Protein AF-0000000075637665 (afdb_homodimer)

Solvent-accessible surface area (backbone atoms only — not comparable to full-atom values): 30824 Å² total; per-residue (Å²): 137,76,85,74,72,77,80,55,82,86,44,68,22,35,87,75,41,49,65,38,77,55,83,82,60,67,86,77,37,73,62,44,31,30,33,79,76,45,22,37,40,34,41,44,86,79,55,77,70,59,79,92,47,40,66,62,26,48,53,52,28,51,54,50,37,54,76,68,64,32,35,45,37,34,38,41,36,30,62,94,45,32,71,50,52,36,57,40,40,76,68,66,32,33,39,46,35,34,39,57,60,30,39,32,31,37,34,70,59,55,82,91,51,79,84,83,74,81,81,64,46,48,32,35,50,32,29,29,32,47,33,49,49,95,84,53,23,33,48,35,29,17,43,66,84,41,92,57,78,75,29,46,41,58,37,41,45,69,54,55,88,80,52,53,69,68,58,36,30,42,49,31,31,29,61,48,29,50,32,46,57,42,88,69,27,55,53,36,36,35,43,34,53,46,28,72,91,58,12,22,34,35,40,42,30,26,34,30,40,59,76,56,83,68,74,48,62,26,78,87,55,38,67,46,69,47,78,34,47,48,70,54,53,67,63,34,88,48,37,51,66,68,60,38,49,50,52,51,48,46,53,49,26,64,76,67,50,54,38,29,42,79,42,85,45,62,38,85,85,80,66,44,60,31,37,39,37,34,79,42,72,59,75,71,79,123,136,81,82,74,72,77,79,56,81,86,45,68,22,34,89,75,41,49,64,38,78,56,84,83,60,67,88,75,38,73,63,43,31,30,32,78,76,45,22,37,40,34,41,43,88,79,54,75,71,60,78,92,47,40,65,61,27,49,52,51,27,50,54,50,38,52,75,69,64,34,35,45,37,33,37,41,37,29,61,93,45,31,72,49,51,37,58,40,41,76,67,65,33,32,39,45,37,33,39,58,59,30,39,32,32,37,35,68,58,56,82,90,50,79,84,84,74,81,82,65,44,49,32,36,51,30,29,28,32,48,33,49,49,96,85,52,22,33,46,36,29,16,43,66,82,41,94,56,77,74,29,46,42,58,37,42,45,69,55,55,88,78,52,52,69,69,57,37,29,43,48,29,32,29,62,48,28,51,34,46,56,42,86,68,27,55,53,37,38,36,42,34,54,47,27,73,93,59,12,22,33,36,40,41,31,27,35,30,39,58,76,56,83,68,74,48,62,26,77,87,55,38,68,45,70,47,78,33,48,47,70,54,54,67,66,35,87,48,38,51,68,69,61,36,49,53,51,52,48,48,52,49,27,64,75,68,50,53,38,29,42,77,43,82,45,61,38,86,85,78,66,44,61,30,37,38,38,34,78,43,72,60,75,71,79,124

Foldseek 3Di:
DDPPVQVFPPDPCCLPFVWAFQDDDDPLAARAIATPQQEGEAECVSDPDDLVSLLVRHVVRLVVSVVVVGFKYKYWAFPVRCSVVVSCVVVVWDWQDDDDTTTMIIDTRDPVDDDDDDHDAFEWEKEFEFEAAPVQWTKWFAWPPDPDHPAIAGQMDTDDPPHDRQRRHQVSCCQFWVWGWAFFAWQDWDWAACDPPRGIYIYTYGYIYTPDDHTDGDPVITDDIDTGHLVCQLPPPRYDNVRNVSSVSVVVCVVQVKHWDWDWDADPPSRDIDIDTDIDRDPPPD/DDPPVQVFPPDPCCLPFVWAFQDDDDPLAARAIATPQQEGEAECVSDPDDLVSLLVNHVVRLVVSVVVVGFKYKYWAFPVRCSVVVSVVVVVWDWADDDDTTTMIIDTRDPVDDDDDDHDAFEWEKEFEFEAAPVQWTKWFAWPPDPDHPAIAGQMDTDDPPHDRQRRHQVSCCQFWVWGWAFFAWQDWDWAACPPPRGIYIYTYGYIYTPDDHTDGDPVITDDIDTGHLVCQLPPPRYDNVRNVSSVSVVVCVVQVKHWDWDWDADPPSRDIDIDTDIDRDPPPD

pLDDT: mean 88.25, std 14.33, range [24.16, 98.62]

Radius of gyration: 25.9 Å; Cα contacts (8 Å, |Δi|>4): 1190; chains: 2; bounding box: 59×78×67 Å

Structure (mmCIF, N/CA/C/O backbone):
data_AF-0000000075637665-model_v1
#
loop_
_entity.id
_entity.type
_entity.pdbx_description
1 polymer 'Nudix hydrolase 6'
#
loop_
_atom_site.group_PDB
_atom_site.id
_atom_site.type_symbol
_atom_site.label_atom_id
_atom_site.label_alt_id
_atom_site.label_c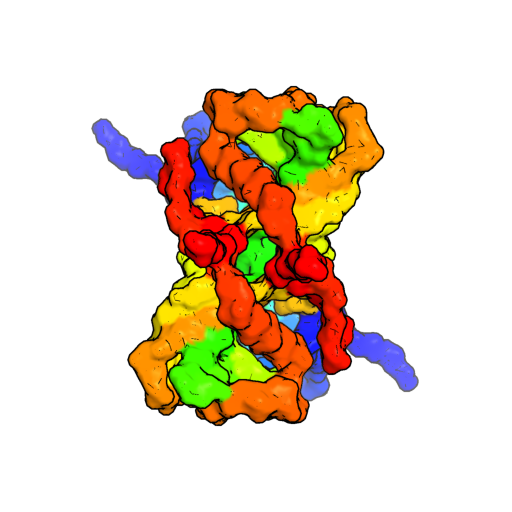omp_id
_atom_site.label_asym_id
_atom_site.label_entity_id
_atom_site.label_seq_id
_atom_site.pdbx_PDB_ins_code
_atom_site.Cartn_x
_atom_site.Cartn_y
_atom_site.Cartn_z
_atom_site.occupancy
_atom_site.B_iso_or_equiv
_atom_site.auth_seq_id
_atom_site.auth_comp_id
_atom_site.auth_asym_id
_atom_site.auth_atom_id
_atom_site.pdbx_PDB_model_num
ATOM 1 N N . MET A 1 1 ? -13.586 -36.281 24.141 1 24.34 1 MET A N 1
ATOM 2 C CA . MET A 1 1 ? -14.125 -34.938 23.922 1 24.34 1 MET A CA 1
ATOM 3 C C . MET A 1 1 ? -13.117 -34.062 23.172 1 24.34 1 MET A C 1
ATOM 5 O O . MET A 1 1 ? -12.117 -33.625 23.75 1 24.34 1 MET A O 1
ATOM 9 N N . SER A 1 2 ? -12.672 -34.469 21.938 1 26.83 2 SER A N 1
ATOM 10 C CA . SER A 1 2 ? -11.469 -34.438 21.109 1 26.83 2 SER A CA 1
ATOM 11 C C . SER A 1 2 ? -11.055 -33.031 20.734 1 26.83 2 SER A C 1
ATOM 13 O O . SER A 1 2 ? -11.906 -32.156 20.609 1 26.83 2 SER A O 1
ATOM 15 N N . GLU A 1 3 ? -9.898 -32.5 21.219 1 27.19 3 GLU A N 1
ATOM 16 C CA . GLU A 1 3 ? -9.172 -31.234 21.062 1 27.19 3 GLU A CA 1
ATOM 17 C C . GLU A 1 3 ? -9.281 -30.688 19.641 1 27.19 3 GLU A C 1
ATOM 19 O O . GLU A 1 3 ? -8.453 -31.016 18.781 1 27.19 3 GLU A O 1
ATOM 24 N N . GLN A 1 4 ? -10.352 -30.938 18.844 1 32 4 GLN A N 1
ATOM 25 C CA . GLN A 1 4 ? -10.539 -30.438 17.484 1 32 4 GLN A CA 1
ATOM 26 C C . GLN A 1 4 ? -10.117 -28.969 17.375 1 32 4 GLN A C 1
ATOM 28 O O . GLN A 1 4 ? -10.789 -28.078 17.891 1 32 4 GLN A O 1
ATOM 33 N N . GLN A 1 5 ? -8.82 -28.594 17.656 1 35.31 5 GLN A N 1
ATOM 34 C CA . GLN A 1 5 ? -8.102 -27.328 17.547 1 35.31 5 GLN A CA 1
ATOM 35 C C . GLN A 1 5 ? -8.641 -26.484 16.391 1 35.31 5 GLN A C 1
ATOM 37 O O . GLN A 1 5 ? -8.617 -26.922 15.234 1 35.31 5 GLN A O 1
ATOM 42 N N . ASP A 1 6 ? -9.734 -25.797 16.406 1 40.88 6 ASP A N 1
ATOM 43 C CA . ASP A 1 6 ? -10.484 -24.938 15.508 1 40.88 6 ASP A CA 1
ATOM 44 C C . ASP A 1 6 ? -9.555 -24.203 14.555 1 40.88 6 ASP A C 1
ATOM 46 O O . ASP A 1 6 ? -8.703 -23.406 14.984 1 40.88 6 ASP A O 1
ATOM 50 N N . ASN A 1 7 ? -8.883 -24.875 13.617 1 46.34 7 ASN A N 1
ATOM 51 C CA . ASN A 1 7 ? -8.055 -24.516 12.469 1 46.34 7 ASN A CA 1
ATOM 52 C C . ASN A 1 7 ? -8.523 -23.219 11.812 1 46.34 7 ASN A C 1
ATOM 54 O O . ASN A 1 7 ? -8.961 -23.234 10.664 1 46.34 7 ASN A O 1
ATOM 58 N N . ILE A 1 8 ? -9.281 -22.469 12.469 1 49.69 8 ILE A N 1
ATOM 59 C CA . ILE A 1 8 ? -9.719 -21.188 11.898 1 49.69 8 ILE A CA 1
ATOM 60 C C . ILE A 1 8 ? -8.5 -20.391 11.453 1 49.69 8 ILE A C 1
ATOM 62 O O . ILE A 1 8 ? -7.461 -20.406 12.109 1 49.69 8 ILE A O 1
ATOM 66 N N . LEU A 1 9 ? -8.469 -20.047 10.133 1 60.56 9 LEU A N 1
ATOM 67 C CA . LEU A 1 9 ? -7.469 -19.141 9.562 1 60.56 9 LEU A CA 1
ATOM 68 C C . LEU A 1 9 ? -7.078 -18.062 10.57 1 60.56 9 LEU A C 1
ATOM 70 O O . LEU A 1 9 ? -7.926 -17.297 11.016 1 60.56 9 LEU A O 1
ATOM 74 N N . ASN A 1 10 ? -6.191 -18.328 11.508 1 55.62 10 ASN A N 1
ATOM 75 C CA . ASN A 1 10 ? -5.656 -17.281 12.375 1 55.62 10 ASN A CA 1
ATOM 76 C C . ASN A 1 10 ? -5.008 -16.172 11.562 1 55.62 10 ASN A C 1
ATOM 78 O O . ASN A 1 10 ? -3.779 -16.047 11.531 1 55.62 10 ASN A O 1
ATOM 82 N N . ALA A 1 11 ? -5.918 -15.516 10.883 1 68.38 11 ALA A N 1
ATOM 83 C CA . ALA A 1 11 ? -5.418 -14.445 10.023 1 68.38 11 ALA A CA 1
ATOM 84 C C . ALA A 1 11 ? -5.496 -13.094 10.727 1 68.38 11 ALA A C 1
ATOM 86 O O . ALA A 1 11 ? -6.457 -12.82 11.445 1 68.38 11 ALA A O 1
ATOM 87 N N . ALA A 1 12 ? -4.406 -12.328 10.695 1 62.5 12 ALA A N 1
ATOM 88 C CA . ALA A 1 12 ? -4.301 -11.016 11.328 1 62.5 12 ALA A CA 1
ATOM 89 C C . ALA A 1 12 ? -5.508 -10.148 10.992 1 62.5 12 ALA A C 1
ATOM 91 O O . ALA A 1 12 ? -5.832 -9.211 11.734 1 62.5 12 ALA A O 1
ATOM 92 N N . ASP A 1 13 ? -6.215 -10.578 9.961 1 67.31 13 ASP A N 1
ATOM 93 C CA . ASP A 1 13 ? -7.344 -9.758 9.531 1 67.31 13 ASP A CA 1
ATOM 94 C C . ASP A 1 13 ? -8.672 -10.391 9.945 1 67.31 13 ASP A C 1
ATOM 96 O O . ASP A 1 13 ? -9.711 -10.102 9.359 1 67.31 13 ASP A O 1
ATOM 100 N N . SER A 1 14 ? -8.711 -11.242 10.898 1 70.81 14 SER A N 1
ATOM 101 C CA . SER A 1 14 ? -9.906 -11.938 11.359 1 70.81 14 SER A CA 1
ATOM 102 C C . SER A 1 14 ? -10.945 -10.953 11.898 1 70.81 14 SER A C 1
ATOM 104 O O . SER A 1 14 ? -12.148 -11.18 11.758 1 70.81 14 SER A O 1
ATOM 106 N N . TRP A 1 15 ? -10.445 -9.914 12.469 1 65 15 TRP A N 1
ATOM 107 C CA . TRP A 1 15 ? -11.367 -8.922 13.008 1 65 15 TRP A CA 1
ATOM 108 C C . TRP A 1 15 ? -12.18 -8.266 11.898 1 65 15 TRP A C 1
ATOM 110 O O . TRP A 1 15 ? -13.328 -7.867 12.109 1 65 15 TRP A O 1
ATOM 120 N N . PHE A 1 16 ? -11.648 -8.352 10.734 1 67.5 16 PHE A N 1
ATOM 121 C CA . PHE A 1 16 ? -12.281 -7.715 9.586 1 67.5 16 PHE A CA 1
ATOM 122 C C . PHE A 1 16 ? -13.141 -8.711 8.82 1 67.5 16 PHE A C 1
ATOM 124 O O . PHE A 1 16 ? -14.297 -8.422 8.508 1 67.5 16 PHE A O 1
ATOM 131 N N . ASN A 1 17 ? -12.594 -9.852 8.562 1 74.38 17 ASN A N 1
ATOM 132 C CA . ASN A 1 17 ? -13.266 -10.828 7.711 1 74.38 17 ASN A CA 1
ATOM 133 C C . ASN A 1 17 ? -14.227 -11.703 8.516 1 74.38 17 ASN A C 1
ATOM 135 O O . ASN A 1 17 ? -15.117 -12.336 7.945 1 74.38 17 ASN A O 1
ATOM 139 N N . LYS A 1 18 ? -14.094 -11.828 9.828 1 75.56 18 LYS A N 1
ATOM 140 C CA . LYS A 1 18 ? -14.922 -12.664 10.703 1 75.56 18 LYS A CA 1
ATOM 141 C C . LYS A 1 18 ? -15.016 -14.094 10.172 1 75.56 18 LYS A C 1
ATOM 143 O O . LYS A 1 18 ? -16.109 -14.609 9.969 1 75.56 18 LYS A O 1
ATOM 148 N N . TYR A 1 19 ? -13.891 -14.695 10.086 1 82.56 19 TYR A N 1
ATOM 149 C CA . TYR A 1 19 ? -13.828 -16.062 9.562 1 82.56 19 TYR A CA 1
ATOM 150 C C . TYR A 1 19 ? -14.578 -17.016 10.477 1 82.56 19 TYR A C 1
ATOM 152 O O . TYR A 1 19 ? -14.562 -16.875 11.695 1 82.56 19 TYR A O 1
ATOM 160 N N . ALA A 1 20 ? -15.273 -17.938 9.828 1 85.38 20 ALA A N 1
ATOM 161 C CA . ALA A 1 20 ? -15.992 -18.969 10.57 1 85.38 20 ALA A CA 1
ATOM 162 C C . ALA A 1 20 ? -15.812 -20.328 9.914 1 85.38 20 ALA A C 1
ATOM 164 O O . ALA A 1 20 ? -15.742 -20.438 8.688 1 85.38 20 ALA A O 1
ATOM 165 N N . ALA A 1 21 ? -15.68 -21.281 10.758 1 84.44 21 ALA A N 1
ATOM 166 C CA . ALA A 1 21 ? -15.57 -22.656 10.25 1 84.44 21 ALA A CA 1
ATOM 167 C C . ALA A 1 21 ? -16.828 -23.062 9.492 1 84.44 21 ALA A C 1
ATOM 169 O O . ALA A 1 21 ? -17.938 -22.734 9.906 1 84.44 21 ALA A O 1
ATOM 170 N N . VAL A 1 22 ? -16.594 -23.766 8.398 1 87.75 22 VAL A N 1
ATOM 171 C CA . VAL A 1 22 ? -17.734 -24.312 7.648 1 87.75 22 VAL A CA 1
ATOM 172 C C . VAL A 1 22 ? -18.125 -25.672 8.234 1 87.75 22 VAL A C 1
ATOM 174 O O . VAL A 1 22 ? -17.344 -26.609 8.234 1 87.75 22 VAL A O 1
ATOM 177 N N . GLU A 1 23 ? -19.281 -25.844 8.781 1 81.5 23 GLU A N 1
ATOM 178 C CA . GLU A 1 23 ? -19.688 -27.047 9.5 1 81.5 23 GLU A CA 1
ATOM 179 C C . GLU A 1 23 ? -20.438 -28.016 8.586 1 81.5 23 GLU A C 1
ATOM 181 O O . GLU A 1 23 ? -20.391 -29.234 8.789 1 81.5 23 GLU A O 1
ATOM 186 N N . ASP A 1 24 ? -21.047 -27.594 7.555 1 81.75 24 ASP A N 1
ATOM 187 C CA . ASP A 1 24 ? -21.969 -28.438 6.816 1 81.75 24 ASP A CA 1
ATOM 188 C C . ASP A 1 24 ? -21.453 -28.734 5.414 1 81.75 24 ASP A C 1
ATOM 190 O O . ASP A 1 24 ? -22.234 -28.953 4.484 1 81.75 24 ASP A O 1
ATOM 194 N N . ALA A 1 25 ? -20.188 -28.844 5.289 1 86.06 25 ALA A N 1
ATOM 195 C CA . ALA A 1 25 ? -19.672 -29.141 3.953 1 86.06 25 ALA A CA 1
ATOM 196 C C . ALA A 1 25 ? -19.719 -30.641 3.676 1 86.06 25 ALA A C 1
ATOM 198 O O . ALA A 1 25 ? -19.359 -31.438 4.535 1 86.06 25 ALA A O 1
ATOM 199 N N . PRO A 1 26 ? -20.203 -31.031 2.492 1 90.06 26 PRO A N 1
ATOM 200 C CA . PRO A 1 26 ? -20.203 -32.438 2.137 1 90.06 26 PRO A CA 1
ATOM 201 C C . PRO A 1 26 ? -18.797 -33.062 2.084 1 90.06 26 PRO A C 1
ATOM 203 O O . PRO A 1 26 ? -17.812 -32.312 1.974 1 90.06 26 PRO A O 1
ATOM 206 N N . GLU A 1 27 ? -18.734 -34.344 2.125 1 89.25 27 GLU A N 1
ATOM 207 C CA . GLU A 1 27 ? -17.453 -35.031 2.012 1 89.25 27 GLU A CA 1
ATOM 208 C C . GLU A 1 27 ? -16.906 -34.969 0.588 1 89.25 27 GLU A C 1
ATOM 210 O O . GLU A 1 27 ? -17.672 -34.969 -0.375 1 89.25 27 GLU A O 1
ATOM 215 N N . GLY A 1 28 ? -15.609 -34.844 0.428 1 91.19 28 GLY A N 1
ATOM 216 C CA . GLY A 1 28 ? -14.969 -34.938 -0.874 1 91.19 28 GLY A CA 1
ATOM 217 C C . GLY A 1 28 ? -14.773 -33.594 -1.527 1 91.19 28 GLY A C 1
ATOM 218 O O . GLY A 1 28 ? -14.414 -33.5 -2.701 1 91.19 28 GLY A O 1
ATOM 219 N N . ILE A 1 29 ? -15.148 -32.594 -0.815 1 94.69 29 ILE A N 1
ATOM 220 C CA . ILE A 1 29 ? -14.914 -31.25 -1.351 1 94.69 29 ILE A CA 1
ATOM 221 C C . ILE A 1 29 ? -14.039 -30.453 -0.389 1 94.69 29 ILE A C 1
ATOM 223 O O . ILE A 1 29 ? -13.781 -30.891 0.735 1 94.69 29 ILE A O 1
ATOM 227 N N . PHE A 1 30 ? -13.508 -29.359 -0.883 1 95.19 30 PHE A N 1
ATOM 228 C CA . PHE A 1 30 ? -12.828 -28.438 0.024 1 95.19 30 PHE A CA 1
ATOM 229 C C . PHE A 1 30 ? -13.82 -27.812 1.001 1 95.19 30 PHE A C 1
ATOM 231 O O . PHE A 1 30 ? -14.898 -27.375 0.604 1 95.19 30 PHE A O 1
ATOM 238 N N . LYS A 1 31 ? -13.531 -27.734 2.223 1 93.06 31 LYS A N 1
ATOM 239 C CA . LYS A 1 31 ? -14.375 -27.109 3.238 1 93.06 31 LYS A CA 1
ATOM 240 C C . LYS A 1 31 ? -14.117 -25.609 3.322 1 93.06 31 LYS A C 1
ATOM 242 O O . LYS A 1 31 ? -15.023 -24.812 3.086 1 93.06 31 LYS A O 1
ATOM 247 N N . GLY A 1 32 ? -12.844 -25.281 3.545 1 93.69 32 GLY A N 1
ATOM 248 C CA . GLY A 1 32 ? -12.461 -23.891 3.672 1 93.69 32 GLY A CA 1
ATOM 249 C C . GLY A 1 32 ? -13.039 -23.219 4.902 1 93.69 32 GLY A C 1
ATOM 250 O O . GLY A 1 32 ? -13.5 -23.906 5.824 1 93.69 32 GLY A O 1
ATOM 251 N N . VAL A 1 33 ? -12.883 -21.906 4.977 1 93.69 33 VAL A N 1
ATOM 252 C CA . VAL A 1 33 ? -13.469 -21.062 6.02 1 93.69 33 VAL A CA 1
ATOM 253 C C . VAL A 1 33 ? -14.344 -19.984 5.379 1 93.69 33 VAL A C 1
ATOM 255 O O . VAL A 1 33 ? -14 -19.438 4.332 1 93.69 33 VAL A O 1
ATOM 258 N N . SER A 1 34 ? -15.445 -19.75 6.012 1 93 34 SER A N 1
ATOM 259 C CA . SER A 1 34 ? -16.359 -18.734 5.508 1 93 34 SER A CA 1
ATOM 260 C C . SER A 1 34 ? -16.016 -17.359 6.082 1 93 34 SER A C 1
ATOM 262 O O . SER A 1 34 ? -15.273 -17.266 7.059 1 93 34 SER A O 1
ATOM 264 N N . ASP A 1 35 ? -16.453 -16.312 5.445 1 88.56 35 ASP A N 1
ATOM 265 C CA . ASP A 1 35 ? -16.281 -14.945 5.938 1 88.56 35 ASP A CA 1
ATOM 266 C C . ASP A 1 35 ? -17.609 -14.188 5.93 1 88.56 35 ASP A C 1
ATOM 268 O O . ASP A 1 35 ? -18.641 -14.727 5.52 1 88.56 35 ASP A O 1
ATOM 272 N N . ARG A 1 36 ? -17.609 -12.961 6.438 1 84.69 36 ARG A N 1
ATOM 273 C CA . ARG A 1 36 ? -18.844 -12.188 6.609 1 84.69 36 ARG A CA 1
ATOM 274 C C . ARG A 1 36 ? -19.406 -11.766 5.262 1 84.69 36 ARG A C 1
ATOM 276 O O . ARG A 1 36 ? -20.547 -11.281 5.184 1 84.69 36 ARG A O 1
ATOM 283 N N . PHE A 1 37 ? -18.734 -11.969 4.172 1 87.31 37 PHE A N 1
ATOM 284 C CA . PHE A 1 37 ? -19.188 -11.586 2.84 1 87.31 37 PHE A CA 1
ATOM 285 C C . PHE A 1 37 ? -19.734 -12.789 2.088 1 87.31 37 PHE A C 1
ATOM 287 O O . PHE A 1 37 ? -19.938 -12.734 0.872 1 87.31 37 PHE A O 1
ATOM 294 N N . ASN A 1 38 ? -19.875 -13.883 2.799 1 91.62 38 ASN A N 1
ATOM 295 C CA . ASN A 1 38 ? -20.375 -15.133 2.24 1 91.62 38 ASN A CA 1
ATOM 296 C C . ASN A 1 38 ? -19.375 -15.742 1.261 1 91.62 38 ASN A C 1
ATOM 298 O O . ASN A 1 38 ? -19.781 -16.328 0.247 1 91.62 38 ASN A O 1
ATOM 302 N N . GLY A 1 39 ? -18.141 -15.508 1.538 1 94.25 39 GLY A N 1
ATOM 303 C CA . GLY A 1 39 ? -17.062 -16.109 0.774 1 94.25 39 GLY A CA 1
ATOM 304 C C . GLY A 1 39 ? -16.453 -17.312 1.45 1 94.25 39 GLY A C 1
ATOM 305 O O . GLY A 1 39 ? -16.766 -17.625 2.604 1 94.25 39 GLY A O 1
ATOM 306 N N . ILE A 1 40 ? -15.648 -18.062 0.69 1 95.94 40 ILE A N 1
ATOM 307 C CA . ILE A 1 40 ? -14.93 -19.219 1.204 1 95.94 40 ILE A CA 1
ATOM 308 C C . ILE A 1 40 ? -13.438 -19.078 0.899 1 95.94 40 ILE A C 1
ATOM 310 O O . ILE A 1 40 ? -13.062 -18.688 -0.209 1 95.94 40 ILE A O 1
ATOM 314 N N . THR A 1 41 ? -12.609 -19.328 1.866 1 96 41 THR A N 1
ATOM 315 C CA . THR A 1 41 ? -11.164 -19.328 1.679 1 96 41 THR A CA 1
ATOM 316 C C . THR A 1 41 ? -10.57 -20.688 2.006 1 96 41 THR A C 1
ATOM 318 O O . THR A 1 41 ? -10.789 -21.234 3.092 1 96 41 THR A O 1
ATOM 321 N N . VAL A 1 42 ? -9.891 -21.25 1.077 1 96.5 42 VAL A N 1
ATOM 322 C CA . VAL A 1 42 ? -9.172 -22.5 1.264 1 96.5 42 VAL A CA 1
ATOM 323 C C . VAL A 1 42 ? -7.672 -22.219 1.375 1 96.5 42 VAL A C 1
ATOM 325 O O . VAL A 1 42 ? -7.098 -21.531 0.526 1 96.5 42 VAL A O 1
ATOM 328 N N . ASP A 1 43 ? -7.062 -22.719 2.383 1 95.5 43 ASP A N 1
ATOM 329 C CA . ASP A 1 43 ? -5.629 -22.594 2.623 1 95.5 43 ASP A CA 1
ATOM 330 C C . ASP A 1 43 ? -4.918 -23.922 2.352 1 95.5 43 ASP A C 1
ATOM 332 O O . ASP A 1 43 ? -5.219 -24.938 2.984 1 95.5 43 ASP A O 1
ATOM 336 N N . SER A 1 44 ? -3.99 -23.891 1.484 1 96.06 44 SER A N 1
ATOM 337 C CA . SER A 1 44 ? -3.373 -25.125 1.019 1 96.06 44 SER A CA 1
ATOM 338 C C . SER A 1 44 ? -2.562 -25.797 2.127 1 96.06 44 SER A C 1
ATOM 340 O O . SER A 1 44 ? -2.248 -26.984 2.045 1 96.06 44 SER A O 1
ATOM 342 N N . ASN A 1 45 ? -2.121 -25.031 3.104 1 93.88 45 ASN A N 1
ATOM 343 C CA . ASN A 1 45 ? -1.402 -25.641 4.223 1 93.88 45 ASN A CA 1
ATOM 344 C C . ASN A 1 45 ? -2.357 -26.281 5.227 1 93.88 45 ASN A C 1
ATOM 346 O O . ASN A 1 45 ? -1.954 -27.125 6.016 1 93.88 45 ASN A O 1
ATOM 350 N N . LEU A 1 46 ? -3.576 -25.812 5.223 1 90.56 46 LEU A N 1
ATOM 351 C CA . LEU A 1 46 ? -4.551 -26.312 6.188 1 90.56 46 LEU A CA 1
ATOM 352 C C . LEU A 1 46 ? -5.367 -27.469 5.594 1 90.56 46 LEU A C 1
ATOM 354 O O . LEU A 1 46 ? -5.75 -28.391 6.309 1 90.56 46 LEU A O 1
ATOM 358 N N . GLU A 1 47 ? -5.73 -27.328 4.332 1 90.81 47 GLU A N 1
ATOM 359 C CA . GLU A 1 47 ? -6.426 -28.391 3.602 1 90.81 47 GLU A CA 1
ATOM 360 C C . GLU A 1 47 ? -5.57 -28.922 2.453 1 90.81 47 GLU A C 1
ATOM 362 O O . GLU A 1 47 ? -5.441 -28.266 1.416 1 90.81 47 GLU A O 1
ATOM 367 N N . THR A 1 48 ? -5.074 -30.109 2.684 1 85.38 48 THR A N 1
ATOM 368 C CA . THR A 1 48 ? -4.191 -30.688 1.681 1 85.38 48 THR A CA 1
ATOM 369 C C . THR A 1 48 ? -4.988 -31.547 0.699 1 85.38 48 THR A C 1
ATOM 371 O O . THR A 1 48 ? -6.125 -31.938 0.981 1 85.38 48 THR A O 1
ATOM 374 N N . CYS A 1 49 ? -4.496 -31.703 -0.455 1 87.56 49 CYS A N 1
ATOM 375 C CA . CYS A 1 49 ? -5.121 -32.469 -1.519 1 87.56 49 CYS A CA 1
ATOM 376 C C . CYS A 1 49 ? -4.066 -33.156 -2.385 1 87.56 49 CYS A C 1
ATOM 378 O O . CYS A 1 49 ? -3.043 -32.562 -2.711 1 87.56 49 CYS A O 1
ATOM 380 N N . LEU A 1 50 ? -4.332 -34.406 -2.641 1 87.88 50 LEU A N 1
ATOM 381 C CA . LEU A 1 50 ? -3.445 -35.094 -3.568 1 87.88 50 LEU A CA 1
ATOM 382 C C . LEU A 1 50 ? -3.504 -34.469 -4.953 1 87.88 50 LEU A C 1
ATOM 384 O O . LEU A 1 50 ? -4.582 -34.094 -5.426 1 87.88 50 LEU A O 1
ATOM 388 N N . PRO A 1 51 ? -2.404 -34.312 -5.594 1 87.56 51 PRO A N 1
ATOM 389 C CA . PRO A 1 51 ? -2.34 -33.625 -6.879 1 87.56 51 PRO A CA 1
ATOM 390 C C . PRO A 1 51 ? -3.283 -34.219 -7.922 1 87.56 51 PRO A C 1
ATOM 392 O O . PRO A 1 51 ? -3.904 -33.469 -8.688 1 87.56 51 PRO A O 1
ATOM 395 N N . ASP A 1 52 ? -3.424 -35.5 -7.973 1 90.44 52 ASP A N 1
ATOM 396 C CA . ASP A 1 52 ? -4.219 -36.156 -9.008 1 90.44 52 ASP A CA 1
ATOM 397 C C . ASP A 1 52 ? -5.711 -36.031 -8.727 1 90.44 52 ASP A C 1
ATOM 399 O O . ASP A 1 52 ? -6.543 -36.25 -9.602 1 90.44 52 ASP A O 1
ATOM 403 N N . LYS A 1 53 ? -6.047 -35.562 -7.559 1 93.06 53 LYS A N 1
ATOM 404 C CA . LYS A 1 53 ? -7.449 -35.469 -7.176 1 93.06 53 LYS A CA 1
ATOM 405 C C . LYS A 1 53 ? -7.895 -34 -7.137 1 93.06 53 LYS A C 1
ATOM 407 O O . LYS A 1 53 ? -9.086 -33.719 -7.004 1 93.06 53 LYS A O 1
ATOM 412 N N . PHE A 1 54 ? -7.02 -33.125 -7.305 1 95.31 54 PHE A N 1
ATOM 413 C CA . PHE A 1 54 ? -7.281 -31.719 -7.07 1 95.31 54 PHE A CA 1
ATOM 414 C C . PHE A 1 54 ? -8.391 -31.219 -7.988 1 95.31 54 PHE A C 1
ATOM 416 O O . PHE A 1 54 ? -9.352 -30.609 -7.527 1 95.31 54 PHE A O 1
ATOM 423 N N . THR A 1 55 ? -8.258 -31.516 -9.234 1 94.31 55 THR A N 1
ATOM 424 C CA . THR A 1 55 ? -9.195 -30.984 -10.227 1 94.31 55 THR A CA 1
ATOM 425 C C . THR A 1 55 ? -10.617 -31.469 -9.938 1 94.31 55 THR A C 1
ATOM 427 O O . THR A 1 55 ? -11.562 -30.672 -9.969 1 94.31 55 THR A O 1
ATOM 430 N N . SER A 1 56 ? -10.719 -32.719 -9.672 1 95.31 56 SER A N 1
ATOM 431 C CA . SER A 1 56 ? -12.031 -33.281 -9.391 1 95.31 56 SER A CA 1
ATOM 432 C C . SER A 1 56 ? -12.641 -32.688 -8.125 1 95.31 56 SER A C 1
ATOM 434 O O . SER A 1 56 ? -13.812 -32.312 -8.117 1 95.31 56 SER A O 1
ATOM 436 N N . ILE A 1 57 ? -11.828 -32.625 -7.125 1 96.44 57 ILE A N 1
ATOM 437 C CA . ILE A 1 57 ? -12.289 -32.094 -5.855 1 96.44 57 ILE A CA 1
ATOM 438 C C . ILE A 1 57 ? -12.672 -30.609 -6.035 1 96.44 57 ILE A C 1
ATOM 440 O O . ILE A 1 57 ? -13.688 -30.156 -5.5 1 96.44 57 ILE A O 1
ATOM 444 N N . LEU A 1 58 ? -11.906 -29.844 -6.781 1 97.56 58 LEU A N 1
ATOM 445 C CA . LEU A 1 58 ? -12.172 -28.438 -7.047 1 97.56 58 LEU A CA 1
ATOM 446 C C . LEU A 1 58 ? -13.5 -28.25 -7.766 1 97.56 58 LEU A C 1
ATOM 448 O O . LEU A 1 58 ? -14.32 -27.422 -7.367 1 97.56 58 LEU A O 1
ATOM 452 N N . GLN A 1 59 ? -13.711 -29.031 -8.781 1 97.12 59 GLN A N 1
ATOM 453 C CA . GLN A 1 59 ? -14.93 -28.906 -9.57 1 97.12 59 GLN A CA 1
ATOM 454 C C . GLN A 1 59 ? -16.156 -29.234 -8.719 1 97.12 59 GLN A C 1
ATOM 456 O O . GLN A 1 59 ? -17.188 -28.547 -8.812 1 97.12 59 GLN A O 1
ATOM 461 N N . LYS A 1 60 ? -16.047 -30.266 -7.922 1 96.88 60 LYS A N 1
ATOM 462 C CA . LYS A 1 60 ? -17.141 -30.609 -7.008 1 96.88 60 LYS A CA 1
ATOM 463 C C . LYS A 1 60 ? -17.391 -29.484 -6.012 1 96.88 60 LYS A C 1
ATOM 465 O O . LYS A 1 60 ? -18.531 -29.156 -5.703 1 96.88 60 LYS A O 1
ATOM 470 N N . SER A 1 61 ? -16.344 -28.922 -5.48 1 97.62 61 SER A N 1
ATOM 471 C CA . SER A 1 61 ? -16.438 -27.828 -4.527 1 97.62 61 SER A CA 1
ATOM 472 C C . SER A 1 61 ? -17.125 -26.609 -5.156 1 97.62 61 SER A C 1
ATOM 474 O O . SER A 1 61 ? -18.016 -26.016 -4.555 1 97.62 61 SER A O 1
ATOM 476 N N . LEU A 1 62 ? -16.703 -26.281 -6.375 1 97.69 62 LEU A N 1
ATOM 477 C CA . LEU A 1 62 ? -17.266 -25.141 -7.082 1 97.69 62 LEU A CA 1
ATOM 478 C C . LEU A 1 62 ? -18.75 -25.312 -7.328 1 97.69 62 LEU A C 1
ATOM 480 O O . LEU A 1 62 ? -19.531 -24.375 -7.199 1 97.69 62 LEU A O 1
ATOM 484 N N . ALA A 1 63 ? -19.125 -26.5 -7.742 1 96.81 63 ALA A N 1
ATOM 485 C CA . ALA A 1 63 ? -20.547 -26.797 -7.945 1 96.81 63 ALA A CA 1
ATOM 486 C C . ALA A 1 63 ? -21.328 -26.609 -6.652 1 96.81 63 ALA A C 1
ATOM 488 O O . ALA A 1 63 ? -22.391 -25.969 -6.656 1 96.81 63 ALA A O 1
ATOM 489 N N . TYR A 1 64 ? -20.812 -27.094 -5.629 1 96.88 64 TYR A N 1
ATOM 490 C CA . TYR A 1 64 ? -21.469 -26.984 -4.332 1 96.88 64 TYR A CA 1
ATOM 491 C C . TYR A 1 64 ? -21.578 -25.516 -3.904 1 96.88 64 TYR A C 1
ATOM 493 O O . TYR A 1 64 ? -22.625 -25.078 -3.455 1 96.88 64 TYR A O 1
ATOM 501 N N . TRP A 1 65 ? -20.484 -24.766 -3.982 1 96.94 65 TRP A N 1
ATOM 502 C CA . TRP A 1 65 ? -20.453 -23.359 -3.562 1 96.94 65 TRP A CA 1
ATOM 503 C C . TRP A 1 65 ? -21.406 -22.516 -4.41 1 96.94 65 TRP A C 1
ATOM 505 O O . TRP A 1 65 ? -22.016 -21.578 -3.91 1 96.94 65 TRP A O 1
ATOM 515 N N . THR A 1 66 ? -21.516 -22.859 -5.66 1 96.38 66 THR A N 1
ATOM 516 C CA . THR A 1 66 ? -22.453 -22.172 -6.535 1 96.38 66 THR A CA 1
ATOM 517 C C . THR A 1 66 ? -23.891 -22.422 -6.094 1 96.38 66 THR A C 1
ATOM 519 O O . THR A 1 66 ? -24.688 -21.5 -6.004 1 96.38 66 THR A O 1
ATOM 522 N N . GLU A 1 67 ? -24.188 -23.656 -5.836 1 95 67 GLU A N 1
ATOM 523 C CA . GLU A 1 67 ? -25.516 -24.047 -5.383 1 95 67 GLU A CA 1
ATOM 524 C C . GLU A 1 67 ? -25.844 -23.391 -4.039 1 95 67 GLU A C 1
ATOM 526 O O . GLU A 1 67 ? -27 -23.031 -3.785 1 95 67 GLU A O 1
ATOM 531 N N . SER A 1 68 ? -24.844 -23.297 -3.242 1 94.69 68 SER A N 1
ATOM 532 C CA . SER A 1 68 ? -25.016 -22.719 -1.912 1 94.69 68 SER A CA 1
ATOM 533 C C . SER A 1 68 ? -24.969 -21.203 -1.959 1 94.69 68 SER A C 1
ATOM 535 O O . SER A 1 68 ? -24.938 -20.547 -0.917 1 94.69 68 SER A O 1
ATOM 537 N N . ARG A 1 69 ? -24.766 -20.625 -3.1 1 94.19 69 ARG A N 1
ATOM 538 C CA . ARG A 1 69 ? -24.812 -19.188 -3.377 1 94.19 69 ARG A CA 1
ATOM 539 C C . ARG A 1 69 ? -23.688 -18.453 -2.676 1 94.19 69 ARG A C 1
ATOM 541 O O . ARG A 1 69 ? -23.891 -17.359 -2.127 1 94.19 69 ARG A O 1
ATOM 548 N N . LYS A 1 70 ? -22.609 -19.172 -2.609 1 95.31 70 LYS A N 1
ATOM 549 C CA . LYS A 1 70 ? -21.406 -18.484 -2.143 1 95.31 70 LYS A CA 1
ATOM 550 C C . LYS A 1 70 ? -20.938 -17.453 -3.164 1 95.31 70 LYS A C 1
ATOM 552 O O . LYS A 1 70 ? -21.281 -17.531 -4.348 1 95.31 70 LYS A O 1
ATOM 557 N N . ARG A 1 71 ? -20.188 -16.438 -2.707 1 94.81 71 ARG A N 1
ATOM 558 C CA . ARG A 1 71 ? -19.797 -15.328 -3.568 1 94.81 71 ARG A CA 1
ATOM 559 C C . ARG A 1 71 ? -18.344 -15.438 -3.986 1 94.81 71 ARG A C 1
ATOM 561 O O . ARG A 1 71 ? -18 -16.234 -4.871 1 94.81 71 ARG A O 1
ATOM 568 N N . GLY A 1 72 ? -17.422 -14.828 -3.215 1 96.12 72 GLY A N 1
ATOM 569 C CA . GLY A 1 72 ? -16 -14.898 -3.531 1 96.12 72 GLY A CA 1
ATOM 570 C C . GLY A 1 72 ? -15.336 -16.141 -2.984 1 96.12 72 GLY A C 1
ATOM 571 O O . GLY A 1 72 ? -15.383 -16.406 -1.78 1 96.12 72 GLY A O 1
ATOM 572 N N . ILE A 1 73 ? -14.773 -16.984 -3.891 1 97.81 73 ILE A N 1
ATOM 573 C CA . ILE A 1 73 ? -13.992 -18.141 -3.488 1 97.81 73 ILE A CA 1
ATOM 574 C C . ILE A 1 73 ? -12.508 -17.828 -3.57 1 97.81 73 ILE A C 1
ATOM 576 O O . ILE A 1 73 ? -12.023 -17.359 -4.602 1 97.81 73 ILE A O 1
ATOM 580 N N . TRP A 1 74 ? -11.805 -18.109 -2.469 1 97.38 74 TRP A N 1
ATOM 581 C CA . TRP A 1 74 ? -10.391 -17.766 -2.373 1 97.38 74 TRP A CA 1
ATOM 582 C C . TRP A 1 74 ? -9.547 -19.016 -2.121 1 97.38 74 TRP A C 1
ATOM 584 O O . TRP A 1 74 ? -9.93 -19.891 -1.342 1 97.38 74 TRP A O 1
ATOM 594 N N . PHE A 1 75 ? -8.422 -19.078 -2.734 1 97.94 75 PHE A N 1
ATOM 595 C CA . PHE A 1 75 ? -7.391 -20.078 -2.43 1 97.94 75 PHE A CA 1
ATOM 596 C C . PHE A 1 75 ? -6.078 -19.391 -2.062 1 97.94 75 PHE A C 1
ATOM 598 O O . PHE A 1 75 ? -5.52 -18.641 -2.859 1 97.94 75 PHE A O 1
ATOM 605 N N . LYS A 1 76 ? -5.656 -19.547 -0.899 1 97.06 76 LYS A N 1
ATOM 606 C CA . LYS A 1 76 ? -4.293 -19.234 -0.495 1 97.06 76 LYS A CA 1
ATOM 607 C C . LYS A 1 76 ? -3.346 -20.391 -0.776 1 97.06 76 LYS A C 1
ATOM 609 O O . LYS A 1 76 ? -3.34 -21.375 -0.046 1 97.06 76 LYS A O 1
ATOM 614 N N . VAL A 1 77 ? -2.561 -20.266 -1.796 1 98.06 77 VAL A N 1
ATOM 615 C CA . VAL A 1 77 ? -1.745 -21.359 -2.307 1 98.06 77 VAL A CA 1
ATOM 616 C C . VAL A 1 77 ? -0.286 -21.141 -1.909 1 98.06 77 VAL A C 1
ATOM 618 O O . VAL A 1 77 ? 0.381 -20.25 -2.43 1 98.06 77 VAL A O 1
ATOM 621 N N . HIS A 1 78 ? 0.232 -21.984 -1.046 1 97.81 78 HIS A N 1
ATOM 622 C CA . HIS A 1 78 ? 1.619 -21.891 -0.603 1 97.81 78 HIS A CA 1
ATOM 623 C C . HIS A 1 78 ? 2.566 -22.516 -1.621 1 97.81 78 HIS A C 1
ATOM 625 O O . HIS A 1 78 ? 2.131 -23.25 -2.508 1 97.81 78 HIS A O 1
ATOM 631 N N . LEU A 1 79 ? 3.824 -22.203 -1.413 1 98 79 LEU A N 1
ATOM 632 C CA . LEU A 1 79 ? 4.852 -22.656 -2.344 1 98 79 LEU A CA 1
ATOM 633 C C . LEU A 1 79 ? 4.781 -24.172 -2.547 1 98 79 LEU A C 1
ATOM 635 O O . LEU A 1 79 ? 4.84 -24.656 -3.68 1 98 79 LEU A O 1
ATOM 639 N N . ASN A 1 80 ? 4.602 -24.922 -1.531 1 96.12 80 ASN A N 1
ATOM 640 C CA . ASN A 1 80 ? 4.617 -26.375 -1.596 1 96.12 80 ASN A CA 1
ATOM 641 C C . ASN A 1 80 ? 3.391 -26.906 -2.322 1 96.12 80 ASN A C 1
ATOM 643 O O . ASN A 1 80 ? 3.354 -28.078 -2.701 1 96.12 80 ASN A O 1
ATOM 647 N N . SER A 1 81 ? 2.381 -26.094 -2.566 1 96.88 81 SER A N 1
ATOM 648 C CA . SER A 1 81 ? 1.175 -26.484 -3.295 1 96.88 81 SER A CA 1
ATOM 649 C C . SER A 1 81 ? 1.05 -25.703 -4.602 1 96.88 81 SER A C 1
ATOM 651 O O . SER A 1 81 ? -0.05 -25.562 -5.141 1 96.88 81 SER A O 1
ATOM 653 N N . SER A 1 82 ? 2.164 -25.219 -5.09 1 97.44 82 SER A N 1
ATOM 654 C CA . SER A 1 82 ? 2.17 -24.344 -6.258 1 97.44 82 SER A CA 1
ATOM 655 C C . SER A 1 82 ? 1.554 -25.047 -7.469 1 97.44 82 SER A C 1
ATOM 657 O O . SER A 1 82 ? 1.102 -24.375 -8.406 1 97.44 82 SER A O 1
ATOM 659 N N . HIS A 1 83 ? 1.495 -26.359 -7.52 1 96.25 83 HIS A N 1
ATOM 660 C CA . HIS A 1 83 ? 0.908 -27.094 -8.625 1 96.25 83 HIS A CA 1
ATOM 661 C C . HIS A 1 83 ? -0.596 -26.859 -8.711 1 96.25 83 HIS A C 1
ATOM 663 O O . HIS A 1 83 ? -1.225 -27.203 -9.711 1 96.25 83 HIS A O 1
ATOM 669 N N . TRP A 1 84 ? -1.251 -26.234 -7.688 1 97.5 84 TRP A N 1
ATOM 670 C CA . TRP A 1 84 ? -2.664 -25.875 -7.727 1 97.5 84 TRP A CA 1
ATOM 671 C C . TRP A 1 84 ? -2.906 -24.734 -8.695 1 97.5 84 TRP A C 1
ATOM 673 O O . TRP A 1 84 ? -4.004 -24.578 -9.234 1 97.5 84 TRP A O 1
ATOM 683 N N . VAL A 1 85 ? -1.905 -23.859 -8.891 1 98.25 85 VAL A N 1
ATOM 684 C CA . VAL A 1 85 ? -2.066 -22.562 -9.539 1 98.25 85 VAL A CA 1
ATOM 685 C C . VAL A 1 85 ? -2.58 -22.75 -10.961 1 98.25 85 VAL A C 1
ATOM 687 O O . VAL A 1 85 ? -3.615 -22.188 -11.336 1 98.25 85 VAL A O 1
ATOM 690 N N . PRO A 1 86 ? -1.937 -23.625 -11.797 1 97.5 86 PRO A N 1
ATOM 691 C CA . PRO A 1 86 ? -2.461 -23.797 -13.156 1 97.5 86 PRO A CA 1
ATOM 692 C C . PRO A 1 86 ? -3.867 -24.391 -13.172 1 97.5 86 PRO A C 1
ATOM 694 O O . PRO A 1 86 ? -4.672 -24.062 -14.047 1 97.5 86 PRO A O 1
ATOM 697 N N . GLU A 1 87 ? -4.191 -25.266 -12.281 1 97.31 87 GLU A N 1
ATOM 698 C CA . GLU A 1 87 ? -5.52 -25.859 -12.195 1 97.31 87 GLU A CA 1
ATOM 699 C C . GLU A 1 87 ? -6.578 -24.828 -11.852 1 97.31 87 GLU A C 1
ATOM 701 O O . GLU A 1 87 ? -7.684 -24.859 -12.398 1 97.31 87 GLU A O 1
ATOM 706 N N . LEU A 1 88 ? -6.234 -23.969 -10.914 1 98.44 88 LEU A N 1
ATOM 707 C CA . LEU A 1 88 ? -7.145 -22.891 -10.539 1 98.44 88 LEU A CA 1
ATOM 708 C C . LEU A 1 88 ? -7.395 -21.953 -11.719 1 98.44 88 LEU A C 1
ATOM 710 O O . LEU A 1 88 ? -8.531 -21.562 -11.977 1 98.44 88 LEU A O 1
ATOM 714 N N . VAL A 1 89 ? -6.328 -21.609 -12.422 1 98.38 89 VAL A N 1
ATOM 715 C CA . VAL A 1 89 ? -6.461 -20.75 -13.594 1 98.38 89 VAL A CA 1
ATOM 716 C C . VAL A 1 89 ? -7.391 -21.406 -14.609 1 98.38 89 VAL A C 1
ATOM 718 O O . VAL A 1 89 ? -8.266 -20.75 -15.172 1 98.38 89 VAL A O 1
ATOM 721 N N . ASN A 1 90 ? -7.199 -22.703 -14.836 1 97.44 90 ASN A N 1
ATOM 722 C CA . ASN A 1 90 ? -8.023 -23.469 -15.773 1 97.44 90 ASN A CA 1
ATOM 723 C C . ASN A 1 90 ? -9.484 -23.484 -15.344 1 97.44 90 ASN A C 1
ATOM 725 O O . ASN A 1 90 ? -10.367 -23.828 -16.141 1 97.44 90 ASN A O 1
ATOM 729 N N . ASN A 1 91 ? -9.742 -23.203 -14.133 1 97.62 91 ASN A N 1
ATOM 730 C CA . ASN A 1 91 ? -11.109 -23.125 -13.625 1 97.62 91 ASN A CA 1
ATOM 731 C C . ASN A 1 91 ? -11.516 -21.688 -13.336 1 97.62 91 ASN A C 1
ATOM 733 O O . ASN A 1 91 ? -12.273 -21.422 -12.398 1 97.62 91 ASN A O 1
ATOM 737 N N . ASP A 1 92 ? -10.914 -20.719 -13.969 1 97.06 92 ASP A N 1
ATOM 738 C CA . ASP A 1 92 ? -11.344 -19.328 -14.109 1 97.06 92 ASP A CA 1
ATOM 739 C C . ASP A 1 92 ? -10.961 -18.516 -12.875 1 97.06 92 ASP A C 1
ATOM 741 O O . ASP A 1 92 ? -11.562 -17.469 -12.602 1 97.06 92 ASP A O 1
ATOM 745 N N . PHE A 1 93 ? -10.055 -19.031 -12.094 1 98.44 93 PHE A N 1
ATOM 746 C CA . PHE A 1 93 ? -9.5 -18.219 -11.008 1 98.44 93 PHE A CA 1
ATOM 747 C C . PHE A 1 93 ? -8.5 -17.203 -11.547 1 98.44 93 PHE A C 1
ATOM 749 O O . PHE A 1 93 ? -7.809 -17.469 -12.531 1 98.44 93 PHE A O 1
ATOM 756 N N . LYS A 1 94 ? -8.414 -16.078 -10.859 1 98.19 94 LYS A N 1
ATOM 757 C CA . LYS A 1 94 ? -7.434 -15.023 -11.133 1 98.19 94 LYS A CA 1
ATOM 758 C C . LYS A 1 94 ? -6.543 -14.781 -9.914 1 98.19 94 LYS A C 1
ATOM 760 O O . LYS A 1 94 ? -6.855 -15.227 -8.812 1 98.19 94 LYS A O 1
ATOM 765 N N . PHE A 1 95 ? -5.43 -14.156 -10.172 1 98.5 95 PHE A N 1
ATOM 766 C CA . PHE A 1 95 ? -4.566 -13.781 -9.055 1 98.5 95 PHE A CA 1
ATOM 767 C C . PHE A 1 95 ? -5.137 -12.578 -8.312 1 98.5 95 PHE A C 1
ATOM 769 O O . PHE A 1 95 ? -5.859 -11.766 -8.898 1 98.5 95 PHE A O 1
ATOM 776 N N . HIS A 1 96 ? -4.84 -12.461 -7.078 1 97.44 96 HIS A N 1
ATOM 777 C CA . HIS A 1 96 ? -5.215 -11.273 -6.316 1 97.44 96 HIS A CA 1
ATOM 778 C C . HIS A 1 96 ? -3.988 -10.594 -5.711 1 97.44 96 HIS A C 1
ATOM 780 O O . HIS A 1 96 ? -3.738 -9.414 -5.969 1 97.44 96 HIS A O 1
ATOM 786 N N . HIS A 1 97 ? -3.242 -11.305 -4.918 1 97.31 97 HIS A N 1
ATOM 787 C CA . HIS A 1 97 ? -2.018 -10.797 -4.309 1 97.31 97 HIS A CA 1
ATOM 788 C C . HIS A 1 97 ? -1.081 -11.945 -3.932 1 97.31 97 HIS A C 1
ATOM 790 O O . HIS A 1 97 ? -1.476 -13.109 -3.959 1 97.31 97 HIS A O 1
ATOM 796 N N . ALA A 1 98 ? 0.141 -11.562 -3.65 1 97.69 98 ALA A N 1
ATOM 797 C CA . ALA A 1 98 ? 1.117 -12.57 -3.229 1 97.69 98 ALA A CA 1
ATOM 798 C C . ALA A 1 98 ? 2.062 -12 -2.172 1 97.69 98 ALA A C 1
ATOM 800 O O . ALA A 1 98 ? 2.256 -10.789 -2.09 1 97.69 98 ALA A O 1
ATOM 801 N N . LYS A 1 99 ? 2.49 -12.852 -1.356 1 94.69 99 LYS A N 1
ATOM 802 C CA . LYS A 1 99 ? 3.645 -12.656 -0.483 1 94.69 99 LYS A CA 1
ATOM 803 C C . LYS A 1 99 ? 4.738 -13.68 -0.784 1 94.69 99 LYS A C 1
ATOM 805 O O . LYS A 1 99 ? 4.594 -14.5 -1.69 1 94.69 99 LYS A O 1
ATOM 810 N N . GLU A 1 100 ? 5.734 -13.617 -0.046 1 95.12 100 GLU A N 1
ATOM 811 C CA . GLU A 1 100 ? 6.922 -14.391 -0.392 1 95.12 100 GLU A CA 1
ATOM 812 C C . GLU A 1 100 ? 6.605 -15.883 -0.459 1 95.12 100 GLU A C 1
ATOM 814 O O . GLU A 1 100 ? 7.133 -16.594 -1.316 1 95.12 100 GLU A O 1
ATOM 819 N N . ASN A 1 101 ? 5.664 -16.359 0.326 1 96.75 101 ASN A N 1
ATOM 820 C CA . ASN A 1 101 ? 5.527 -17.797 0.468 1 96.75 101 ASN A CA 1
ATOM 821 C C . ASN A 1 101 ? 4.168 -18.281 -0.034 1 96.75 101 ASN A C 1
ATOM 823 O O . ASN A 1 101 ? 3.859 -19.469 0.052 1 96.75 101 ASN A O 1
ATOM 827 N N . PHE A 1 102 ? 3.381 -17.375 -0.557 1 97.62 102 PHE A N 1
ATOM 828 C CA . PHE A 1 102 ? 2.098 -17.828 -1.068 1 97.62 102 PHE A CA 1
ATOM 829 C C . PHE A 1 102 ? 1.528 -16.844 -2.078 1 97.62 102 PHE A C 1
ATOM 831 O O . PHE A 1 102 ? 1.972 -15.695 -2.146 1 97.62 102 PHE A O 1
ATOM 838 N N . VAL A 1 103 ? 0.642 -17.297 -2.852 1 98.44 103 VAL A N 1
ATOM 839 C CA . VAL A 1 103 ? -0.173 -16.484 -3.744 1 98.44 103 VAL A CA 1
ATOM 840 C C . VAL A 1 103 ? -1.653 -16.734 -3.465 1 98.44 103 VAL A C 1
ATOM 842 O O . VAL A 1 103 ? -2.059 -17.859 -3.205 1 98.44 103 VAL A O 1
ATOM 845 N N . THR A 1 104 ? -2.408 -15.656 -3.43 1 98.12 104 THR A N 1
ATOM 846 C CA . THR A 1 104 ? -3.852 -15.742 -3.234 1 98.12 104 THR A CA 1
ATOM 847 C C . THR A 1 104 ? -4.59 -15.555 -4.559 1 98.12 104 THR A C 1
ATOM 849 O O . THR A 1 104 ? -4.316 -14.609 -5.297 1 98.12 104 THR A O 1
ATOM 852 N N . MET A 1 105 ? -5.441 -16.469 -4.836 1 98.56 105 MET A N 1
ATOM 853 C CA . MET A 1 105 ? -6.254 -16.438 -6.047 1 98.56 105 MET A CA 1
ATOM 854 C C . MET A 1 105 ? -7.742 -16.406 -5.703 1 98.56 105 MET A C 1
ATOM 856 O O . MET A 1 105 ? -8.141 -16.828 -4.621 1 98.56 105 MET A O 1
ATOM 860 N N . TYR A 1 106 ? -8.594 -15.859 -6.668 1 98.12 106 TYR A N 1
ATOM 861 C CA . TYR A 1 106 ? -10.016 -15.742 -6.352 1 98.12 106 TYR A CA 1
ATOM 862 C C . TYR A 1 106 ? -10.875 -15.961 -7.59 1 98.12 106 TYR A C 1
ATOM 864 O O . TYR A 1 106 ? -10.383 -15.852 -8.719 1 98.12 106 TYR A O 1
ATOM 872 N N . ARG A 1 107 ? -12.055 -16.344 -7.348 1 97.94 107 ARG A N 1
ATOM 873 C CA . ARG A 1 107 ? -13.109 -16.406 -8.352 1 97.94 107 ARG A CA 1
ATOM 874 C C . ARG A 1 107 ? -14.445 -15.945 -7.781 1 97.94 107 ARG A C 1
ATOM 876 O O . ARG A 1 107 ? -14.852 -16.375 -6.699 1 97.94 107 ARG A O 1
ATOM 883 N N . TRP A 1 108 ? -15.062 -14.953 -8.453 1 97.5 108 TRP A N 1
ATOM 884 C CA . TRP A 1 108 ? -16.406 -14.492 -8.094 1 97.5 108 TRP A CA 1
ATOM 885 C C . TRP A 1 108 ? -17.469 -15.359 -8.75 1 97.5 108 TRP A C 1
ATOM 887 O O . TRP A 1 108 ? -17.547 -15.453 -9.977 1 97.5 108 TRP A O 1
ATOM 897 N N . LEU A 1 109 ? -18.328 -15.992 -8.047 1 96.62 109 LEU A N 1
ATOM 898 C CA . LEU A 1 109 ? -19.203 -17.031 -8.578 1 96.62 109 LEU A CA 1
ATOM 899 C C . LEU A 1 109 ? -20.516 -16.438 -9.109 1 96.62 109 LEU A C 1
ATOM 901 O O . LE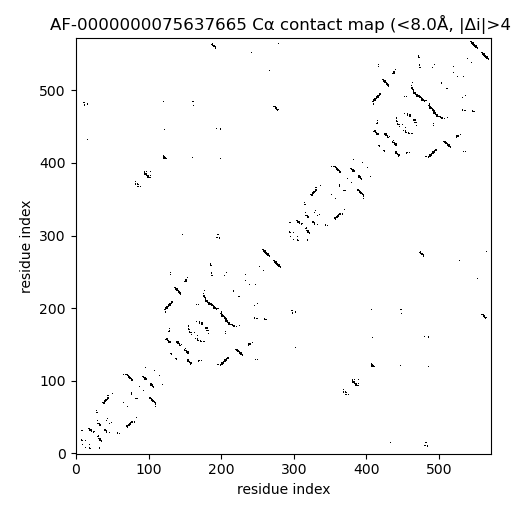U A 1 109 ? -20.984 -16.828 -10.172 1 96.62 109 LEU A O 1
ATOM 905 N N . PRO A 1 110 ? -21.125 -15.461 -8.352 1 94 110 PRO A N 1
ATOM 906 C CA . PRO A 1 110 ? -22.406 -14.953 -8.844 1 94 110 PRO A CA 1
ATOM 907 C C . PRO A 1 110 ? -22.297 -14.281 -10.211 1 94 110 PRO A C 1
ATOM 909 O O . PRO A 1 110 ? -21.359 -13.516 -10.445 1 94 110 PRO A O 1
ATOM 912 N N . SER A 1 111 ? -23.156 -14.539 -11.023 1 90.25 111 SER A N 1
ATOM 913 C CA . SER A 1 111 ? -23.156 -13.938 -12.359 1 90.25 111 SER A CA 1
ATOM 914 C C . SER A 1 111 ? -24.094 -12.734 -12.422 1 90.25 111 SER A C 1
ATOM 916 O O . SER A 1 111 ? -24 -11.914 -13.336 1 90.25 111 SER A O 1
ATOM 918 N N . ASP A 1 112 ? -24.953 -12.586 -11.492 1 89.25 112 ASP A N 1
ATOM 919 C CA . ASP A 1 112 ? -25.969 -11.539 -11.5 1 89.25 112 ASP A CA 1
ATOM 920 C C . ASP A 1 112 ? -25.531 -10.328 -10.695 1 89.25 112 ASP A C 1
ATOM 922 O O . ASP A 1 112 ? -26.281 -9.367 -10.531 1 89.25 112 ASP A O 1
ATOM 926 N N . GLU A 1 113 ? -24.422 -10.461 -10.148 1 86.25 113 GLU A N 1
ATOM 927 C CA . GLU A 1 113 ? -23.844 -9.359 -9.383 1 86.25 113 GLU A CA 1
ATOM 928 C C . GLU A 1 113 ? -22.469 -8.961 -9.93 1 86.25 113 GLU A C 1
ATOM 930 O O . GLU A 1 113 ? -21.734 -9.812 -10.43 1 86.25 113 GLU A O 1
ATOM 935 N N . SER A 1 114 ? -22.203 -7.734 -9.844 1 86.06 114 SER A N 1
ATOM 936 C CA . SER A 1 114 ? -20.875 -7.285 -10.227 1 86.06 114 SER A CA 1
ATOM 937 C C . SER A 1 114 ? -19.812 -7.758 -9.234 1 86.06 114 SER A C 1
ATOM 939 O O . SER A 1 114 ? -20.094 -7.871 -8.039 1 86.06 114 SER A O 1
ATOM 941 N N . VAL A 1 115 ? -18.703 -8.055 -9.766 1 88.06 115 VAL A N 1
ATOM 942 C CA . VAL A 1 115 ? -17.578 -8.477 -8.93 1 88.06 115 VAL A CA 1
ATOM 943 C C . VAL A 1 115 ? -17.297 -7.41 -7.875 1 88.06 115 VAL A C 1
ATOM 945 O O . VAL A 1 115 ? -17.172 -6.223 -8.195 1 88.06 115 VAL A O 1
ATOM 948 N N . ASN A 1 116 ? -17.25 -7.781 -6.672 1 86.06 116 ASN A N 1
ATOM 949 C CA . ASN A 1 116 ? -17.016 -6.867 -5.559 1 86.06 116 ASN A CA 1
ATOM 950 C C . ASN A 1 116 ? -15.82 -7.312 -4.711 1 86.06 116 ASN A C 1
ATOM 952 O O . ASN A 1 116 ? -15.969 -7.551 -3.51 1 86.06 116 ASN A O 1
ATOM 956 N N . ILE A 1 117 ? -14.703 -7.465 -5.332 1 89.62 117 ILE A N 1
ATOM 957 C CA . ILE A 1 117 ? -13.445 -7.82 -4.676 1 89.62 117 ILE A CA 1
ATOM 958 C C . ILE A 1 117 ? -12.594 -6.57 -4.488 1 89.62 117 ILE A C 1
ATOM 960 O O . ILE A 1 117 ? -12.305 -5.855 -5.449 1 89.62 117 ILE A O 1
ATOM 964 N N . PRO A 1 118 ? -12.289 -6.254 -3.275 1 87.38 118 PRO A N 1
ATOM 965 C CA . PRO A 1 118 ? -11.438 -5.074 -3.098 1 87.38 118 PRO A CA 1
ATOM 966 C C . PRO A 1 118 ? -10.039 -5.266 -3.68 1 87.38 118 PRO A C 1
ATOM 968 O O . PRO A 1 118 ? -9.484 -6.363 -3.619 1 87.38 118 PRO A O 1
ATOM 971 N N . PRO A 1 119 ? -9.508 -4.23 -4.207 1 90.31 119 PRO A N 1
ATOM 972 C CA . PRO A 1 119 ? -8.125 -4.332 -4.672 1 90.31 119 PRO A CA 1
ATOM 973 C C . PRO A 1 119 ? -7.125 -4.508 -3.527 1 90.31 119 PRO A C 1
ATOM 975 O O . PRO A 1 119 ? -7.426 -4.152 -2.385 1 90.31 119 PRO A O 1
ATOM 978 N N . TYR A 1 120 ? -6.031 -5.176 -3.789 1 94 120 TYR A N 1
ATOM 979 C CA . TYR A 1 120 ? -4.938 -5.27 -2.83 1 94 120 TYR A CA 1
ATOM 980 C C . TYR A 1 120 ? -4.164 -3.957 -2.758 1 94 120 TYR A C 1
ATOM 982 O O . TYR A 1 120 ? -4.379 -3.057 -3.574 1 94 120 TYR A O 1
ATOM 990 N N . ALA A 1 121 ? -3.268 -3.895 -1.758 1 95.5 121 ALA A N 1
ATOM 991 C CA . ALA A 1 121 ? -2.404 -2.73 -1.582 1 95.5 121 ALA A CA 1
ATOM 992 C C . ALA A 1 121 ? -1.659 -2.4 -2.873 1 95.5 121 ALA A C 1
ATOM 994 O O . ALA A 1 121 ? -1.15 -3.295 -3.551 1 95.5 121 ALA A O 1
ATOM 995 N N . HIS A 1 122 ? -1.609 -1.142 -3.244 1 95.19 122 HIS A N 1
ATOM 996 C CA . HIS A 1 122 ? -0.971 -0.703 -4.48 1 95.19 122 HIS A CA 1
ATOM 997 C C . HIS A 1 122 ? -0.234 0.617 -4.281 1 95.19 122 HIS A C 1
ATOM 999 O O . HIS A 1 122 ? -0.106 1.409 -5.215 1 95.19 122 HIS A O 1
ATOM 1005 N N . THR A 1 123 ? 0.128 0.918 -3.125 1 93.75 123 THR A N 1
ATOM 1006 C CA . THR A 1 123 ? 0.893 2.117 -2.797 1 93.75 123 THR A CA 1
ATOM 1007 C C . THR A 1 123 ? 2.107 1.765 -1.941 1 93.75 123 THR A C 1
ATOM 1009 O O . THR A 1 123 ? 1.963 1.234 -0.837 1 93.75 123 THR A O 1
ATOM 1012 N N . MET A 1 124 ? 3.252 2.045 -2.52 1 94.44 124 MET A N 1
ATOM 1013 C CA . MET A 1 124 ? 4.469 1.915 -1.722 1 94.44 124 MET A CA 1
ATOM 1014 C C . MET A 1 124 ? 4.574 3.047 -0.705 1 94.44 124 MET A C 1
ATOM 1016 O O . MET A 1 124 ? 4.117 4.164 -0.961 1 94.44 124 MET A O 1
ATOM 1020 N N . VAL A 1 125 ? 5.156 2.746 0.449 1 94.88 125 VAL A N 1
ATOM 1021 C CA . VAL A 1 125 ? 5.27 3.773 1.479 1 94.88 125 VAL A CA 1
ATOM 1022 C C . VAL A 1 125 ? 6.727 3.916 1.913 1 94.88 125 VAL A C 1
ATOM 1024 O O . VAL A 1 125 ? 7.363 2.934 2.307 1 94.88 125 VAL A O 1
ATOM 1027 N N . GLY A 1 126 ? 7.238 5.074 1.795 1 95.88 126 GLY A N 1
ATOM 1028 C CA . GLY A 1 126 ? 8.562 5.438 2.281 1 95.88 126 GLY A CA 1
ATOM 1029 C C . GLY A 1 126 ? 8.539 6.609 3.244 1 95.88 126 GLY A C 1
ATOM 1030 O O . GLY A 1 126 ? 7.551 7.336 3.324 1 95.88 126 GLY A O 1
ATOM 1031 N N . VAL A 1 127 ? 9.641 6.746 3.957 1 97 127 VAL A N 1
ATOM 1032 C CA . VAL A 1 127 ? 9.789 7.863 4.887 1 97 127 VAL A CA 1
ATOM 1033 C C . VAL A 1 127 ? 11.109 8.586 4.617 1 97 127 VAL A C 1
ATOM 1035 O O . VAL A 1 127 ? 12.047 8 4.078 1 97 127 VAL A O 1
ATOM 1038 N N . GLY A 1 128 ? 11.109 9.828 4.848 1 97.5 128 GLY A N 1
ATOM 1039 C CA . GLY A 1 128 ? 12.297 10.672 4.883 1 97.5 128 GLY A CA 1
ATOM 1040 C C . GLY A 1 128 ? 12.398 11.508 6.145 1 97.5 128 GLY A C 1
ATOM 1041 O O . GLY A 1 128 ? 11.375 11.93 6.699 1 97.5 128 GLY A O 1
ATOM 1042 N N . ALA A 1 129 ? 13.633 11.797 6.539 1 98.44 129 ALA A N 1
ATOM 1043 C CA . ALA A 1 129 ? 13.82 12.477 7.816 1 98.44 129 ALA A CA 1
ATOM 1044 C C . ALA A 1 129 ? 14.664 13.742 7.648 1 98.44 129 ALA A C 1
ATOM 1046 O O . ALA A 1 129 ? 15.766 13.688 7.102 1 98.44 129 ALA A O 1
ATOM 1047 N N . ILE A 1 130 ? 14.109 14.789 8.039 1 98.38 130 ILE A N 1
ATOM 1048 C CA . ILE A 1 130 ? 14.891 16 8.242 1 98.38 130 ILE A CA 1
ATOM 1049 C C . ILE A 1 130 ? 15.484 16 9.648 1 98.38 130 ILE A C 1
ATOM 1051 O O . ILE A 1 130 ? 14.75 16.078 10.641 1 98.38 130 ILE A O 1
ATOM 1055 N N . VAL A 1 131 ? 16.75 15.883 9.727 1 98.62 131 VAL A N 1
ATOM 1056 C CA . VAL A 1 131 ? 17.469 15.883 11 1 98.62 131 VAL A CA 1
ATOM 1057 C C . VAL A 1 131 ? 18.375 17.094 11.094 1 98.62 131 VAL A C 1
ATOM 1059 O O . VAL A 1 131 ? 19.359 17.203 10.359 1 98.62 131 VAL A O 1
ATOM 1062 N N . VAL A 1 132 ? 18.047 18 11.984 1 98 132 VAL A N 1
ATOM 1063 C CA . VAL A 1 132 ? 18.828 19.219 12.141 1 98 132 VAL A CA 1
ATOM 1064 C C . VAL A 1 132 ? 19.422 19.281 13.547 1 98 132 VAL A C 1
ATOM 1066 O O . VAL A 1 132 ? 18.719 19.062 14.531 1 98 132 VAL A O 1
ATOM 1069 N N . ASN A 1 133 ? 20.703 19.5 13.594 1 97.25 133 ASN A N 1
ATOM 1070 C CA . ASN A 1 133 ? 21.344 19.562 14.898 1 97.25 133 ASN A CA 1
ATOM 1071 C C . ASN A 1 133 ? 21.359 20.984 15.461 1 97.25 133 ASN A C 1
ATOM 1073 O O . ASN A 1 133 ? 20.828 21.906 14.844 1 97.25 133 ASN A O 1
ATOM 1077 N N . LYS A 1 134 ? 21.969 21.125 16.594 1 95 134 LYS A N 1
ATOM 1078 C CA . LYS A 1 134 ? 21.969 22.391 17.312 1 95 134 LYS A CA 1
ATOM 1079 C C . LYS A 1 134 ? 22.844 23.438 16.609 1 95 134 LYS A C 1
ATOM 1081 O O . LYS A 1 134 ? 22.734 24.625 16.875 1 95 134 LYS A O 1
ATOM 1086 N N . GLN A 1 135 ? 23.719 23.031 15.781 1 96.19 135 GLN A N 1
ATOM 1087 C CA . GLN A 1 135 ? 24.609 23.922 15.047 1 96.19 135 GLN A CA 1
ATOM 1088 C C . GLN A 1 135 ? 23.984 24.359 13.727 1 96.19 135 GLN A C 1
ATOM 1090 O O . GLN A 1 135 ? 24.672 24.875 12.844 1 96.19 135 GLN A O 1
ATOM 1095 N N . ASN A 1 136 ? 22.719 24.047 13.516 1 96.56 136 ASN A N 1
ATOM 1096 C CA . ASN A 1 136 ? 21.969 24.422 12.32 1 96.56 136 ASN A CA 1
ATOM 1097 C C . ASN A 1 136 ? 22.484 23.688 11.078 1 96.56 136 ASN A C 1
ATOM 1099 O O . ASN A 1 136 ? 22.641 24.297 10.016 1 96.56 136 ASN A O 1
ATOM 1103 N N . GLN A 1 137 ? 22.781 22.484 11.32 1 98.25 137 GLN A N 1
ATOM 1104 C CA . GLN A 1 137 ? 23.188 21.609 10.211 1 98.25 137 GLN A CA 1
ATOM 1105 C C . GLN A 1 137 ? 22.172 20.5 9.984 1 98.25 137 GLN A C 1
ATOM 1107 O O . GLN A 1 137 ? 21.609 19.953 10.945 1 98.25 137 GLN A O 1
ATOM 1112 N N . ILE A 1 138 ? 21.969 20.188 8.703 1 98.56 138 ILE A N 1
ATOM 1113 C CA . ILE A 1 138 ? 21.062 19.109 8.336 1 98.56 138 ILE A CA 1
ATOM 1114 C C . ILE A 1 138 ? 21.859 17.859 7.988 1 98.56 138 ILE A C 1
ATOM 1116 O O . ILE A 1 138 ? 22.906 17.938 7.34 1 98.56 138 ILE A O 1
ATOM 1120 N N . LEU A 1 139 ? 21.406 16.719 8.391 1 98.56 139 LEU A N 1
ATOM 1121 C CA . LEU A 1 139 ? 22 15.438 8.047 1 98.56 139 LEU A CA 1
ATOM 1122 C C . LEU A 1 139 ? 21.641 15.031 6.625 1 98.56 139 LEU A C 1
ATOM 1124 O O . LEU A 1 139 ? 20.469 14.82 6.32 1 98.56 139 LEU A O 1
ATOM 1128 N N . ALA A 1 140 ? 22.609 14.922 5.758 1 97.69 140 ALA A N 1
ATOM 1129 C CA . ALA A 1 140 ? 22.375 14.586 4.352 1 97.69 140 ALA A CA 1
ATOM 1130 C C . ALA A 1 140 ? 23.125 13.312 3.967 1 97.69 140 ALA A C 1
ATOM 1132 O O . ALA A 1 140 ? 24.219 13.047 4.461 1 97.69 140 ALA A O 1
ATOM 1133 N N . VAL A 1 141 ? 22.5 12.523 3.072 1 96.94 141 VAL A N 1
ATOM 1134 C CA . VAL A 1 141 ? 23.109 11.273 2.639 1 96.94 141 VAL A CA 1
ATOM 1135 C C . VAL A 1 141 ? 23.141 11.211 1.113 1 96.94 141 VAL A C 1
ATOM 1137 O O . VAL A 1 141 ? 22.328 11.867 0.446 1 96.94 141 VAL A O 1
ATOM 1140 N N . SER A 1 142 ? 24.062 10.539 0.613 1 94.44 142 SER A N 1
ATOM 1141 C CA . SER A 1 142 ? 24.141 10.164 -0.793 1 94.44 142 SER A CA 1
ATOM 1142 C C . SER A 1 142 ? 24.266 8.656 -0.956 1 94.44 142 SER A C 1
ATOM 1144 O O . SER A 1 142 ? 25.078 8.016 -0.292 1 94.44 142 SER A O 1
ATOM 1146 N N . GLU A 1 143 ? 23.469 8.094 -1.854 1 88.75 143 GLU A N 1
ATOM 1147 C CA . GLU A 1 143 ? 23.422 6.645 -2.012 1 88.75 143 GLU A CA 1
ATOM 1148 C C . GLU A 1 143 ? 24.391 6.172 -3.084 1 88.75 143 GLU A C 1
ATOM 1150 O O . GLU A 1 143 ? 24.641 6.883 -4.059 1 88.75 143 GLU A O 1
ATOM 1155 N N . LYS A 1 144 ? 24.812 4.914 -2.936 1 83.38 144 LYS A N 1
ATOM 1156 C CA . LYS A 1 144 ? 25.75 4.324 -3.9 1 83.38 144 LYS A CA 1
ATOM 1157 C C . LYS A 1 144 ? 25.047 4.07 -5.238 1 83.38 144 LYS A C 1
ATOM 1159 O O . LYS A 1 144 ? 25.625 4.324 -6.297 1 83.38 144 LYS A O 1
ATOM 1164 N N . ASN A 1 145 ? 23.781 3.648 -5.18 1 76.44 145 ASN A N 1
ATOM 1165 C CA . ASN A 1 145 ? 23.047 3.301 -6.398 1 76.44 145 ASN A CA 1
ATOM 1166 C C . ASN A 1 145 ? 21.953 4.32 -6.707 1 76.44 145 ASN A C 1
ATOM 1168 O O . ASN A 1 145 ? 20.891 3.959 -7.191 1 76.44 145 ASN A O 1
ATOM 1172 N N . ALA A 1 146 ? 22.25 5.551 -6.43 1 73.88 146 ALA A N 1
ATOM 1173 C CA . ALA A 1 146 ? 21.281 6.605 -6.695 1 73.88 146 ALA A CA 1
ATOM 1174 C C . ALA A 1 146 ? 21.047 6.773 -8.195 1 73.88 146 ALA A C 1
ATOM 1176 O O . ALA A 1 146 ? 21.953 6.531 -9 1 73.88 146 ALA A O 1
ATOM 1177 N N . LEU A 1 147 ? 19.859 7.094 -8.586 1 70.38 147 LEU A N 1
ATOM 1178 C CA . LEU A 1 147 ? 19.531 7.387 -9.977 1 70.38 147 LEU A CA 1
ATOM 1179 C C . LEU A 1 147 ? 20.391 8.523 -10.516 1 70.38 147 LEU A C 1
ATOM 1181 O O . LEU A 1 147 ? 20.844 8.477 -11.656 1 70.38 147 LEU A O 1
ATOM 1185 N N . ILE A 1 148 ? 20.484 9.578 -9.648 1 70.19 148 ILE A N 1
ATOM 1186 C CA . ILE A 1 148 ? 21.375 10.703 -9.922 1 70.19 148 ILE A CA 1
ATOM 1187 C C . ILE A 1 148 ? 22.625 10.602 -9.047 1 70.19 148 ILE A C 1
ATOM 1189 O O . ILE A 1 148 ? 22.562 10.836 -7.84 1 70.19 148 ILE A O 1
ATOM 1193 N N . LYS A 1 149 ? 23.703 10.297 -9.75 1 78.44 149 LYS A N 1
ATOM 1194 C CA . LYS A 1 149 ? 24.938 10.031 -9.023 1 78.44 149 LYS A CA 1
ATOM 1195 C C . LYS A 1 149 ? 25.344 11.227 -8.172 1 78.44 149 LYS A C 1
ATOM 1197 O O . LYS A 1 149 ? 25.266 12.367 -8.617 1 78.44 149 LYS A O 1
ATOM 1202 N N . ASN A 1 150 ? 25.609 11.039 -6.938 1 81.88 150 ASN A N 1
ATOM 1203 C CA . ASN A 1 150 ? 26.172 11.984 -5.973 1 81.88 150 ASN A CA 1
ATOM 1204 C C . ASN A 1 150 ? 25.141 13.016 -5.531 1 81.88 150 ASN A C 1
ATOM 1206 O O . ASN A 1 150 ? 25.5 14.109 -5.094 1 81.88 150 ASN A O 1
ATOM 1210 N N . SER A 1 151 ? 23.953 12.656 -5.762 1 89.81 151 SER A N 1
ATOM 1211 C CA . SER A 1 151 ? 22.922 13.562 -5.266 1 89.81 151 SER A CA 1
ATOM 1212 C C . SER A 1 151 ? 22.719 13.406 -3.764 1 89.81 151 SER A C 1
ATOM 1214 O O . SER A 1 151 ? 22.922 12.32 -3.217 1 89.81 151 SER A O 1
ATOM 1216 N N . TRP A 1 152 ? 22.438 14.531 -3.17 1 93.62 152 TRP A N 1
ATOM 1217 C CA . TRP A 1 152 ? 22.156 14.531 -1.737 1 93.62 152 TRP A CA 1
ATOM 1218 C C . TRP A 1 152 ? 20.672 14.438 -1.466 1 93.62 152 TRP A C 1
ATOM 1220 O O . TRP A 1 152 ? 19.859 15.078 -2.146 1 93.62 152 TRP A O 1
ATOM 1230 N N . LYS A 1 153 ? 20.344 13.633 -0.55 1 93.81 153 LYS A N 1
ATOM 1231 C CA . LYS A 1 153 ? 18.938 13.484 -0.161 1 93.81 153 LYS A CA 1
ATOM 1232 C C . LYS A 1 153 ? 18.797 13.328 1.352 1 93.81 153 LYS A C 1
ATOM 1234 O O . LYS A 1 153 ? 19.797 13.359 2.076 1 93.81 153 LYS A O 1
ATOM 1239 N N . LEU A 1 154 ? 17.625 13.273 1.818 1 97 154 LEU A N 1
ATOM 1240 C CA . LEU A 1 154 ? 17.328 13.008 3.223 1 97 154 LEU A CA 1
ATOM 1241 C C . LEU A 1 154 ? 17.5 11.523 3.535 1 97 154 LEU A C 1
ATOM 1243 O O . LEU A 1 154 ? 17.188 10.672 2.701 1 97 154 LEU A O 1
ATOM 1247 N N . PRO A 1 155 ? 18.094 11.219 4.719 1 97.62 155 PRO A N 1
ATOM 1248 C CA . PRO A 1 155 ? 18.016 9.805 5.105 1 97.62 155 PRO A CA 1
ATOM 1249 C C . PRO A 1 155 ? 16.594 9.258 5.098 1 97.62 155 PRO A C 1
ATOM 1251 O O . PRO A 1 155 ? 15.656 9.969 5.457 1 97.62 155 PRO A O 1
ATOM 1254 N N . GLY A 1 156 ? 16.375 8.078 4.754 1 96.38 156 GLY A N 1
ATOM 1255 C CA . GLY A 1 156 ? 15.055 7.48 4.688 1 96.38 156 GLY A CA 1
ATOM 1256 C C . GLY A 1 156 ? 15.039 6.137 3.986 1 96.38 156 GLY A C 1
ATOM 1257 O O . GLY A 1 156 ? 16.094 5.562 3.709 1 96.38 156 GLY A O 1
ATOM 1258 N N . GLY A 1 157 ? 13.891 5.598 3.758 1 94.88 157 GLY A N 1
ATOM 1259 C CA . GLY A 1 157 ? 13.68 4.305 3.127 1 94.88 157 GLY A CA 1
ATOM 1260 C C . GLY A 1 157 ? 12.25 3.811 3.227 1 94.88 157 GLY A C 1
ATOM 1261 O O . GLY A 1 157 ? 11.352 4.57 3.598 1 94.88 157 GLY A O 1
ATOM 1262 N N . TYR A 1 158 ? 12.086 2.621 2.883 1 93.94 158 TYR A N 1
ATOM 1263 C CA . TYR A 1 158 ? 10.742 2.047 2.869 1 93.94 158 TYR A CA 1
ATOM 1264 C C . TYR A 1 158 ? 10.289 1.677 4.277 1 93.94 158 TYR A C 1
ATOM 1266 O O . TYR A 1 158 ? 11.109 1.274 5.109 1 93.94 158 TYR A O 1
ATOM 1274 N N . VAL A 1 159 ? 9.039 1.831 4.465 1 95.38 159 VAL A N 1
ATOM 1275 C CA . VAL A 1 159 ? 8.414 1.346 5.691 1 95.38 159 VAL A CA 1
ATOM 1276 C C . VAL A 1 159 ? 8.266 -0.173 5.629 1 95.38 159 VAL A C 1
ATOM 1278 O O . VAL A 1 159 ? 7.883 -0.725 4.594 1 95.38 159 VAL A O 1
ATOM 1281 N N . GLU A 1 160 ? 8.602 -0.891 6.711 1 93.81 160 GLU A N 1
ATOM 1282 C CA . GLU A 1 160 ? 8.422 -2.338 6.785 1 93.81 160 GLU A CA 1
ATOM 1283 C C . GLU A 1 160 ? 6.988 -2.697 7.164 1 93.81 160 GLU A C 1
ATOM 1285 O O . GLU A 1 160 ? 6.273 -1.885 7.754 1 93.81 160 GLU A O 1
ATOM 1290 N N . PRO A 1 161 ? 6.543 -3.908 6.836 1 91.62 161 PRO A N 1
ATOM 1291 C CA . PRO A 1 161 ? 5.188 -4.32 7.207 1 91.62 161 PRO A CA 1
ATOM 1292 C C . PRO A 1 161 ? 4.914 -4.168 8.703 1 91.62 161 PRO A C 1
ATOM 1294 O O . PRO A 1 161 ? 5.73 -4.578 9.531 1 91.62 161 PRO A O 1
ATOM 1297 N N . SER A 1 162 ? 3.785 -3.5 9.07 1 89.69 162 SER A N 1
ATOM 1298 C CA . SER A 1 162 ? 3.293 -3.326 10.438 1 89.69 162 SER A CA 1
ATOM 1299 C C . SER A 1 162 ? 4.18 -2.367 11.227 1 89.69 162 SER A C 1
ATOM 1301 O O . SER A 1 162 ? 4.219 -2.422 12.453 1 89.69 162 SER A O 1
ATOM 1303 N N . GLU A 1 163 ? 4.988 -1.559 10.586 1 92.81 163 GLU A N 1
ATOM 1304 C CA . GLU A 1 163 ? 5.84 -0.549 11.211 1 92.81 163 GLU A CA 1
ATOM 1305 C C . GLU A 1 163 ? 5.18 0.826 11.172 1 92.81 163 GLU A C 1
ATOM 1307 O O . GLU A 1 163 ? 4.605 1.22 10.156 1 92.81 163 GLU A O 1
ATOM 1312 N N . ASN A 1 164 ? 5.27 1.499 12.281 1 92.25 164 ASN A N 1
ATOM 1313 C CA . ASN A 1 164 ? 4.797 2.879 12.305 1 92.25 164 ASN A CA 1
ATOM 1314 C C . ASN A 1 164 ? 5.738 3.805 11.539 1 92.25 164 ASN A C 1
ATOM 1316 O O . ASN A 1 164 ? 6.945 3.57 11.492 1 92.25 164 ASN A O 1
ATOM 1320 N N . PHE A 1 165 ? 5.176 4.91 10.953 1 93.88 165 PHE A N 1
ATOM 1321 C CA . PHE A 1 165 ? 5.973 5.836 10.148 1 93.88 165 PHE A CA 1
ATOM 1322 C C . PHE A 1 165 ? 7.129 6.402 10.969 1 93.88 165 PHE A C 1
ATOM 1324 O O . PHE A 1 165 ? 8.258 6.469 10.484 1 93.88 165 PHE A O 1
ATOM 1331 N N . VAL A 1 166 ? 6.82 6.805 12.195 1 93.75 166 VAL A N 1
ATOM 1332 C CA . VAL A 1 166 ? 7.82 7.43 13.055 1 93.75 166 VAL A CA 1
ATOM 1333 C C . VAL A 1 166 ? 8.938 6.434 13.352 1 93.75 166 VAL A C 1
ATOM 1335 O O . VAL A 1 166 ? 10.125 6.766 13.25 1 93.75 166 VAL A O 1
ATOM 1338 N N . GLU A 1 167 ? 8.555 5.203 13.656 1 94.94 167 GLU A N 1
ATOM 1339 C CA . GLU A 1 167 ? 9.539 4.156 13.93 1 94.94 167 GLU A CA 1
ATOM 1340 C C . GLU A 1 167 ? 10.398 3.871 12.703 1 94.94 167 GLU A C 1
ATOM 1342 O O . GLU A 1 167 ? 11.602 3.641 12.82 1 94.94 167 GLU A O 1
ATOM 1347 N N . ALA A 1 168 ? 9.773 3.836 11.586 1 96.38 168 ALA A N 1
ATOM 1348 C CA . ALA A 1 168 ? 10.5 3.602 10.336 1 96.38 168 ALA A CA 1
ATOM 1349 C C . ALA A 1 168 ? 11.539 4.688 10.094 1 96.38 168 ALA A C 1
ATOM 1351 O O . ALA A 1 168 ? 12.688 4.391 9.742 1 96.38 168 ALA A O 1
ATOM 1352 N N . ALA A 1 169 ? 11.148 5.98 10.266 1 96.75 169 ALA A N 1
ATOM 1353 C CA . ALA A 1 169 ? 12.07 7.094 10.047 1 96.75 169 ALA A CA 1
ATOM 1354 C C . ALA A 1 169 ? 13.266 7.02 10.992 1 96.75 169 ALA A C 1
ATOM 1356 O O . ALA A 1 169 ? 14.406 7.164 10.562 1 96.75 169 ALA A O 1
ATOM 1357 N N . ILE A 1 170 ? 12.953 6.781 12.227 1 97.44 170 ILE A N 1
ATOM 1358 C CA . ILE A 1 170 ? 14.008 6.68 13.227 1 97.44 170 ILE A CA 1
ATOM 1359 C C . ILE A 1 170 ? 14.945 5.523 12.883 1 97.44 170 ILE A C 1
ATOM 1361 O O . ILE A 1 170 ? 16.172 5.672 12.922 1 97.44 170 ILE A O 1
ATOM 1365 N N . ARG A 1 171 ? 14.383 4.398 12.539 1 97.56 171 ARG A N 1
ATOM 1366 C CA . ARG A 1 171 ? 15.164 3.223 12.188 1 97.56 171 ARG A CA 1
ATOM 1367 C C . ARG A 1 171 ? 16.047 3.496 10.977 1 97.56 171 ARG A C 1
ATOM 1369 O O . ARG A 1 171 ? 17.234 3.166 10.984 1 97.56 171 ARG A O 1
ATOM 1376 N N . GLU A 1 172 ? 15.5 4.062 9.898 1 97.19 172 GLU A N 1
ATOM 1377 C CA . GLU A 1 172 ? 16.25 4.328 8.664 1 97.19 172 GLU A CA 1
ATOM 1378 C C . GLU A 1 172 ? 17.422 5.27 8.922 1 97.19 172 GLU A C 1
ATOM 1380 O O . GLU A 1 172 ? 18.5 5.078 8.375 1 97.19 172 GLU A O 1
ATOM 1385 N N . VAL A 1 173 ? 17.219 6.328 9.734 1 98.06 173 VAL A N 1
ATOM 1386 C CA . VAL A 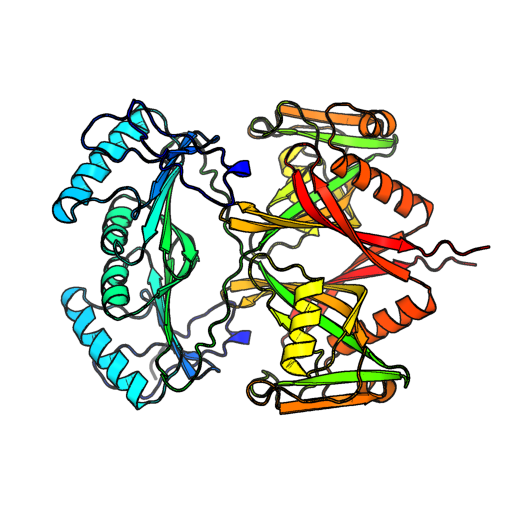1 173 ? 18.312 7.25 10.062 1 98.06 173 VAL A CA 1
ATOM 1387 C C . VAL A 1 173 ? 19.406 6.504 10.805 1 98.06 173 VAL A C 1
ATOM 1389 O O . VAL A 1 173 ? 20.594 6.664 10.484 1 98.06 173 VAL A O 1
ATOM 1392 N N . GLN A 1 174 ? 18.984 5.707 11.734 1 97.94 174 GLN A N 1
ATOM 1393 C CA . GLN A 1 174 ? 19.969 4.941 12.508 1 97.94 174 GLN A CA 1
ATOM 1394 C C . GLN A 1 174 ? 20.719 3.959 11.617 1 97.94 174 GLN A C 1
ATOM 1396 O O . GLN A 1 174 ? 21.953 3.861 11.695 1 97.94 174 GLN A O 1
ATOM 1401 N N . GLU A 1 175 ? 20.031 3.248 10.773 1 96.31 175 GLU A N 1
ATOM 1402 C CA . GLU A 1 175 ? 20.625 2.252 9.898 1 96.31 175 GLU A CA 1
ATOM 1403 C C . GLU A 1 175 ? 21.609 2.898 8.922 1 96.31 175 GLU A C 1
ATOM 1405 O O . GLU A 1 175 ? 22.703 2.365 8.68 1 96.31 175 GLU A O 1
ATOM 1410 N N . GLU A 1 176 ? 21.219 4.059 8.391 1 96.62 176 GLU A N 1
ATOM 1411 C CA . GLU A 1 176 ? 22.016 4.664 7.32 1 96.62 176 GLU A CA 1
ATOM 1412 C C . GLU A 1 176 ? 23.141 5.512 7.883 1 96.62 176 GLU A C 1
ATOM 1414 O O . GLU A 1 176 ? 24.188 5.68 7.238 1 96.62 176 GLU A O 1
ATOM 1419 N N . THR A 1 177 ? 23.047 6.082 9.133 1 97.69 177 THR A N 1
ATOM 1420 C CA . THR A 1 177 ? 23.969 7.125 9.562 1 97.69 177 THR A CA 1
ATOM 1421 C C . THR A 1 177 ? 24.453 6.855 10.977 1 97.69 177 THR A C 1
ATOM 1423 O O . THR A 1 177 ? 25.406 7.492 11.445 1 97.69 177 THR A O 1
ATOM 1426 N N . SER A 1 178 ? 23.875 5.988 11.75 1 97.44 178 SER A N 1
ATOM 1427 C CA . SER A 1 178 ? 24.156 5.66 13.141 1 97.44 178 SER A CA 1
ATOM 1428 C C . SER A 1 178 ? 23.734 6.793 14.07 1 97.44 178 SER A C 1
ATOM 1430 O O . SER A 1 178 ? 24.109 6.805 15.25 1 97.44 178 SER A O 1
ATOM 1432 N N . ILE A 1 179 ? 23.062 7.738 13.648 1 98.12 179 ILE A N 1
ATOM 1433 C CA . ILE A 1 179 ? 22.562 8.82 14.477 1 98.12 179 ILE A CA 1
ATOM 1434 C C . ILE A 1 179 ? 21.25 8.391 15.133 1 98.12 179 ILE A C 1
ATOM 1436 O O . ILE A 1 179 ? 20.328 7.918 14.453 1 98.12 179 ILE A O 1
ATOM 1440 N N . MET A 1 180 ? 21.172 8.492 16.406 1 97.94 180 MET A N 1
ATOM 1441 C CA . MET A 1 180 ? 19.938 8.266 17.156 1 97.94 180 MET A CA 1
ATOM 1442 C C . MET A 1 180 ? 19.078 9.523 17.156 1 97.94 180 MET A C 1
ATOM 1444 O O . MET A 1 180 ? 19.594 10.641 17.281 1 97.94 180 MET A O 1
ATOM 1448 N N . THR A 1 181 ? 17.75 9.305 17 1 98.06 181 THR A N 1
ATOM 1449 C CA . THR A 1 181 ? 16.891 10.477 16.891 1 98.06 181 THR A CA 1
ATOM 1450 C C . THR A 1 181 ? 15.586 10.273 17.672 1 98.06 181 THR A C 1
ATOM 1452 O O . THR A 1 181 ? 15.273 9.156 18.078 1 98.06 181 THR A O 1
ATOM 1455 N N . LYS A 1 182 ? 14.914 11.352 17.922 1 96.31 182 LYS A N 1
ATOM 1456 C CA . LYS A 1 182 ? 13.555 11.383 18.453 1 96.31 182 LYS A CA 1
ATOM 1457 C C . LYS A 1 182 ? 12.617 12.141 17.516 1 96.31 182 LYS A C 1
ATOM 1459 O O . LYS A 1 182 ? 13.031 13.086 16.844 1 96.31 182 LYS A O 1
ATOM 1464 N N . PHE A 1 183 ? 11.383 11.719 17.609 1 94.88 183 PHE A N 1
ATOM 1465 C CA . PHE A 1 183 ? 10.375 12.312 16.734 1 94.88 183 PHE A CA 1
ATOM 1466 C C . PHE A 1 183 ? 10.086 13.75 17.141 1 94.88 183 PHE A C 1
ATOM 1468 O O . PHE A 1 183 ? 9.977 14.055 18.344 1 94.88 183 PHE A O 1
ATOM 1475 N N . ASP A 1 184 ? 9.945 14.688 16.141 1 94.19 184 ASP A N 1
ATOM 1476 C CA . ASP A 1 184 ? 9.555 16.078 16.375 1 94.19 184 ASP A CA 1
ATOM 1477 C C . ASP A 1 184 ? 8.203 16.375 15.742 1 94.19 184 ASP A C 1
ATOM 1479 O O . ASP A 1 184 ? 7.195 16.484 16.453 1 94.19 184 ASP A O 1
ATOM 1483 N N . THR A 1 185 ? 8.141 16.391 14.445 1 92.69 185 THR A N 1
ATOM 1484 C CA . THR A 1 185 ? 6.902 16.734 13.75 1 92.69 185 THR A CA 1
ATOM 1485 C C . THR A 1 185 ? 6.906 16.172 12.336 1 92.69 185 THR A C 1
ATOM 1487 O O . THR A 1 185 ? 7.969 15.93 11.758 1 92.69 185 THR A O 1
ATOM 1490 N N . VAL A 1 186 ? 5.68 15.93 11.766 1 93 186 VAL A N 1
ATOM 1491 C CA . VAL A 1 186 ? 5.551 15.625 10.344 1 93 186 VAL A CA 1
ATOM 1492 C C . VAL A 1 186 ? 5.648 16.906 9.531 1 93 186 VAL A C 1
ATOM 1494 O O . VAL A 1 186 ? 5.086 17.938 9.914 1 93 186 VAL A O 1
ATOM 1497 N N . ILE A 1 187 ? 6.34 16.828 8.445 1 93.12 187 ILE A N 1
ATOM 1498 C CA . ILE A 1 187 ? 6.574 18.016 7.641 1 93.12 187 ILE A CA 1
ATOM 1499 C C . ILE A 1 187 ? 5.629 18.016 6.441 1 93.12 187 ILE A C 1
ATOM 1501 O O . ILE A 1 187 ? 4.93 19 6.195 1 93.12 187 ILE A O 1
ATOM 1505 N N . ALA A 1 188 ? 5.652 16.906 5.695 1 91.06 188 ALA A N 1
ATOM 1506 C CA . ALA A 1 188 ? 4.875 16.844 4.461 1 91.06 188 ALA A CA 1
ATOM 1507 C C . ALA A 1 188 ? 4.664 15.398 4.023 1 91.06 188 ALA A C 1
ATOM 1509 O O . ALA A 1 188 ? 5.359 14.492 4.488 1 91.06 188 ALA A O 1
ATOM 1510 N N . ILE A 1 189 ? 3.686 15.219 3.201 1 91.5 189 ILE A N 1
ATOM 1511 C CA . ILE A 1 189 ? 3.418 13.953 2.525 1 91.5 189 ILE A CA 1
ATOM 1512 C C . ILE A 1 189 ? 3.438 14.164 1.014 1 91.5 189 ILE A C 1
ATOM 1514 O O . ILE A 1 189 ? 2.77 15.055 0.495 1 91.5 189 ILE A O 1
ATOM 1518 N N . ARG A 1 190 ? 4.211 13.406 0.352 1 91.12 190 ARG A N 1
ATOM 1519 C CA . ARG A 1 190 ? 4.242 13.422 -1.107 1 91.12 190 ARG A CA 1
ATOM 1520 C C . ARG A 1 190 ? 3.596 12.172 -1.687 1 91.12 190 ARG A C 1
ATOM 1522 O O . ARG A 1 190 ? 3.871 11.055 -1.232 1 91.12 190 ARG A O 1
ATOM 1529 N N . HIS A 1 191 ? 2.678 12.328 -2.562 1 90.81 191 HIS A N 1
ATOM 1530 C CA . HIS A 1 191 ? 1.992 11.242 -3.252 1 90.81 191 HIS A CA 1
ATOM 1531 C C . HIS A 1 191 ? 2.264 11.281 -4.75 1 90.81 191 HIS A C 1
ATOM 1533 O O . HIS A 1 191 ? 1.993 12.289 -5.41 1 90.81 191 HIS A O 1
ATOM 1539 N N . ALA A 1 192 ? 2.877 10.234 -5.25 1 88.31 192 ALA A N 1
ATOM 1540 C CA . ALA A 1 192 ? 3.191 10.117 -6.672 1 88.31 192 ALA A CA 1
ATOM 1541 C C . ALA A 1 192 ? 2.709 8.789 -7.238 1 88.31 192 ALA A C 1
ATOM 1543 O O . ALA A 1 192 ? 2.355 7.879 -6.484 1 88.31 192 ALA A O 1
ATOM 1544 N N . HIS A 1 193 ? 2.6 8.742 -8.594 1 87.44 193 HIS A N 1
ATOM 1545 C CA . HIS A 1 193 ? 2.131 7.531 -9.25 1 87.44 193 HIS A CA 1
ATOM 1546 C C . HIS A 1 193 ? 3.195 6.957 -10.18 1 87.44 193 HIS A C 1
ATOM 1548 O O . HIS A 1 193 ? 4.23 7.586 -10.406 1 87.44 193 HIS A O 1
ATOM 1554 N N . ASN A 1 194 ? 2.975 5.648 -10.609 1 80.69 194 ASN A N 1
ATOM 1555 C CA . ASN A 1 194 ? 3.842 4.938 -11.547 1 80.69 194 ASN A CA 1
ATOM 1556 C C . ASN A 1 194 ? 5.227 4.695 -10.953 1 80.69 194 ASN A C 1
ATOM 1558 O O . ASN A 1 194 ? 6.238 4.887 -11.633 1 80.69 194 ASN A O 1
ATOM 1562 N N . ALA A 1 195 ? 5.199 4.449 -9.68 1 80.38 195 ALA A N 1
ATOM 1563 C CA . ALA A 1 195 ? 6.453 4.113 -9.008 1 80.38 195 ALA A CA 1
ATOM 1564 C C . ALA A 1 195 ? 6.797 2.639 -9.203 1 80.38 195 ALA A C 1
ATOM 1566 O O . ALA A 1 195 ? 6.418 2.033 -10.211 1 80.38 195 ALA A O 1
ATOM 1567 N N . GLY A 1 196 ? 7.613 2.125 -8.391 1 79.75 196 GLY A N 1
ATOM 1568 C CA . GLY A 1 196 ? 8.031 0.736 -8.484 1 79.75 196 GLY A CA 1
ATOM 1569 C C . GLY A 1 196 ? 6.871 -0.235 -8.562 1 79.75 196 GLY A C 1
ATOM 1570 O O . GLY A 1 196 ? 5.855 -0.052 -7.891 1 79.75 196 GLY A O 1
ATOM 1571 N N . PHE A 1 197 ? 6.992 -1.237 -9.398 1 87.69 197 PHE A N 1
ATOM 1572 C CA . PHE A 1 197 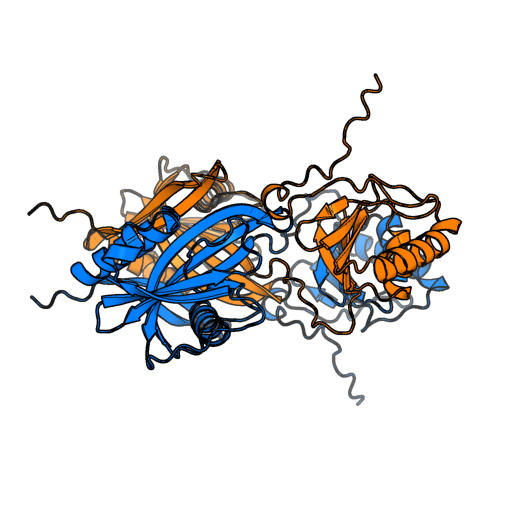? 6.027 -2.32 -9.555 1 87.69 197 PHE A CA 1
ATOM 1573 C C . PHE A 1 197 ? 4.672 -1.778 -9.992 1 87.69 197 PHE A C 1
ATOM 1575 O O . PHE A 1 197 ? 3.631 -2.326 -9.625 1 87.69 197 PHE A O 1
ATOM 1582 N N . GLU A 1 198 ? 4.711 -0.56 -10.555 1 86.19 198 GLU A N 1
ATOM 1583 C CA . GLU A 1 198 ? 3.523 0.101 -11.086 1 86.19 198 GLU A CA 1
ATOM 1584 C C . GLU A 1 198 ? 2.592 0.548 -9.969 1 86.19 198 GLU A C 1
ATOM 1586 O O . GLU A 1 198 ? 1.369 0.541 -10.125 1 86.19 198 GLU A O 1
ATOM 1591 N N . CYS A 1 199 ? 3.141 0.823 -8.859 1 92 199 CYS A N 1
ATOM 1592 C CA . CYS A 1 199 ? 2.396 1.282 -7.695 1 92 199 CYS A CA 1
ATOM 1593 C C . CYS A 1 199 ? 2.473 2.799 -7.559 1 92 199 CYS A C 1
ATOM 1595 O O . CYS A 1 199 ? 3.287 3.443 -8.227 1 92 199 CYS A O 1
ATOM 1597 N N . SER A 1 200 ? 1.573 3.332 -6.812 1 92.31 200 SER A N 1
ATOM 1598 C CA . SER A 1 200 ? 1.763 4.676 -6.281 1 92.31 200 SER A CA 1
ATOM 1599 C C . SER A 1 200 ? 2.812 4.691 -5.176 1 92.31 200 SER A C 1
ATOM 1601 O O . SER A 1 200 ? 3.238 3.635 -4.699 1 92.31 200 SER A O 1
ATOM 1603 N N . ASP A 1 201 ? 3.275 5.895 -4.918 1 91.19 201 ASP A N 1
ATOM 1604 C CA . ASP A 1 201 ? 4.312 6.066 -3.908 1 91.19 201 ASP A CA 1
ATOM 1605 C C . ASP A 1 201 ? 3.941 7.172 -2.92 1 91.19 201 ASP A C 1
ATOM 1607 O O . ASP A 1 201 ? 3.557 8.273 -3.324 1 91.19 201 ASP A O 1
ATOM 1611 N N . LEU A 1 202 ? 3.963 6.801 -1.663 1 93.62 202 LEU A N 1
ATOM 1612 C CA . LEU A 1 202 ? 3.781 7.75 -0.572 1 93.62 202 LEU A CA 1
ATOM 1613 C C . LEU A 1 202 ? 5.098 7.992 0.163 1 93.62 202 LEU A C 1
ATOM 1615 O O . LEU A 1 202 ? 5.766 7.039 0.574 1 93.62 202 LEU A O 1
ATOM 1619 N N . TYR A 1 203 ? 5.512 9.195 0.156 1 93.94 203 TYR A N 1
ATOM 1620 C CA . TYR A 1 203 ? 6.723 9.609 0.857 1 93.94 203 TYR A CA 1
ATOM 1621 C C . TYR A 1 203 ? 6.387 10.539 2.02 1 93.94 203 TYR A C 1
ATOM 1623 O O . TYR A 1 203 ? 5.969 11.68 1.809 1 93.94 203 TYR A O 1
ATOM 1631 N N . ILE A 1 204 ? 6.512 10.055 3.262 1 95.31 204 ILE A N 1
ATOM 1632 C CA . ILE A 1 204 ? 6.211 10.828 4.461 1 95.31 204 ILE A CA 1
ATOM 1633 C C . ILE A 1 204 ? 7.492 11.445 5.016 1 95.31 204 ILE A C 1
ATOM 1635 O O . ILE A 1 204 ? 8.375 10.727 5.5 1 95.31 204 ILE A O 1
ATOM 1639 N N . VAL A 1 205 ? 7.539 12.766 4.98 1 96.38 205 VAL A N 1
ATOM 1640 C CA . VAL A 1 205 ? 8.719 13.477 5.457 1 96.38 205 VAL A CA 1
ATOM 1641 C C . VAL A 1 205 ? 8.477 13.992 6.875 1 96.38 205 VAL A C 1
ATOM 1643 O O . VAL A 1 205 ? 7.453 14.633 7.145 1 96.38 205 VAL A O 1
ATOM 1646 N N . MET A 1 206 ? 9.414 13.727 7.766 1 96 206 MET A N 1
ATOM 1647 C CA . MET A 1 206 ? 9.242 14.195 9.141 1 96 206 MET A CA 1
ATOM 1648 C C . MET A 1 206 ? 10.547 14.766 9.688 1 96 206 MET A C 1
ATOM 1650 O O . MET A 1 206 ? 11.625 14.484 9.156 1 96 206 MET A O 1
ATOM 1654 N N . ALA A 1 207 ? 10.375 15.586 10.648 1 97.25 207 ALA A N 1
ATOM 1655 C CA . ALA A 1 207 ? 11.523 16.156 11.352 1 97.25 207 ALA A CA 1
ATOM 1656 C C . ALA A 1 207 ? 11.852 15.336 12.602 1 97.25 207 ALA A C 1
ATOM 1658 O O . ALA A 1 207 ? 10.961 14.969 13.367 1 97.25 207 ALA A O 1
ATOM 1659 N N . LEU A 1 208 ? 13.102 15 12.703 1 97.44 208 LEU A N 1
ATOM 1660 C CA . LEU A 1 208 ? 13.625 14.312 13.883 1 97.44 208 LEU A CA 1
ATOM 1661 C C . LEU A 1 208 ? 14.727 15.133 14.547 1 97.44 208 LEU A C 1
ATOM 1663 O O . LEU A 1 208 ? 15.445 15.875 13.875 1 97.44 208 LEU A O 1
ATOM 1667 N N . THR A 1 209 ? 14.852 14.945 15.844 1 97.38 209 THR A N 1
ATOM 1668 C CA . THR A 1 209 ? 15.914 15.586 16.609 1 97.38 209 THR A CA 1
ATOM 1669 C C . THR A 1 209 ? 17.016 14.586 16.938 1 97.38 209 THR A C 1
ATOM 1671 O O . THR A 1 209 ? 16.766 13.523 17.5 1 97.38 209 THR A O 1
ATOM 1674 N N . PRO A 1 210 ? 18.266 14.914 16.562 1 98.25 210 PRO A N 1
ATOM 1675 C CA . PRO A 1 210 ? 19.359 13.992 16.859 1 98.25 210 PRO A CA 1
ATOM 1676 C C . PRO A 1 210 ? 19.734 13.953 18.328 1 98.25 210 PRO A C 1
ATOM 1678 O O . PRO A 1 210 ? 19.688 14.984 19.016 1 98.25 210 PRO A O 1
ATOM 1681 N N . GLU A 1 211 ? 20.188 12.789 18.766 1 97.38 211 GLU A N 1
ATOM 1682 C CA . GLU A 1 211 ? 20.594 12.594 20.156 1 97.38 211 GLU A CA 1
ATOM 1683 C C . GLU A 1 211 ? 22.109 12.391 20.25 1 97.38 211 GLU A C 1
ATOM 1685 O O . GLU A 1 211 ? 22.656 12.352 21.359 1 97.38 211 GLU A O 1
ATOM 1690 N N . ASN A 1 212 ? 22.766 12.133 19.188 1 96.31 212 ASN A N 1
ATOM 1691 C CA . ASN A 1 212 ? 24.219 12.07 19.062 1 96.31 212 ASN A CA 1
ATOM 1692 C C . ASN A 1 212 ? 24.703 12.758 17.781 1 96.31 212 ASN A C 1
ATOM 1694 O O . ASN A 1 212 ? 23.891 13.203 16.969 1 96.31 212 ASN A O 1
ATOM 1698 N N . LYS A 1 213 ? 26.047 12.883 17.625 1 94.19 213 LYS A N 1
ATOM 1699 C CA . LYS A 1 213 ? 26.547 13.695 16.516 1 94.19 213 LYS A CA 1
ATOM 1700 C C . LYS A 1 213 ? 27.453 12.883 15.602 1 94.19 213 LYS A C 1
ATOM 1702 O O . LYS A 1 213 ? 27.641 13.227 14.438 1 94.19 213 LYS A O 1
ATOM 1707 N N . GLU A 1 214 ? 28 11.883 16.062 1 96.25 214 GLU A N 1
ATOM 1708 C CA . GLU A 1 214 ? 29 11.133 15.312 1 96.25 214 GLU A CA 1
ATOM 1709 C C . GLU A 1 214 ? 28.344 10.242 14.258 1 96.25 214 GLU A C 1
ATOM 1711 O O . GLU A 1 214 ? 27.594 9.328 14.594 1 96.25 214 GLU A O 1
ATOM 1716 N N . ILE A 1 215 ? 28.75 10.477 13.062 1 97.06 215 ILE A N 1
ATOM 1717 C CA . ILE A 1 215 ? 28.188 9.734 11.945 1 97.06 215 ILE A CA 1
ATOM 1718 C C . ILE A 1 215 ? 29.016 8.469 11.695 1 97.06 215 ILE A C 1
ATOM 1720 O O . ILE A 1 215 ? 30.25 8.516 11.672 1 97.06 215 ILE A O 1
ATOM 1724 N N . LYS A 1 216 ? 28.469 7.426 11.57 1 96.56 216 LYS A N 1
ATOM 1725 C CA . LYS A 1 216 ? 28.969 6.195 10.969 1 96.56 216 LYS A CA 1
ATOM 1726 C C . LYS A 1 216 ? 28.047 5.695 9.867 1 96.56 216 LYS A C 1
ATOM 1728 O O . LYS A 1 216 ? 27 5.094 10.148 1 96.56 216 LYS A O 1
ATOM 1733 N N . LYS A 1 217 ? 28.422 5.906 8.664 1 94.31 217 LYS A N 1
ATOM 1734 C CA . LYS A 1 217 ? 27.531 5.617 7.547 1 94.31 217 LYS A CA 1
ATOM 1735 C C . LYS A 1 217 ? 27.469 4.117 7.266 1 94.31 217 LYS A C 1
ATOM 1737 O O . LYS A 1 217 ? 28.438 3.395 7.516 1 94.31 217 LYS A O 1
ATOM 1742 N N . CYS A 1 218 ? 26.406 3.672 6.781 1 91.81 218 CYS A N 1
ATOM 1743 C CA . CYS A 1 218 ? 26.281 2.311 6.273 1 91.81 218 CYS A CA 1
ATOM 1744 C C . CYS A 1 218 ? 27.109 2.127 5.004 1 91.81 218 CYS A C 1
ATOM 1746 O O . CYS A 1 218 ? 26.828 2.76 3.984 1 91.81 218 CYS A O 1
ATOM 1748 N N . GLU A 1 219 ? 28 1.245 4.941 1 89.12 219 GLU A N 1
ATOM 1749 C CA . GLU A 1 219 ? 28.938 1.088 3.832 1 89.12 219 GLU A CA 1
ATOM 1750 C C . GLU A 1 219 ? 28.281 0.365 2.658 1 89.12 219 GLU A C 1
ATOM 1752 O O . GLU A 1 219 ? 28.75 0.48 1.52 1 89.12 219 GLU A O 1
ATOM 1757 N N . ARG A 1 220 ? 27.297 -0.267 2.908 1 83.12 220 ARG A N 1
ATOM 1758 C CA . ARG A 1 220 ? 26.656 -1.06 1.866 1 83.12 220 ARG A CA 1
ATOM 1759 C C . ARG A 1 220 ? 25.781 -0.184 0.967 1 83.12 220 ARG A C 1
ATOM 1761 O O . ARG A 1 220 ? 25.75 -0.37 -0.251 1 83.12 220 ARG A O 1
ATOM 1768 N N . GLU A 1 221 ? 25.141 0.849 1.53 1 83.5 221 GLU A N 1
ATOM 1769 C CA . GLU A 1 221 ? 24.094 1.574 0.807 1 83.5 221 GLU A CA 1
ATOM 1770 C C . GLU A 1 221 ? 24.5 3.027 0.569 1 83.5 221 GLU A C 1
ATOM 1772 O O . GLU A 1 221 ? 24.047 3.654 -0.389 1 83.5 221 GLU A O 1
ATOM 1777 N N . ILE A 1 222 ? 25.297 3.551 1.488 1 91 222 ILE A N 1
ATOM 1778 C CA . ILE A 1 222 ? 25.516 4.992 1.523 1 91 222 ILE A CA 1
ATOM 1779 C C . ILE A 1 222 ? 26.938 5.316 1.059 1 91 222 ILE A C 1
ATOM 1781 O O . ILE A 1 222 ? 27.906 4.742 1.562 1 91 222 ILE A O 1
ATOM 1785 N N . SER A 1 223 ? 27.031 6.168 0.115 1 93.12 223 SER A N 1
ATOM 1786 C CA . SER A 1 223 ? 28.328 6.605 -0.397 1 93.12 223 SER A CA 1
ATOM 1787 C C . SER A 1 223 ? 28.906 7.73 0.456 1 93.12 223 SER A C 1
ATOM 1789 O O . SER A 1 223 ? 30.094 7.711 0.794 1 93.12 223 SER A O 1
ATOM 1791 N N . LYS A 1 224 ? 28.047 8.734 0.81 1 95.12 224 LYS A N 1
ATOM 1792 C CA . LYS A 1 224 ? 28.453 9.875 1.63 1 95.12 224 LYS A CA 1
ATOM 1793 C C . LYS A 1 224 ? 27.375 10.234 2.645 1 95.12 224 LYS A C 1
ATOM 1795 O O . LYS A 1 224 ? 26.172 10.031 2.391 1 95.12 224 LYS A O 1
ATOM 1800 N N . CYS A 1 225 ? 27.781 10.664 3.719 1 96.62 225 CYS A N 1
ATOM 1801 C CA . CYS A 1 225 ? 26.922 11.164 4.777 1 96.62 225 CYS A CA 1
ATOM 1802 C C . CYS A 1 225 ? 27.594 12.297 5.547 1 96.62 225 CYS A C 1
ATOM 1804 O O . CYS A 1 225 ? 28.719 12.141 6.02 1 96.62 225 CYS A O 1
ATOM 1806 N N . GLU A 1 226 ? 26.922 13.414 5.656 1 96.69 226 GLU A N 1
ATOM 1807 C CA . GLU A 1 226 ? 27.547 14.539 6.34 1 96.69 226 GLU A CA 1
ATOM 1808 C C . GLU A 1 226 ? 26.5 15.469 6.961 1 96.69 226 GLU A C 1
ATOM 1810 O O . GLU A 1 226 ? 25.344 15.453 6.555 1 96.69 226 GLU A O 1
ATOM 1815 N N . TRP A 1 227 ? 27.031 16.172 7.938 1 98 227 TRP A N 1
ATOM 1816 C CA . TRP A 1 227 ? 26.312 17.344 8.414 1 98 227 TRP A CA 1
ATOM 1817 C C . TRP A 1 227 ? 26.562 18.547 7.508 1 98 227 TRP A C 1
ATOM 1819 O O . TRP A 1 227 ? 27.703 18.969 7.344 1 98 227 TRP A O 1
ATOM 1829 N N . MET A 1 228 ? 25.516 19.062 6.945 1 97.56 228 MET A N 1
ATOM 1830 C CA . MET A 1 228 ? 25.625 20.203 6.055 1 97.56 228 MET A CA 1
ATOM 1831 C C . MET A 1 228 ? 24.938 21.438 6.648 1 97.56 228 MET A C 1
ATOM 1833 O O . MET A 1 228 ? 23.844 21.328 7.18 1 97.56 228 MET A O 1
ATOM 1837 N N . ASN A 1 229 ? 25.656 22.562 6.512 1 97.94 229 ASN A N 1
ATOM 1838 C CA . ASN A 1 229 ? 24.953 23.781 6.891 1 97.94 229 ASN A CA 1
ATOM 1839 C C . ASN A 1 229 ? 23.656 23.953 6.113 1 97.94 229 ASN A C 1
ATOM 1841 O O . ASN A 1 229 ? 23.609 23.703 4.91 1 97.94 229 ASN A O 1
ATOM 1845 N N . ILE A 1 230 ? 22.656 24.406 6.758 1 97.75 230 ILE A N 1
ATOM 1846 C CA . ILE A 1 230 ? 21.328 24.547 6.172 1 97.75 230 ILE A CA 1
ATOM 1847 C C . ILE A 1 230 ? 21.422 25.391 4.898 1 97.75 230 ILE A C 1
ATOM 1849 O O . ILE A 1 230 ? 20.859 25.016 3.863 1 97.75 230 ILE A O 1
ATOM 1853 N N . ASP A 1 231 ? 22.156 26.453 5 1 97.19 231 ASP A N 1
ATOM 1854 C CA . ASP A 1 231 ? 22.297 27.344 3.846 1 97.19 231 ASP A CA 1
ATOM 1855 C C . ASP A 1 231 ? 22.984 26.625 2.686 1 97.19 231 ASP A C 1
ATOM 1857 O O . ASP A 1 231 ? 22.609 26.797 1.526 1 97.19 231 ASP A O 1
ATOM 1861 N N . ASP A 1 232 ? 23.938 25.891 2.99 1 97 232 ASP A N 1
ATOM 1862 C CA . ASP A 1 232 ? 24.641 25.125 1.966 1 97 232 ASP A CA 1
ATOM 1863 C C . ASP A 1 232 ? 23.719 24.094 1.315 1 97 232 ASP A C 1
ATOM 1865 O O . ASP A 1 232 ? 23.734 23.922 0.095 1 97 232 ASP A O 1
ATOM 1869 N N . TYR A 1 233 ? 22.938 23.453 2.123 1 97 233 TYR A N 1
ATOM 1870 C CA . TYR A 1 233 ? 22 22.469 1.619 1 97 233 TYR A CA 1
ATOM 1871 C C . TYR A 1 233 ? 20.969 23.109 0.701 1 97 233 TYR A C 1
ATOM 1873 O O . TYR A 1 233 ? 20.672 22.562 -0.369 1 97 233 TYR A O 1
ATOM 1881 N N . LEU A 1 234 ? 20.438 24.25 1.017 1 96.44 234 LEU A N 1
ATOM 1882 C CA . LEU A 1 234 ? 19.391 24.938 0.277 1 96.44 234 LEU A CA 1
ATOM 1883 C C . LEU A 1 234 ? 19.906 25.438 -1.067 1 96.44 234 LEU A C 1
ATOM 1885 O O . LEU A 1 234 ? 19.125 25.656 -1.997 1 96.44 234 LEU A O 1
ATOM 1889 N N . ASN A 1 235 ? 21.219 25.5 -1.175 1 95.25 235 ASN A N 1
ATOM 1890 C CA . ASN A 1 235 ? 21.797 26.078 -2.389 1 95.25 235 ASN A CA 1
ATOM 1891 C C . ASN A 1 235 ? 22.688 25.062 -3.109 1 95.25 235 ASN A C 1
ATOM 1893 O O . ASN A 1 235 ? 23.297 25.391 -4.121 1 95.25 235 ASN A O 1
ATOM 1897 N N . HIS A 1 236 ? 22.734 23.938 -2.594 1 94 236 HIS A N 1
ATOM 1898 C CA . HIS A 1 236 ? 23.625 22.938 -3.17 1 94 236 HIS A CA 1
ATOM 1899 C C . HIS A 1 236 ? 23.141 22.5 -4.551 1 94 236 HIS A C 1
ATOM 1901 O O . HIS A 1 236 ? 21.969 22.156 -4.723 1 94 236 HIS A O 1
ATOM 1907 N N . PRO A 1 237 ? 23.953 22.375 -5.449 1 91.81 237 PRO A N 1
ATOM 1908 C CA . PRO A 1 237 ? 23.531 22.062 -6.816 1 91.81 237 PRO A CA 1
ATOM 1909 C C . PRO A 1 237 ? 23.062 20.609 -6.973 1 91.81 237 PRO A C 1
ATOM 1911 O O . PRO A 1 237 ? 22.344 20.297 -7.918 1 91.81 237 PRO A O 1
ATOM 1914 N N . LYS A 1 238 ? 23.469 19.766 -6.074 1 92.25 238 LYS A N 1
ATOM 1915 C CA . LYS A 1 238 ? 23.141 18.359 -6.195 1 92.25 238 LYS A CA 1
ATOM 1916 C C . LYS A 1 238 ? 22 17.969 -5.246 1 92.25 238 LYS A C 1
ATOM 1918 O O . LYS A 1 238 ? 21.812 16.797 -4.945 1 92.25 238 LYS A O 1
ATOM 1923 N N . VAL A 1 239 ? 21.344 18.953 -4.703 1 91.69 239 VAL A N 1
ATOM 1924 C CA . VAL A 1 239 ? 20.125 18.719 -3.934 1 91.69 239 VAL A CA 1
ATOM 1925 C C . VAL A 1 239 ? 18.906 19.062 -4.789 1 91.69 239 VAL A C 1
ATOM 1927 O O . VAL A 1 239 ? 18.812 20.172 -5.328 1 91.69 239 VAL A O 1
ATOM 1930 N N . HIS A 1 240 ? 18.078 18.109 -4.871 1 87.31 240 HIS A N 1
ATOM 1931 C CA . HIS A 1 240 ? 16.875 18.328 -5.664 1 87.31 240 HIS A CA 1
ATOM 1932 C C . HIS A 1 240 ? 15.953 19.359 -5.012 1 87.31 240 HIS A C 1
ATOM 1934 O O . HIS A 1 240 ? 15.859 19.422 -3.783 1 87.31 240 HIS A O 1
ATOM 1940 N N . GLU A 1 241 ? 15.195 20.016 -5.84 1 87.25 241 GLU A N 1
ATOM 1941 C CA . GLU A 1 241 ? 14.336 21.109 -5.383 1 87.25 241 GLU A CA 1
ATOM 1942 C C . GLU A 1 241 ? 13.305 20.609 -4.379 1 87.25 241 GLU A C 1
ATOM 1944 O O . GLU A 1 241 ? 12.984 21.312 -3.412 1 87.25 241 GLU A O 1
ATOM 1949 N N . THR A 1 242 ? 12.812 19.5 -4.562 1 86.69 242 THR A N 1
ATOM 1950 C CA . THR A 1 242 ? 11.805 18.953 -3.662 1 86.69 242 THR A CA 1
ATOM 1951 C C . THR A 1 242 ? 12.359 18.812 -2.248 1 86.69 242 THR A C 1
ATOM 1953 O O . THR A 1 242 ? 11.672 19.141 -1.273 1 86.69 242 THR A O 1
ATOM 1956 N N . ASN A 1 243 ? 13.562 18.344 -2.176 1 91.25 243 ASN A N 1
ATOM 1957 C CA . ASN A 1 243 ? 14.188 18.203 -0.864 1 91.25 243 ASN A CA 1
ATOM 1958 C C . ASN A 1 243 ? 14.453 19.547 -0.214 1 91.25 243 ASN A C 1
ATOM 1960 O O . ASN A 1 243 ? 14.305 19.703 1 1 91.25 243 ASN A O 1
ATOM 1964 N N . ARG A 1 244 ? 14.844 20.516 -1.016 1 93.31 244 ARG A N 1
ATOM 1965 C CA . ARG A 1 244 ? 15.008 21.875 -0.503 1 93.31 244 ARG A CA 1
ATOM 1966 C C . ARG A 1 244 ? 13.695 22.406 0.062 1 93.31 244 ARG A C 1
ATOM 1968 O O . ARG A 1 244 ? 13.68 23.031 1.129 1 93.31 244 ARG A O 1
ATOM 1975 N N . ASN A 1 245 ? 12.68 22.125 -0.648 1 91.25 245 ASN A N 1
ATOM 1976 C CA . ASN A 1 245 ? 11.367 22.609 -0.239 1 91.25 245 ASN A CA 1
ATOM 1977 C C . ASN A 1 245 ? 10.93 22 1.089 1 91.25 245 ASN A C 1
ATOM 1979 O O . ASN A 1 245 ? 10.289 22.656 1.906 1 91.25 245 ASN A O 1
ATOM 1983 N N . PHE A 1 246 ? 11.258 20.75 1.281 1 94.06 246 PHE A N 1
ATOM 1984 C CA . PHE A 1 246 ? 10.945 20.125 2.562 1 94.06 246 PHE A CA 1
ATOM 1985 C C . PHE A 1 246 ? 11.672 20.844 3.701 1 94.06 246 PHE A C 1
ATOM 1987 O O . PHE A 1 246 ? 11.094 21.062 4.77 1 94.06 246 PHE A O 1
ATOM 1994 N N . LEU A 1 247 ? 12.922 21.172 3.451 1 96.12 247 LEU A N 1
ATOM 1995 C CA . LEU A 1 247 ? 13.68 21.891 4.473 1 96.12 247 LEU A CA 1
ATOM 1996 C C . LEU A 1 247 ? 13.094 23.266 4.719 1 96.12 247 LEU A C 1
ATOM 1998 O O . LEU A 1 247 ? 12.984 23.719 5.863 1 96.12 247 LEU A O 1
ATOM 2002 N N . ARG A 1 248 ? 12.703 23.969 3.676 1 95.06 248 ARG A N 1
ATOM 2003 C CA . ARG A 1 248 ? 12.07 25.281 3.82 1 95.06 248 ARG A CA 1
ATOM 2004 C C . ARG A 1 248 ? 10.797 25.188 4.656 1 95.06 248 ARG A C 1
ATOM 2006 O O . ARG A 1 248 ? 10.539 26.047 5.5 1 95.06 248 ARG A O 1
ATOM 2013 N N . LEU A 1 249 ? 10.047 24.172 4.391 1 92.31 249 LEU A N 1
ATOM 2014 C CA . LEU A 1 249 ? 8.828 23.969 5.16 1 92.31 249 LEU A CA 1
ATOM 2015 C C . LEU A 1 249 ? 9.141 23.734 6.637 1 92.31 249 LEU A C 1
ATOM 2017 O O . LEU A 1 249 ? 8.469 24.297 7.512 1 92.31 249 LEU A O 1
ATOM 2021 N N . TYR A 1 250 ? 10.133 22.953 6.879 1 95.38 250 TYR A N 1
ATOM 2022 C CA . TYR A 1 250 ? 10.578 22.703 8.25 1 95.38 250 TYR A CA 1
ATOM 2023 C C . TYR A 1 250 ? 10.914 24.016 8.953 1 95.38 250 TYR A C 1
ATOM 2025 O O . TYR A 1 250 ? 10.484 24.25 10.086 1 95.38 250 TYR A O 1
ATOM 2033 N N . LEU A 1 251 ? 11.68 24.812 8.281 1 95.25 251 LEU A N 1
ATOM 2034 C CA . LEU A 1 251 ? 12.086 26.094 8.852 1 95.25 251 LEU A CA 1
ATOM 2035 C C . LEU A 1 251 ? 10.883 27 9.094 1 95.25 251 LEU A C 1
ATOM 2037 O O . LEU A 1 251 ? 10.805 27.688 10.109 1 95.25 251 LEU A O 1
ATOM 2041 N N . LYS A 1 252 ? 9.984 26.938 8.156 1 91.75 252 LYS A N 1
ATOM 2042 C CA . LYS A 1 252 ? 8.758 27.719 8.297 1 91.75 252 LYS A CA 1
ATOM 2043 C C . LYS A 1 252 ? 7.945 27.25 9.5 1 91.75 252 LYS A C 1
ATOM 2045 O O . LYS A 1 252 ? 7.41 28.062 10.25 1 91.75 252 LYS A O 1
ATOM 2050 N N . TYR A 1 253 ? 7.789 25.938 9.625 1 91.25 253 TYR A N 1
ATOM 2051 C CA . TYR A 1 253 ? 7.062 25.375 10.758 1 91.25 253 TYR A CA 1
ATOM 2052 C C . TYR A 1 253 ? 7.711 25.797 12.078 1 91.25 253 TYR A C 1
ATOM 2054 O O . TYR A 1 253 ? 7.02 26.203 13.016 1 91.25 253 TYR A O 1
ATOM 2062 N N . LYS A 1 254 ? 9.016 25.656 12.156 1 90.5 254 LYS A N 1
ATOM 2063 C CA . LYS A 1 254 ? 9.75 26.016 13.359 1 90.5 254 LYS A CA 1
ATOM 2064 C C . LYS A 1 254 ? 9.547 27.484 13.711 1 90.5 254 LYS A C 1
ATOM 2066 O O . LYS A 1 254 ? 9.32 27.828 14.875 1 90.5 254 LYS A O 1
ATOM 2071 N N . GLU A 1 255 ? 9.57 28.344 12.734 1 90.88 255 GLU A N 1
ATOM 2072 C CA . GLU A 1 255 ? 9.414 29.781 12.922 1 90.88 255 GLU A CA 1
ATOM 2073 C C . GLU A 1 255 ? 8.016 30.141 13.422 1 90.88 255 GLU A C 1
ATOM 2075 O O . GLU A 1 255 ? 7.844 31.078 14.211 1 90.88 255 GLU A O 1
ATOM 2080 N N . ASN A 1 256 ? 6.98 29.375 12.992 1 87.62 256 ASN A N 1
ATOM 2081 C CA . ASN A 1 256 ? 5.598 29.719 13.297 1 87.62 256 ASN A CA 1
ATOM 2082 C C . ASN A 1 256 ? 5.031 28.844 14.406 1 87.62 256 ASN A C 1
ATOM 2084 O O . ASN A 1 256 ? 3.85 28.938 14.742 1 87.62 256 ASN A O 1
ATOM 2088 N N . GLY A 1 257 ? 5.816 27.938 14.914 1 86.81 257 GLY A N 1
ATOM 2089 C CA . GLY A 1 257 ? 5.371 27.062 15.992 1 86.81 257 GLY A CA 1
ATOM 2090 C C . GLY A 1 257 ? 4.312 26.062 15.562 1 86.81 257 GLY A C 1
ATOM 2091 O O . GLY A 1 257 ? 3.367 25.797 16.297 1 86.81 257 GLY A O 1
ATOM 2092 N N . ILE A 1 258 ? 4.426 25.672 14.344 1 85.19 258 ILE A N 1
ATOM 2093 C CA . ILE A 1 258 ? 3.486 24.703 13.805 1 85.19 258 ILE A CA 1
ATOM 2094 C C . ILE A 1 258 ? 4.016 23.281 14.047 1 85.19 258 ILE A C 1
ATOM 2096 O O . ILE A 1 258 ? 5.195 23.016 13.812 1 85.19 258 ILE A O 1
ATOM 2100 N N . THR A 1 259 ? 3.158 22.422 14.586 1 86.44 259 THR A N 1
ATOM 2101 C CA . THR A 1 259 ? 3.527 21.031 14.773 1 86.44 259 THR A CA 1
ATOM 2102 C C . THR A 1 259 ? 2.41 20.109 14.297 1 86.44 259 THR A C 1
ATOM 2104 O O . THR A 1 259 ? 1.232 20.359 14.555 1 86.44 259 THR A O 1
ATOM 2107 N N . LEU A 1 260 ? 2.807 19.234 13.539 1 85.25 260 LEU A N 1
ATOM 2108 C CA . LEU A 1 260 ? 1.92 18.125 13.219 1 85.25 260 LEU A CA 1
ATOM 2109 C C . LEU A 1 260 ? 2.227 16.922 14.102 1 85.25 260 LEU A C 1
ATOM 2111 O O . LEU A 1 260 ? 3.289 16.312 13.977 1 85.25 260 LEU A O 1
ATOM 2115 N N . THR A 1 261 ? 1.303 16.562 14.859 1 81.12 261 THR A N 1
ATOM 2116 C CA . THR A 1 261 ? 1.552 15.57 15.891 1 81.12 261 THR A CA 1
ATOM 2117 C C . THR A 1 261 ? 1.023 14.203 15.461 1 81.12 261 THR A C 1
ATOM 2119 O O . THR A 1 261 ? 0.249 14.102 14.508 1 81.12 261 THR A O 1
ATOM 2122 N N . CYS A 1 262 ? 1.563 13.219 16.094 1 80.88 262 CYS A N 1
ATOM 2123 C CA . CYS A 1 262 ? 1.124 11.836 15.992 1 80.88 262 CYS A CA 1
ATOM 2124 C C . CYS A 1 262 ? 0.593 11.328 17.328 1 80.88 262 CYS A C 1
ATOM 2126 O O . CYS A 1 262 ? 1.331 11.273 18.312 1 80.88 262 CYS A O 1
ATOM 2128 N N . LYS A 1 263 ? -0.713 11 17.328 1 78.31 263 LYS A N 1
ATOM 2129 C CA . LYS A 1 263 ? -1.316 10.5 18.562 1 78.31 263 LYS A CA 1
ATOM 2130 C C . LYS A 1 263 ? -1.726 9.031 18.422 1 78.31 263 LYS A C 1
ATOM 2132 O O . LYS A 1 263 ? -2.244 8.625 17.375 1 78.31 263 LYS A O 1
ATOM 2137 N N . ASP A 1 264 ? -1.401 8.273 19.469 1 78.25 264 ASP A N 1
ATOM 2138 C CA . ASP A 1 264 ? -1.846 6.883 19.531 1 78.25 264 ASP A CA 1
ATOM 2139 C C . ASP A 1 264 ? -3.27 6.785 20.062 1 78.25 264 ASP A C 1
ATOM 2141 O O . ASP A 1 264 ? -3.586 7.371 21.109 1 78.25 264 ASP A O 1
ATOM 2145 N N . GLU A 1 265 ? -4.098 6.148 19.328 1 75.25 265 GLU A N 1
ATOM 2146 C CA . GLU A 1 265 ? -5.473 5.918 19.766 1 75.25 265 GLU A CA 1
ATOM 2147 C C . GLU A 1 265 ? -5.863 4.453 19.609 1 75.25 265 GLU A C 1
ATOM 2149 O O . GLU A 1 265 ? -5.188 3.695 18.906 1 75.25 265 GLU A O 1
ATOM 2154 N N . VAL A 1 266 ? -6.793 3.971 20.422 1 67 266 VAL A N 1
ATOM 2155 C CA . VAL A 1 266 ? -7.312 2.607 20.359 1 67 266 VAL A CA 1
ATOM 2156 C C . VAL A 1 266 ? -8.805 2.631 20.031 1 67 266 VAL A C 1
ATOM 2158 O O . VAL A 1 266 ? -9.562 3.418 20.609 1 67 266 VAL A O 1
ATOM 2161 N N . HIS A 1 267 ? -9.109 1.812 19 1 64.06 267 HIS A N 1
ATOM 2162 C CA . HIS A 1 267 ? -10.523 1.688 18.688 1 64.06 267 HIS A CA 1
ATOM 2163 C C . HIS A 1 267 ? -11.312 1.147 19.875 1 64.06 267 HIS A C 1
ATOM 2165 O O . HIS A 1 267 ? -10.953 0.117 20.438 1 64.06 267 HIS A O 1
ATOM 2171 N N . GLN A 1 268 ? -12.391 1.832 20.188 1 58.41 268 GLN A N 1
ATOM 2172 C CA . GLN A 1 268 ? -13.109 1.519 21.422 1 58.41 268 GLN A CA 1
ATOM 2173 C C . GLN A 1 268 ? -13.727 0.125 21.359 1 58.41 268 GLN A C 1
ATOM 2175 O O . GLN A 1 268 ? -13.664 -0.632 22.328 1 58.41 268 GLN A O 1
ATOM 2180 N N . ILE A 1 269 ? -14.242 -0.229 20.219 1 57.78 269 ILE A N 1
ATOM 2181 C CA . ILE A 1 269 ? -14.992 -1.475 20.094 1 57.78 269 ILE A CA 1
ATOM 2182 C C . ILE A 1 269 ? -14.062 -2.588 19.609 1 57.78 269 ILE A C 1
ATOM 2184 O O . ILE A 1 269 ? -14.023 -3.67 20.203 1 57.78 269 ILE A O 1
ATOM 2188 N N . LEU A 1 270 ? -13.18 -2.297 18.672 1 60.88 270 LEU A N 1
ATOM 2189 C CA . LEU A 1 270 ? -12.375 -3.332 18.047 1 60.88 270 LEU A CA 1
ATOM 2190 C C . LEU A 1 270 ? -11.023 -3.473 18.734 1 60.88 270 LEU A C 1
ATOM 2192 O O . LEU A 1 270 ? -10.305 -4.445 18.5 1 60.88 270 LEU A O 1
ATOM 2196 N N . LYS A 1 271 ? -10.602 -2.512 19.688 1 64 271 LYS A N 1
ATOM 2197 C CA . LYS A 1 271 ? -9.367 -2.498 20.453 1 64 271 LYS A CA 1
ATOM 2198 C C . LYS A 1 271 ? -8.141 -2.482 19.547 1 64 271 LYS A C 1
ATOM 2200 O O . LYS A 1 271 ? -7.109 -3.07 19.875 1 64 271 LYS A O 1
ATOM 2205 N N . LYS A 1 272 ? -8.375 -1.881 18.391 1 68.38 272 LYS A N 1
ATOM 2206 C CA . LYS A 1 272 ? -7.277 -1.741 17.438 1 68.38 272 LYS A CA 1
ATOM 2207 C C . LYS A 1 272 ? -6.543 -0.418 17.641 1 68.38 272 LYS A C 1
ATOM 2209 O O . LYS A 1 272 ? -7.172 0.632 17.781 1 68.38 272 LYS A O 1
ATOM 2214 N N . GLN A 1 273 ? -5.199 -0.561 17.75 1 71.25 273 GLN A N 1
ATOM 2215 C CA . GLN A 1 273 ? -4.359 0.624 17.891 1 71.25 273 GLN A CA 1
ATOM 2216 C C . GLN A 1 273 ? -4.094 1.283 16.547 1 71.25 273 GLN A C 1
ATOM 2218 O O . GLN A 1 273 ? -3.93 0.596 15.539 1 71.25 273 GLN A O 1
ATOM 2223 N N . TYR A 1 274 ? -4.207 2.586 16.531 1 77.88 274 TYR A N 1
ATOM 2224 C CA . TYR A 1 274 ? -3.865 3.316 15.305 1 77.88 274 TYR A CA 1
ATOM 2225 C C . TYR A 1 274 ? -3.24 4.668 15.641 1 77.88 274 TYR A C 1
ATOM 2227 O O . TYR A 1 274 ? -3.346 5.145 16.766 1 77.88 274 TYR A O 1
ATOM 2235 N N . ASN A 1 275 ? -2.496 5.223 14.727 1 78.06 275 ASN A N 1
ATOM 2236 C CA . ASN A 1 275 ? -1.904 6.555 14.82 1 78.06 275 ASN A CA 1
ATOM 2237 C C . ASN A 1 275 ? -2.713 7.582 14.031 1 78.06 275 ASN A C 1
ATOM 2239 O O . ASN A 1 275 ? -3.158 7.305 12.914 1 78.06 275 ASN A O 1
ATOM 2243 N N . ILE A 1 276 ? -2.982 8.727 14.711 1 74.5 276 ILE A N 1
ATOM 2244 C CA . ILE A 1 276 ? -3.621 9.836 14.016 1 74.5 276 ILE A CA 1
ATOM 2245 C C . ILE A 1 276 ? -2.627 10.984 13.859 1 74.5 276 ILE A C 1
ATOM 2247 O O . ILE A 1 276 ? -2.016 11.422 14.836 1 74.5 276 ILE A O 1
ATOM 2251 N N . TYR A 1 277 ? -2.424 11.445 12.648 1 78.31 277 TYR A N 1
ATOM 2252 C CA . TYR A 1 277 ? -1.598 12.609 12.344 1 78.31 277 TYR A CA 1
ATOM 2253 C C . TYR A 1 277 ? -2.463 13.828 12.031 1 78.31 277 TYR A C 1
ATOM 2255 O O . TYR A 1 277 ? -3.312 13.773 11.133 1 78.31 277 TYR A O 1
ATOM 2263 N N . SER A 1 278 ? -2.32 14.836 12.773 1 78.62 278 SER A N 1
ATOM 2264 C CA . SER A 1 278 ? -3.096 16.062 12.586 1 78.62 278 SER A CA 1
ATOM 2265 C C . SER A 1 278 ? -2.309 17.281 13.031 1 78.62 278 SER A C 1
ATOM 2267 O O . SER A 1 278 ? -1.269 17.172 13.68 1 78.62 278 SER A O 1
ATOM 2269 N N . VAL A 1 279 ? -2.793 18.406 12.602 1 77.12 279 VAL A N 1
ATOM 2270 C CA . VAL A 1 279 ? -2.115 19.656 12.938 1 77.12 279 VAL A CA 1
ATOM 2271 C C . VAL A 1 279 ? -2.42 20.031 14.383 1 77.12 279 VAL A C 1
ATOM 2273 O O . VAL A 1 279 ? -3.568 19.953 14.82 1 77.12 279 VAL A O 1
ATOM 2276 N N . ASP A 1 280 ? -1.448 20.234 15.188 1 72.75 280 ASP A N 1
ATOM 2277 C CA . ASP A 1 280 ? -1.556 20.766 16.547 1 72.75 280 ASP A CA 1
ATOM 2278 C C . ASP A 1 280 ? -0.937 22.172 16.625 1 72.75 280 ASP A C 1
ATOM 2280 O O . ASP A 1 280 ? 0.224 22.359 16.266 1 72.75 280 ASP A O 1
ATOM 2284 N N . LEU A 1 281 ? -1.818 23.234 16.766 1 62.72 281 LEU A N 1
ATOM 2285 C CA . LEU A 1 281 ? -1.311 24.594 16.922 1 62.72 281 LEU A CA 1
ATOM 2286 C C . LEU A 1 281 ? -0.86 24.844 18.359 1 62.72 281 LEU A C 1
ATOM 2288 O O . LEU A 1 281 ? -1.538 24.453 19.312 1 62.72 281 LEU A O 1
ATOM 2292 N N . ALA A 1 282 ? 0.389 24.953 18.594 1 55.38 282 ALA A N 1
ATOM 2293 C CA . ALA A 1 282 ? 0.828 25.391 19.922 1 55.38 282 ALA A CA 1
ATOM 2294 C C . ALA A 1 282 ? -0.001 26.562 20.422 1 55.38 282 ALA A C 1
ATOM 2296 O O . ALA A 1 282 ? -0.327 27.469 19.641 1 55.38 282 ALA A O 1
ATOM 2297 N N . GLU A 1 283 ? -0.959 26.328 21.312 1 47.41 283 GLU A N 1
ATOM 2298 C CA . GLU A 1 283 ? -1.624 27.453 21.969 1 47.41 283 GLU A CA 1
ATOM 2299 C C . GLU A 1 283 ? -0.678 28.625 22.125 1 47.41 283 GLU A C 1
ATOM 2301 O O . GLU A 1 283 ? 0.44 28.484 22.625 1 47.41 283 GLU A O 1
ATOM 2306 N N . LYS A 1 284 ? -0.676 29.5 21.125 1 43.59 284 LYS A N 1
ATOM 2307 C CA . LYS A 1 284 ? -0.039 30.766 21.438 1 43.59 284 LYS A CA 1
ATOM 2308 C C . LYS A 1 284 ? -0.423 31.25 22.828 1 43.59 284 LYS A C 1
ATOM 2310 O O . LYS A 1 284 ? -1.607 31.328 23.156 1 43.59 284 LYS A O 1
ATOM 2315 N N . LYS A 1 285 ? 0.238 30.812 23.875 1 38.5 285 LYS A N 1
ATOM 2316 C CA . LYS A 1 285 ? 0.118 31.625 25.094 1 38.5 285 LYS A CA 1
ATOM 2317 C C . LYS A 1 285 ? 0.105 33.125 24.766 1 38.5 285 LYS A C 1
ATOM 2319 O O . LYS A 1 285 ? 1.071 33.625 24.219 1 38.5 285 LYS A O 1
ATOM 2324 N N . CYS A 1 286 ? -1.104 33.656 24.406 1 30.55 286 CYS A N 1
ATOM 2325 C CA . CYS A 1 286 ? -1.153 35.062 24.766 1 30.55 286 CYS A CA 1
ATOM 2326 C C . CYS A 1 286 ? -0.892 35.25 26.266 1 30.55 286 CYS A C 1
ATOM 2328 O O . CYS A 1 286 ? -1.292 34.406 27.078 1 30.55 286 CYS A O 1
ATOM 2330 N N . MET B 1 1 ? 16.141 -2.625 -43.188 1 24.16 1 MET B N 1
ATOM 2331 C CA . MET B 1 1 ? 16.516 -1.879 -42 1 24.16 1 MET B CA 1
ATOM 2332 C C . MET B 1 1 ? 15.508 -2.109 -40.875 1 24.16 1 MET B C 1
ATOM 2334 O O . MET B 1 1 ? 14.375 -1.638 -40.969 1 24.16 1 MET B O 1
ATOM 2338 N N . SER B 1 2 ? 15.391 -3.363 -40.312 1 26.41 2 SER B N 1
ATOM 2339 C CA . SER B 1 2 ? 14.336 -4.207 -39.781 1 26.41 2 SER B CA 1
ATOM 2340 C C . SER B 1 2 ? 13.758 -3.6 -38.5 1 26.41 2 SER B C 1
ATOM 2342 O O . SER B 1 2 ? 14.484 -3.018 -37.688 1 26.41 2 SER B O 1
ATOM 2344 N N . GLU B 1 3 ? 12.578 -2.936 -38.5 1 27.52 3 GLU B N 1
ATOM 2345 C CA . GLU B 1 3 ? 11.719 -2.305 -37.5 1 27.52 3 GLU B CA 1
ATOM 2346 C C . GLU B 1 3 ? 11.672 -3.115 -36.219 1 27.52 3 GLU B C 1
ATOM 2348 O O . GLU B 1 3 ? 10.805 -3.975 -36.062 1 27.52 3 GLU B O 1
ATOM 2353 N N . GLN B 1 4 ? 12.711 -3.928 -35.844 1 31.66 4 GLN B N 1
ATOM 2354 C CA . GLN B 1 4 ? 12.734 -4.715 -34.625 1 31.66 4 GLN B CA 1
ATOM 2355 C C . GLN B 1 4 ? 12.188 -3.918 -33.438 1 31.66 4 GLN B C 1
ATOM 2357 O O . GLN B 1 4 ? 12.797 -2.93 -33.031 1 31.66 4 GLN B O 1
ATOM 2362 N N . GLN B 1 5 ? 10.875 -3.557 -33.375 1 34.91 5 GLN B N 1
ATOM 2363 C CA . GLN B 1 5 ? 10.039 -2.916 -32.375 1 34.91 5 GLN B CA 1
ATOM 2364 C C . GLN B 1 5 ? 10.523 -3.246 -30.969 1 34.91 5 GLN B C 1
ATOM 2366 O O . GLN B 1 5 ? 10.594 -4.418 -30.594 1 34.91 5 GLN B O 1
ATOM 2371 N N . ASP B 1 6 ? 11.547 -2.727 -30.391 1 40.16 6 ASP B N 1
ATOM 2372 C CA . ASP B 1 6 ? 12.25 -2.824 -29.109 1 40.16 6 ASP B CA 1
ATOM 2373 C C . ASP B 1 6 ? 11.281 -3.166 -27.984 1 40.16 6 ASP B C 1
ATOM 2375 O O . ASP B 1 6 ? 10.367 -2.391 -27.688 1 40.16 6 ASP B O 1
ATOM 2379 N N . ASN B 1 7 ? 10.68 -4.352 -27.984 1 44.81 7 ASN B N 1
ATOM 2380 C CA . ASN B 1 7 ? 9.844 -5.062 -27.016 1 44.81 7 ASN B CA 1
ATOM 2381 C C . ASN B 1 7 ? 10.242 -4.719 -25.578 1 44.81 7 ASN B C 1
ATOM 2383 O O . ASN B 1 7 ? 10.695 -5.586 -24.828 1 44.81 7 ASN B O 1
ATOM 2387 N N . ILE B 1 8 ? 10.945 -3.682 -25.359 1 48.28 8 ILE B N 1
ATOM 2388 C CA . ILE B 1 8 ? 11.297 -3.291 -24 1 48.28 8 ILE B CA 1
ATOM 2389 C C . ILE B 1 8 ? 10.039 -3.223 -23.141 1 48.28 8 ILE B C 1
ATOM 2391 O O . ILE B 1 8 ? 8.984 -2.793 -23.609 1 48.28 8 ILE B O 1
ATOM 2395 N N . LEU B 1 9 ? 10.016 -4.039 -22 1 59.56 9 LEU B N 1
ATOM 2396 C CA . LEU B 1 9 ? 8.977 -4 -20.984 1 59.56 9 LEU B CA 1
ATOM 2397 C C . LEU B 1 9 ? 8.453 -2.578 -20.797 1 59.56 9 LEU B C 1
ATOM 2399 O O . LEU B 1 9 ? 9.219 -1.678 -20.438 1 59.56 9 LEU B O 1
ATOM 2403 N N . ASN B 1 10 ? 7.578 -2.088 -21.625 1 55.09 10 ASN B N 1
ATOM 2404 C CA . ASN B 1 10 ? 6.922 -0.811 -21.375 1 55.09 10 ASN B CA 1
ATOM 2405 C C . ASN B 1 10 ? 6.215 -0.798 -20.031 1 55.09 10 ASN B C 1
ATOM 2407 O O . ASN B 1 10 ? 4.984 -0.896 -19.969 1 55.09 10 ASN B O 1
ATOM 2411 N N . ALA B 1 11 ? 7.117 -0.801 -19.031 1 67.62 11 ALA B N 1
ATOM 2412 C CA . ALA B 1 11 ? 6.559 -0.827 -17.688 1 67.62 11 ALA B CA 1
ATOM 2413 C C . ALA B 1 11 ? 6.488 0.579 -17.094 1 67.62 11 ALA B C 1
ATOM 2415 O O . ALA B 1 11 ? 7.387 1.396 -17.312 1 67.62 11 ALA B O 1
ATOM 2416 N N . ALA B 1 12 ? 5.34 0.932 -16.531 1 61.56 12 ALA B N 1
ATOM 2417 C CA . ALA B 1 12 ? 5.102 2.242 -15.938 1 61.56 12 ALA B CA 1
ATOM 2418 C C . ALA B 1 12 ? 6.242 2.637 -15 1 61.56 12 ALA B C 1
ATOM 2420 O O . ALA B 1 12 ? 6.453 3.822 -14.734 1 61.56 12 ALA B O 1
ATOM 2421 N N . ASP B 1 13 ? 7.023 1.623 -14.641 1 66.88 13 ASP B N 1
ATOM 2422 C CA . ASP B 1 13 ? 8.102 1.903 -13.695 1 66.88 13 ASP B CA 1
ATOM 2423 C C . ASP B 1 13 ? 9.453 1.938 -14.398 1 66.88 13 ASP B C 1
ATOM 2425 O O . ASP B 1 13 ? 10.492 1.747 -13.758 1 66.88 13 ASP B O 1
ATOM 2429 N N . SER B 1 14 ? 9.531 2.139 -15.648 1 70.44 14 SER B N 1
ATOM 2430 C CA . SER B 1 14 ? 10.766 2.16 -16.438 1 70.44 14 SER B CA 1
ATOM 2431 C C . SER B 1 14 ? 11.688 3.283 -15.977 1 70.44 14 SER B C 1
ATOM 2433 O O . SER B 1 14 ? 12.914 3.141 -16.016 1 70.44 14 SER B O 1
ATOM 2435 N N . TRP B 1 15 ? 11.07 4.34 -15.547 1 64.31 15 TRP B N 1
ATOM 2436 C CA . TRP B 1 15 ? 11.883 5.465 -15.094 1 64.31 15 TRP B CA 1
ATOM 2437 C C . TRP B 1 15 ? 12.68 5.086 -13.844 1 64.31 15 TRP B C 1
ATOM 2439 O O . TRP B 1 15 ? 13.773 5.609 -13.625 1 64.31 15 TRP B O 1
ATOM 2449 N N . PHE B 1 16 ? 12.203 4.094 -13.188 1 67.12 16 PHE B N 1
ATOM 2450 C CA . PHE B 1 16 ? 12.82 3.666 -11.938 1 67.12 16 PHE B CA 1
ATOM 2451 C C . PHE B 1 16 ? 13.789 2.516 -12.18 1 67.12 16 PHE B C 1
ATOM 2453 O O . PHE B 1 16 ? 14.93 2.551 -11.711 1 67.12 16 PHE B O 1
ATOM 2460 N N . ASN B 1 17 ? 13.344 1.552 -12.914 1 74.62 17 ASN B N 1
ATOM 2461 C CA . ASN B 1 17 ? 14.133 0.336 -13.086 1 74.62 17 ASN B CA 1
ATOM 2462 C C . ASN B 1 17 ? 15.125 0.472 -14.242 1 74.62 17 ASN B C 1
ATOM 2464 O O . ASN B 1 17 ? 16.094 -0.294 -14.328 1 74.62 17 ASN B O 1
ATOM 2468 N N . LYS B 1 18 ? 14.977 1.395 -15.18 1 75.31 18 LYS B N 1
ATOM 2469 C CA . LYS B 1 18 ? 15.828 1.606 -16.344 1 75.31 18 LYS B CA 1
ATOM 2470 C C . LYS B 1 18 ? 16.062 0.299 -17.094 1 75.31 18 LYS B C 1
ATOM 2472 O O . LYS B 1 18 ? 17.219 -0.099 -17.312 1 75.31 18 LYS B O 1
ATOM 2477 N N . TYR B 1 19 ? 15.008 -0.256 -17.547 1 82.31 19 TYR B N 1
ATOM 2478 C CA . TYR B 1 19 ? 15.086 -1.527 -18.266 1 82.31 19 TYR B CA 1
ATOM 2479 C C . TYR B 1 19 ? 15.875 -1.382 -19.562 1 82.31 19 TYR B C 1
ATOM 2481 O O . TYR B 1 19 ? 15.797 -0.348 -20.219 1 82.31 19 TYR B O 1
ATOM 2489 N N . ALA B 1 20 ? 16.672 -2.4 -19.812 1 85.12 20 ALA B N 1
ATOM 2490 C CA . ALA B 1 20 ? 17.453 -2.43 -21.047 1 85.12 20 ALA B CA 1
ATOM 2491 C C . ALA B 1 20 ? 17.406 -3.814 -21.688 1 85.12 20 ALA B C 1
ATOM 2493 O O . ALA B 1 20 ? 17.391 -4.828 -20.984 1 85.12 20 ALA B O 1
ATOM 2494 N N . ALA B 1 21 ? 17.312 -3.787 -22.969 1 84.25 21 ALA B N 1
ATOM 2495 C CA . ALA B 1 21 ? 17.344 -5.055 -23.703 1 84.25 21 ALA B CA 1
ATOM 2496 C C . ALA B 1 21 ? 18.656 -5.793 -23.469 1 84.25 21 ALA B C 1
ATOM 2498 O O . ALA B 1 21 ? 19.719 -5.176 -23.438 1 84.25 21 ALA B O 1
ATOM 2499 N N . VAL B 1 22 ? 18.531 -7.102 -23.328 1 87.81 22 VAL B N 1
ATOM 2500 C CA . VAL B 1 22 ? 19.719 -7.926 -23.219 1 87.81 22 VAL B CA 1
ATOM 2501 C C . VAL B 1 22 ? 20.219 -8.305 -24.609 1 87.81 22 VAL B C 1
ATOM 2503 O O . VAL B 1 22 ? 19.5 -8.969 -25.375 1 87.81 22 VAL B O 1
ATOM 2506 N N . GLU B 1 23 ? 21.344 -7.898 -25.062 1 81.62 23 GLU B N 1
ATOM 2507 C CA . GLU B 1 23 ? 21.828 -8.078 -26.422 1 81.62 23 GLU B CA 1
ATOM 2508 C C . GLU B 1 23 ? 22.688 -9.336 -26.547 1 81.62 23 GLU B C 1
ATOM 2510 O O . GLU B 1 23 ? 22.734 -9.953 -27.609 1 81.62 23 GLU B O 1
ATOM 2515 N N . ASP B 1 24 ? 23.312 -9.812 -25.547 1 81.75 24 ASP B N 1
ATOM 2516 C CA . ASP B 1 24 ? 24.344 -10.828 -25.672 1 81.75 24 ASP B CA 1
ATOM 2517 C C . ASP B 1 24 ? 23.906 -12.141 -25.031 1 81.75 24 ASP B C 1
ATOM 2519 O O . ASP B 1 24 ? 24.75 -12.914 -24.562 1 81.75 24 ASP B O 1
ATOM 2523 N N . ALA B 1 25 ? 22.672 -12.414 -25.078 1 85.94 25 ALA B N 1
ATOM 2524 C CA . ALA B 1 25 ? 22.234 -13.672 -24.469 1 85.94 25 ALA B CA 1
ATOM 2525 C C . ALA B 1 25 ? 22.422 -14.844 -25.438 1 85.94 25 ALA B C 1
ATOM 2527 O O . ALA B 1 25 ? 22.094 -14.727 -26.625 1 85.94 25 ALA B O 1
ATOM 2528 N N . PRO B 1 26 ? 22.969 -15.953 -24.953 1 89.94 26 PRO B N 1
ATOM 2529 C CA . PRO B 1 26 ? 23.109 -17.125 -25.812 1 89.94 26 PRO B CA 1
ATOM 2530 C C . PRO B 1 26 ? 21.766 -17.672 -26.297 1 89.94 26 PRO B C 1
ATOM 2532 O O . PRO B 1 26 ? 20.719 -17.375 -25.703 1 89.94 26 PRO B O 1
ATOM 2535 N N . GLU B 1 27 ? 21.797 -18.484 -27.328 1 89.12 27 GLU B N 1
ATOM 2536 C CA . GLU B 1 27 ? 20.578 -19.109 -27.828 1 89.12 27 GLU B CA 1
ATOM 2537 C C . GLU B 1 27 ? 20.094 -20.203 -26.891 1 89.12 27 GLU B C 1
ATOM 2539 O O . GLU B 1 27 ? 20.891 -20.891 -26.25 1 89.12 27 GLU B O 1
ATOM 2544 N N . GLY B 1 28 ? 18.812 -20.375 -26.75 1 91.19 28 GLY B N 1
ATOM 2545 C CA . GLY B 1 28 ? 18.234 -21.469 -26 1 91.19 28 GLY B CA 1
ATOM 2546 C C . GLY B 1 28 ? 17.953 -21.125 -24.562 1 91.19 28 GLY B C 1
ATOM 2547 O O . GLY B 1 28 ? 17.625 -22 -23.75 1 91.19 28 GLY B O 1
ATOM 2548 N N . ILE B 1 29 ? 18.203 -19.922 -24.234 1 94.62 29 ILE B N 1
ATOM 2549 C CA . ILE B 1 29 ? 17.875 -19.5 -22.875 1 94.62 29 ILE B CA 1
ATOM 2550 C C . ILE B 1 29 ? 16.906 -18.328 -22.922 1 94.62 29 ILE B C 1
ATOM 2552 O O . ILE B 1 29 ? 16.641 -17.766 -23.984 1 94.62 29 ILE B O 1
ATOM 2556 N N . PHE B 1 30 ? 16.312 -18.031 -21.781 1 95.12 30 PHE B N 1
ATOM 2557 C CA . PHE B 1 30 ? 15.516 -16.812 -21.688 1 95.12 30 PHE B CA 1
ATOM 2558 C C . PHE B 1 30 ? 16.406 -15.586 -21.781 1 95.12 30 PHE B C 1
ATOM 2560 O O . PHE B 1 30 ? 17.469 -15.523 -21.172 1 95.12 30 PHE B O 1
ATOM 2567 N N . LYS B 1 31 ? 16.062 -14.633 -22.531 1 93 31 LYS B N 1
ATOM 2568 C CA . LYS B 1 31 ? 16.812 -13.383 -22.672 1 93 31 LYS B CA 1
ATOM 2569 C C . LYS B 1 31 ? 16.422 -12.383 -21.578 1 93 31 LYS B C 1
ATOM 2571 O O . LYS B 1 31 ? 17.266 -11.977 -20.781 1 93 31 LYS B O 1
ATOM 2576 N N . GLY B 1 32 ? 15.109 -12.125 -21.531 1 93.69 32 GLY B N 1
ATOM 2577 C CA . GLY B 1 32 ? 14.602 -11.164 -20.562 1 93.69 32 GLY B CA 1
ATOM 2578 C C . GLY B 1 32 ? 15.078 -9.75 -20.812 1 93.69 32 GLY B C 1
ATOM 2579 O O . GLY B 1 32 ? 15.562 -9.438 -21.906 1 93.69 32 GLY B O 1
ATOM 2580 N N . VAL B 1 33 ? 14.812 -8.852 -19.859 1 93.69 33 VAL B N 1
ATOM 2581 C CA . VAL B 1 33 ? 15.281 -7.477 -19.859 1 93.69 33 VAL B CA 1
ATOM 2582 C C . VAL B 1 33 ? 16.094 -7.203 -18.594 1 93.69 33 VAL B C 1
ATOM 2584 O O . VAL B 1 33 ? 15.742 -7.688 -17.516 1 93.69 33 VAL B O 1
ATOM 2587 N N . SER B 1 34 ? 17.125 -6.469 -18.781 1 92.88 34 SER B N 1
ATOM 2588 C CA . SER B 1 34 ? 17.969 -6.129 -17.625 1 92.88 34 SER B CA 1
ATOM 2589 C C . SER B 1 34 ? 17.5 -4.84 -16.969 1 92.88 34 SER B C 1
ATOM 2591 O O . SER B 1 34 ? 16.703 -4.086 -17.531 1 92.88 34 SER B O 1
ATOM 2593 N N . ASP B 1 35 ? 17.859 -4.629 -15.719 1 88.38 35 ASP B N 1
ATOM 2594 C CA . ASP B 1 35 ? 17.547 -3.398 -15 1 88.38 35 ASP B CA 1
ATOM 2595 C C . ASP B 1 35 ? 18.812 -2.807 -14.359 1 88.38 35 ASP B C 1
ATOM 2597 O O . ASP B 1 35 ? 19.891 -3.381 -14.469 1 88.38 35 ASP B O 1
ATOM 2601 N N . ARG B 1 36 ? 18.703 -1.633 -13.758 1 84.31 36 ARG B N 1
ATOM 2602 C CA . ARG B 1 36 ? 19.844 -0.905 -13.219 1 84.31 36 ARG B CA 1
ATOM 2603 C C . ARG B 1 36 ? 20.438 -1.62 -12.008 1 84.31 36 ARG B C 1
ATOM 2605 O O . ARG B 1 36 ? 21.516 -1.273 -11.547 1 84.31 36 ARG B O 1
ATOM 2612 N N . PHE B 1 37 ? 19.812 -2.646 -11.484 1 87.06 37 PHE B N 1
ATOM 2613 C CA . PHE B 1 37 ? 20.297 -3.383 -10.32 1 87.06 37 PHE B CA 1
ATOM 2614 C C . PHE B 1 37 ? 20.969 -4.68 -10.742 1 87.06 37 PHE B C 1
ATOM 2616 O O . PHE B 1 37 ? 21.219 -5.559 -9.914 1 87.06 37 PHE B O 1
ATOM 2623 N N . ASN B 1 38 ? 21.188 -4.816 -12.023 1 91.44 38 ASN B N 1
ATOM 2624 C CA . ASN B 1 38 ? 21.812 -6 -12.609 1 91.44 38 ASN B CA 1
ATOM 2625 C C . ASN B 1 38 ? 20.906 -7.227 -12.484 1 91.44 38 ASN B C 1
ATOM 2627 O O . ASN B 1 38 ? 21.391 -8.336 -12.266 1 91.44 38 ASN B O 1
ATOM 2631 N N . GLY B 1 39 ? 19.641 -6.965 -12.539 1 94.06 39 GLY B N 1
ATOM 2632 C CA . GLY B 1 39 ? 18.656 -8.023 -12.547 1 94.06 39 GLY B CA 1
ATOM 2633 C C . GLY B 1 39 ? 18.125 -8.336 -13.938 1 94.06 39 GLY B C 1
ATOM 2634 O O . GLY B 1 39 ? 18.422 -7.621 -14.891 1 94.06 39 GLY B O 1
ATOM 2635 N N . ILE B 1 40 ? 17.406 -9.461 -14.055 1 95.88 40 ILE B N 1
ATOM 2636 C CA . ILE B 1 40 ? 16.766 -9.867 -15.297 1 95.88 40 ILE B CA 1
ATOM 2637 C C . ILE B 1 40 ? 15.28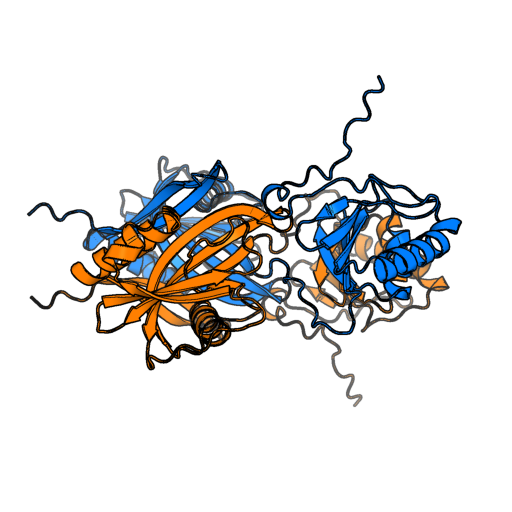9 -10.133 -15.047 1 95.88 40 ILE B C 1
ATOM 2639 O O . ILE B 1 40 ? 14.922 -10.766 -14.047 1 95.88 40 ILE B O 1
ATOM 2643 N N . THR B 1 41 ? 14.445 -9.633 -15.898 1 96 41 THR B N 1
ATOM 2644 C CA . THR B 1 41 ? 13.008 -9.891 -15.828 1 96 41 THR B CA 1
ATOM 2645 C C . THR B 1 41 ? 12.523 -10.57 -17.109 1 96 41 THR B C 1
ATOM 2647 O O . THR B 1 41 ? 12.75 -10.062 -18.203 1 96 41 THR B O 1
ATOM 2650 N N . VAL B 1 42 ? 11.93 -11.688 -16.969 1 96.44 42 VAL B N 1
ATOM 2651 C CA . VAL B 1 42 ? 11.312 -12.406 -18.062 1 96.44 42 VAL B CA 1
ATOM 2652 C C . VAL B 1 42 ? 9.797 -12.273 -17.984 1 96.44 42 VAL B C 1
ATOM 2654 O O . VAL B 1 42 ? 9.195 -12.539 -16.938 1 96.44 42 VAL B O 1
ATOM 2657 N N . ASP B 1 43 ? 9.188 -11.859 -19.047 1 95.44 43 ASP B N 1
ATOM 2658 C CA . ASP B 1 43 ? 7.738 -11.727 -19.156 1 95.44 43 ASP B CA 1
ATOM 2659 C C . ASP B 1 43 ? 7.152 -12.836 -20.031 1 95.44 43 ASP B C 1
ATOM 2661 O O . ASP B 1 43 ? 7.512 -12.969 -21.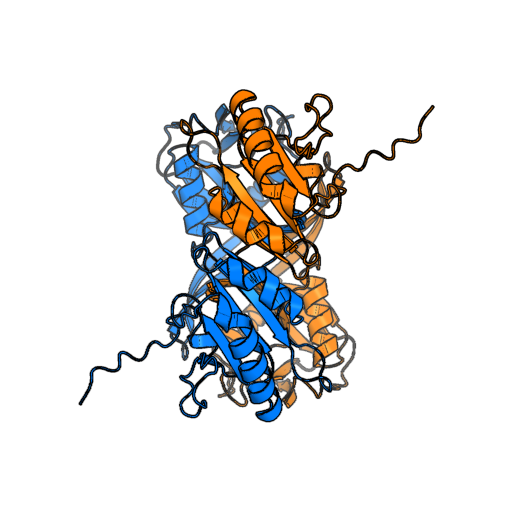203 1 95.44 43 ASP B O 1
ATOM 2665 N N . SER B 1 44 ? 6.266 -13.547 -19.484 1 96 44 SER B N 1
ATOM 2666 C CA . SER B 1 44 ? 5.77 -14.75 -20.156 1 96 44 SER B CA 1
ATOM 2667 C C . SER B 1 44 ? 4.973 -14.391 -21.406 1 96 44 SER B C 1
ATOM 2669 O O . SER B 1 44 ? 4.766 -15.234 -22.281 1 96 44 SER B O 1
ATOM 2671 N N . ASN B 1 45 ? 4.43 -13.203 -21.469 1 93.88 45 ASN B N 1
ATOM 2672 C CA . ASN B 1 45 ? 3.721 -12.789 -22.672 1 93.88 45 ASN B CA 1
ATOM 2673 C C . ASN B 1 45 ? 4.684 -12.344 -23.781 1 93.88 45 ASN B C 1
ATOM 2675 O O . ASN B 1 45 ? 4.32 -12.312 -24.953 1 93.88 45 ASN B O 1
ATOM 2679 N N . LEU B 1 46 ? 5.859 -11.969 -23.375 1 90.56 46 LEU B N 1
ATOM 2680 C CA . LEU B 1 46 ? 6.832 -11.469 -24.344 1 90.56 46 LEU B CA 1
ATOM 2681 C C . LEU B 1 46 ? 7.766 -12.578 -24.812 1 90.56 46 LEU B C 1
ATOM 2683 O O . LEU B 1 46 ? 8.188 -12.602 -25.969 1 90.56 46 LEU B O 1
ATOM 2687 N N . GLU B 1 47 ? 8.172 -13.422 -23.875 1 90.81 47 GLU B N 1
ATOM 2688 C CA . GLU B 1 47 ? 8.977 -14.594 -24.188 1 90.81 47 GLU B CA 1
ATOM 2689 C C . GLU B 1 47 ? 8.211 -15.883 -23.891 1 90.81 47 GLU B C 1
ATOM 2691 O O . GLU B 1 47 ? 8.039 -16.25 -22.734 1 90.81 47 GLU B O 1
ATOM 2696 N N . THR B 1 48 ? 7.828 -16.516 -24.969 1 85.25 48 THR B N 1
ATOM 2697 C CA . THR B 1 48 ? 7.039 -17.734 -24.812 1 85.25 48 THR B CA 1
ATOM 2698 C C . THR B 1 48 ? 7.945 -18.969 -24.812 1 85.25 48 THR B C 1
ATOM 2700 O O . THR B 1 48 ? 9.102 -18.891 -25.234 1 85.25 48 THR B O 1
ATOM 2703 N N . CYS B 1 49 ? 7.512 -19.984 -24.203 1 87.5 49 CYS B N 1
ATOM 2704 C CA . CYS B 1 49 ? 8.242 -21.25 -24.094 1 87.5 49 CYS B CA 1
ATOM 2705 C C . CYS B 1 49 ? 7.285 -22.438 -24.109 1 87.5 49 CYS B C 1
ATOM 2707 O O . CYS B 1 49 ? 6.223 -22.375 -23.484 1 87.5 49 CYS B O 1
ATOM 2709 N N . LEU B 1 50 ? 7.668 -23.406 -24.891 1 87.81 50 LEU B N 1
ATOM 2710 C CA . LEU B 1 50 ? 6.883 -24.625 -24.859 1 87.81 50 LEU B CA 1
ATOM 2711 C C . LEU B 1 50 ? 6.945 -25.281 -23.484 1 87.81 50 LEU B C 1
ATOM 2713 O O . LEU B 1 50 ? 8.008 -25.312 -22.844 1 87.81 50 LEU B O 1
ATOM 2717 N N . PRO B 1 51 ? 5.863 -25.766 -23 1 87.62 51 PRO B N 1
ATOM 2718 C CA . PRO B 1 51 ? 5.789 -26.312 -21.641 1 87.62 51 PRO B CA 1
ATOM 2719 C C . PRO B 1 51 ? 6.824 -27.406 -21.375 1 87.62 51 PRO B C 1
ATOM 2721 O O . PRO B 1 51 ? 7.41 -27.469 -20.297 1 87.62 51 PRO B O 1
ATOM 2724 N N . ASP B 1 52 ? 7.078 -28.266 -22.312 1 90.5 52 ASP B N 1
ATOM 2725 C CA . ASP B 1 52 ? 7.973 -29.391 -22.125 1 90.5 52 ASP B CA 1
ATOM 2726 C C . ASP B 1 52 ? 9.438 -28.953 -22.141 1 90.5 52 ASP B C 1
ATOM 2728 O O . ASP B 1 52 ? 10.312 -29.719 -21.719 1 90.5 52 ASP B O 1
ATOM 2732 N N . LYS B 1 53 ? 9.68 -27.766 -22.547 1 93.06 53 LYS B N 1
ATOM 2733 C CA . LYS B 1 53 ? 11.047 -27.281 -22.656 1 93.06 53 LYS B CA 1
ATOM 2734 C C . LYS B 1 53 ? 11.359 -26.281 -21.547 1 93.06 53 LYS B C 1
ATOM 2736 O O . LYS B 1 53 ? 12.516 -25.891 -21.359 1 93.06 53 LYS B O 1
ATOM 2741 N N . PHE B 1 54 ? 10.422 -25.938 -20.797 1 95.38 54 PHE B N 1
ATOM 2742 C CA . PHE B 1 54 ? 10.547 -24.828 -19.859 1 95.38 54 PHE B CA 1
ATOM 2743 C C . PHE B 1 54 ? 11.648 -25.109 -18.828 1 95.38 54 PHE B C 1
ATOM 2745 O O . PHE B 1 54 ? 12.531 -24.281 -18.625 1 95.38 54 PHE B O 1
ATOM 2752 N N . THR B 1 55 ? 11.594 -26.266 -18.266 1 94.25 55 THR B N 1
ATOM 2753 C CA . THR B 1 55 ? 12.523 -26.609 -17.188 1 94.25 55 THR B CA 1
ATOM 2754 C C . THR B 1 55 ? 13.969 -26.562 -17.688 1 94.25 55 THR B C 1
ATOM 2756 O O . THR B 1 55 ? 14.844 -26 -17.031 1 94.25 55 THR B O 1
ATOM 2759 N N . SER B 1 56 ? 14.172 -27.141 -18.797 1 95.31 56 SER B N 1
ATOM 2760 C CA . SER B 1 56 ? 15.516 -27.188 -19.359 1 95.31 56 SER B CA 1
ATOM 2761 C C . SER B 1 56 ? 16.016 -25.781 -19.703 1 95.31 56 SER B C 1
ATOM 2763 O O . SER B 1 56 ? 17.156 -25.438 -19.359 1 95.31 56 SER B O 1
ATOM 2765 N N . ILE B 1 57 ? 15.164 -25.062 -20.344 1 96.38 57 ILE B N 1
ATOM 2766 C CA . ILE B 1 57 ? 15.523 -23.688 -20.719 1 96.38 57 ILE B CA 1
ATOM 2767 C C . ILE B 1 57 ? 15.781 -22.859 -19.453 1 96.38 57 ILE B C 1
ATOM 2769 O O . ILE B 1 57 ? 16.734 -22.078 -19.406 1 96.38 57 ILE B O 1
ATOM 2773 N N . LEU B 1 58 ? 14.984 -23 -18.422 1 97.56 58 LEU B N 1
ATOM 2774 C CA . LEU B 1 58 ? 15.141 -22.297 -17.156 1 97.56 58 LEU B CA 1
ATOM 2775 C C . LEU B 1 58 ? 16.484 -22.609 -16.5 1 97.56 58 LEU B C 1
ATOM 2777 O O . LEU B 1 58 ? 17.203 -21.703 -16.094 1 97.56 58 LEU B O 1
ATOM 2781 N N . GLN B 1 59 ? 16.797 -23.859 -16.438 1 97.12 59 GLN B N 1
ATOM 2782 C CA . GLN B 1 59 ? 18.031 -24.281 -15.797 1 97.12 59 GLN B CA 1
ATOM 2783 C C . GLN B 1 59 ? 19.25 -23.734 -16.547 1 97.12 59 GLN B C 1
ATOM 2785 O O . GLN B 1 59 ? 20.203 -23.281 -15.914 1 97.12 59 GLN B O 1
ATOM 2790 N N . LYS B 1 60 ? 19.188 -23.797 -17.844 1 96.88 60 LYS B N 1
ATOM 2791 C CA . LYS B 1 60 ? 20.266 -23.219 -18.656 1 96.88 60 LYS B CA 1
ATOM 2792 C C . LYS B 1 60 ? 20.375 -21.719 -18.422 1 96.88 60 LYS B C 1
ATOM 2794 O O . LYS B 1 60 ? 21.484 -21.188 -18.328 1 96.88 60 LYS B O 1
ATOM 2799 N N . SER B 1 61 ? 19.266 -21.047 -18.375 1 97.56 61 SER B N 1
ATOM 2800 C CA . SER B 1 61 ? 19.234 -19.609 -18.141 1 97.56 61 SER B CA 1
ATOM 2801 C C . SER B 1 61 ? 19.844 -19.266 -16.781 1 97.56 61 SER B C 1
ATOM 2803 O O . SER B 1 61 ? 20.656 -18.344 -16.672 1 97.56 61 SER B O 1
ATOM 2805 N N . LEU B 1 62 ? 19.453 -20.016 -15.766 1 97.62 62 LEU B N 1
ATOM 2806 C CA . LEU B 1 62 ? 19.922 -19.781 -14.414 1 97.62 62 LEU B CA 1
ATOM 2807 C C . LEU B 1 62 ? 21.438 -19.953 -14.328 1 97.62 62 LEU B C 1
ATOM 2809 O O . LEU B 1 62 ? 22.125 -19.188 -13.656 1 97.62 62 LEU B O 1
ATOM 2813 N N . ALA B 1 63 ? 21.922 -21 -14.961 1 96.75 63 ALA B N 1
ATOM 2814 C CA . ALA B 1 63 ? 23.375 -21.219 -15 1 96.75 63 ALA B CA 1
ATOM 2815 C C . ALA B 1 63 ? 24.094 -20.047 -15.648 1 96.75 63 ALA B C 1
ATOM 2817 O O . ALA B 1 63 ? 25.078 -19.547 -15.117 1 96.75 63 ALA B O 1
ATOM 2818 N N . TYR B 1 64 ? 23.578 -19.625 -16.703 1 96.81 64 TYR B N 1
ATOM 2819 C CA . TYR B 1 64 ? 24.172 -18.5 -17.422 1 96.81 64 TYR B CA 1
ATOM 2820 C C . TYR B 1 64 ? 24.125 -17.234 -16.562 1 96.81 64 TYR B C 1
ATOM 2822 O O . TYR B 1 64 ? 25.125 -16.516 -16.469 1 96.81 64 TYR B O 1
ATOM 2830 N N . TRP B 1 65 ? 22.984 -16.906 -15.984 1 96.94 65 TRP B N 1
ATOM 2831 C CA . TRP B 1 65 ? 22.812 -15.695 -15.188 1 96.94 65 TRP B CA 1
ATOM 2832 C C . TRP B 1 65 ? 23.719 -15.719 -13.961 1 96.94 65 TRP B C 1
ATOM 2834 O O . TRP B 1 65 ? 24.234 -14.68 -13.531 1 96.94 65 TRP B O 1
ATOM 2844 N N . THR B 1 66 ? 23.906 -16.875 -13.422 1 96.31 66 THR B N 1
ATOM 2845 C CA . THR B 1 66 ? 24.812 -17.016 -12.289 1 96.31 66 THR B CA 1
ATOM 2846 C C . THR B 1 66 ? 26.25 -16.719 -12.711 1 96.31 66 THR B C 1
ATOM 2848 O O . THR B 1 66 ? 26.969 -15.984 -12.023 1 96.31 66 THR B O 1
ATOM 2851 N N . GLU B 1 67 ? 26.656 -17.281 -13.797 1 94.94 67 GLU B N 1
ATOM 2852 C CA . GLU B 1 67 ? 28 -17.062 -14.328 1 94.94 67 GLU B CA 1
ATOM 2853 C C . GLU B 1 67 ? 28.219 -15.602 -14.688 1 94.94 67 GLU B C 1
ATOM 2855 O O . GLU B 1 67 ? 29.312 -15.07 -14.523 1 94.94 67 GLU B O 1
ATOM 2860 N N . SER B 1 68 ? 27.172 -15.016 -15.18 1 94.62 68 SER B N 1
ATOM 2861 C CA . SER B 1 68 ? 27.234 -13.617 -15.586 1 94.62 68 SER B CA 1
ATOM 2862 C C . SER B 1 68 ? 27.062 -12.688 -14.391 1 94.62 68 SER B C 1
ATOM 2864 O O . SER B 1 68 ? 26.922 -11.469 -14.555 1 94.62 68 SER B O 1
ATOM 2866 N N . ARG B 1 69 ? 26.844 -13.211 -13.219 1 94.06 69 ARG B N 1
ATOM 2867 C CA . ARG B 1 69 ? 26.781 -12.508 -11.945 1 94.06 69 ARG B CA 1
ATOM 2868 C C . ARG B 1 69 ? 25.562 -11.602 -11.875 1 94.06 69 ARG B C 1
ATOM 2870 O O . ARG B 1 69 ? 25.656 -10.469 -11.383 1 94.06 69 ARG B O 1
ATOM 2877 N N . LYS B 1 70 ? 24.562 -12.102 -12.508 1 95.25 70 LYS B N 1
ATOM 2878 C CA . LYS B 1 70 ? 23.297 -11.406 -12.32 1 95.25 70 LYS B CA 1
ATOM 2879 C C . LYS B 1 70 ? 22.781 -11.57 -10.898 1 95.25 70 LYS B C 1
ATOM 2881 O O . LYS B 1 70 ? 23.172 -12.508 -10.195 1 95.25 70 LYS B O 1
ATOM 2886 N N . ARG B 1 71 ? 21.938 -10.641 -10.445 1 94.81 71 ARG B N 1
ATOM 2887 C CA . ARG B 1 71 ? 21.484 -10.625 -9.055 1 94.81 71 ARG B CA 1
ATOM 2888 C C . ARG B 1 71 ? 20.062 -11.141 -8.922 1 94.81 71 ARG B C 1
ATOM 2890 O O . ARG B 1 71 ? 19.828 -12.352 -8.961 1 94.81 71 ARG B O 1
ATOM 2897 N N . GLY B 1 72 ? 19.062 -10.242 -8.992 1 96.06 72 GLY B N 1
ATOM 2898 C CA . GLY B 1 72 ? 17.672 -10.648 -8.898 1 96.06 72 GLY B CA 1
ATOM 2899 C C . GLY B 1 72 ? 17.078 -11.078 -10.227 1 96.06 72 GLY B C 1
ATOM 2900 O O . GLY B 1 72 ? 17.109 -10.32 -11.195 1 96.06 72 GLY B O 1
ATOM 2901 N N . ILE B 1 73 ? 16.625 -12.359 -10.305 1 97.81 73 ILE B N 1
ATOM 2902 C CA . ILE B 1 73 ? 15.938 -12.859 -11.492 1 97.81 73 ILE B CA 1
ATOM 2903 C C . ILE B 1 73 ? 14.43 -12.844 -11.25 1 97.81 73 ILE B C 1
ATOM 2905 O O . ILE B 1 73 ? 13.945 -13.383 -10.25 1 97.81 73 ILE B O 1
ATOM 2909 N N . TRP B 1 74 ? 13.719 -12.234 -12.211 1 97.38 74 TRP B N 1
ATOM 2910 C CA . TRP B 1 74 ? 12.281 -12.062 -12.062 1 97.38 74 TRP B CA 1
ATOM 2911 C C . TRP B 1 74 ? 11.531 -12.734 -13.211 1 97.38 74 TRP B C 1
ATOM 2913 O O . TRP B 1 74 ? 11.961 -12.664 -14.367 1 97.38 74 TRP B O 1
ATOM 2923 N N . PHE B 1 75 ? 10.438 -13.344 -12.914 1 97.88 75 PHE B N 1
ATOM 2924 C CA . PHE B 1 75 ? 9.492 -13.828 -13.906 1 97.88 75 PHE B CA 1
ATOM 2925 C C . PHE B 1 75 ? 8.109 -13.227 -13.68 1 97.88 75 PHE B C 1
ATOM 2927 O O . PHE B 1 75 ? 7.523 -13.398 -12.609 1 97.88 75 PHE B O 1
ATOM 2934 N N . LYS B 1 76 ? 7.652 -12.484 -14.562 1 97.06 76 LYS B N 1
ATOM 2935 C CA . LYS B 1 76 ? 6.25 -12.078 -14.625 1 97.06 76 LYS B CA 1
ATOM 2936 C C . LYS B 1 76 ? 5.418 -13.117 -15.375 1 97.06 76 LYS B C 1
ATOM 2938 O O . LYS B 1 76 ? 5.469 -13.195 -16.609 1 97.06 76 LYS B O 1
ATOM 2943 N N . VAL B 1 77 ? 4.66 -13.883 -14.656 1 98.06 77 VAL B N 1
ATOM 2944 C CA . VAL B 1 77 ? 3.961 -15.039 -15.203 1 98.06 77 VAL B CA 1
ATOM 2945 C C . VAL B 1 77 ? 2.477 -14.719 -15.352 1 98.06 77 VAL B C 1
ATOM 2947 O O . VAL B 1 77 ? 1.755 -14.609 -14.359 1 98.06 77 VAL B O 1
ATOM 2950 N N . HIS B 1 78 ? 2.002 -14.641 -16.562 1 97.81 78 HIS B N 1
ATOM 2951 C CA . HIS B 1 78 ? 0.597 -14.359 -16.828 1 97.81 78 HIS B CA 1
ATOM 2952 C C . HIS B 1 78 ? -0.253 -15.617 -16.703 1 97.81 78 HIS B C 1
ATOM 2954 O O . HIS B 1 78 ? 0.278 -16.734 -16.672 1 97.81 78 HIS B O 1
ATOM 2960 N N . LEU B 1 79 ? -1.54 -15.367 -16.656 1 98 79 LEU B N 1
ATOM 2961 C CA . LEU B 1 79 ? -2.49 -16.453 -16.438 1 98 79 LEU B CA 1
ATOM 2962 C C . LEU B 1 79 ? -2.279 -17.562 -17.469 1 98 79 LEU B C 1
ATOM 2964 O O . LEU B 1 79 ? -2.252 -18.75 -17.109 1 98 79 LEU B O 1
ATOM 2968 N N . ASN B 1 80 ? -2.078 -17.266 -18.688 1 96.06 80 ASN B N 1
ATOM 2969 C CA . ASN B 1 80 ? -1.962 -18.234 -19.75 1 96.06 80 ASN B CA 1
ATOM 2970 C C . ASN B 1 80 ? -0.667 -19.047 -19.641 1 96.06 80 ASN B C 1
ATOM 2972 O O . ASN B 1 80 ? -0.518 -20.078 -20.297 1 96.06 80 ASN B O 1
ATOM 2976 N N . SER B 1 81 ? 0.279 -18.609 -18.844 1 96.81 81 SER B N 1
ATOM 2977 C CA . SER B 1 81 ? 1.54 -19.312 -18.609 1 96.81 81 SER B CA 1
ATOM 2978 C C . SER B 1 81 ? 1.647 -19.812 -17.172 1 96.81 81 SER B C 1
ATOM 2980 O O . SER B 1 81 ? 2.75 -20.031 -16.672 1 96.81 81 SER B O 1
ATOM 2982 N N . SER B 1 82 ? 0.511 -19.969 -16.531 1 97.44 82 SER B N 1
ATOM 2983 C CA . SER B 1 82 ? 0.478 -20.297 -15.109 1 97.44 82 SER B CA 1
ATOM 2984 C C . SER B 1 82 ? 1.197 -21.625 -14.836 1 97.44 82 SER B C 1
ATOM 2986 O O . SER B 1 82 ? 1.628 -21.875 -13.711 1 97.44 82 SER B O 1
ATOM 2988 N N . HIS B 1 83 ? 1.377 -22.484 -15.812 1 96.19 83 HIS B N 1
ATOM 2989 C CA . HIS B 1 83 ? 2.068 -23.766 -15.648 1 96.19 83 HIS B CA 1
ATOM 2990 C C . HIS B 1 83 ? 3.549 -23.547 -15.352 1 96.19 83 HIS B C 1
ATOM 2992 O O . HIS B 1 83 ? 4.242 -24.484 -14.945 1 96.19 83 HIS B O 1
ATOM 2998 N N . TRP B 1 84 ? 4.102 -22.312 -15.508 1 97.5 84 TRP B N 1
ATOM 2999 C CA . TRP B 1 84 ? 5.48 -22 -15.156 1 97.5 84 TRP B CA 1
ATOM 3000 C C . TRP B 1 84 ? 5.66 -21.984 -13.641 1 97.5 84 TRP B C 1
ATOM 3002 O O . TRP B 1 84 ? 6.766 -22.203 -13.141 1 97.5 84 TRP B O 1
ATOM 3012 N N . VAL B 1 85 ? 4.598 -21.672 -12.883 1 98.25 85 VAL B N 1
ATOM 3013 C CA . VAL B 1 85 ? 4.676 -21.312 -11.469 1 98.25 85 VAL B CA 1
ATOM 3014 C C . VAL B 1 85 ? 5.258 -22.484 -10.68 1 98.25 85 VAL B C 1
ATOM 3016 O O . VAL B 1 85 ? 6.258 -22.328 -9.969 1 98.25 85 VAL B O 1
ATOM 3019 N N . PRO B 1 86 ? 4.73 -23.734 -10.836 1 97.44 86 PRO B N 1
ATOM 3020 C CA . PRO B 1 86 ? 5.32 -24.828 -10.07 1 97.44 86 PRO B CA 1
ATOM 3021 C C . PRO B 1 86 ? 6.77 -25.109 -10.461 1 97.44 86 PRO B C 1
ATOM 3023 O O . PRO B 1 86 ? 7.578 -25.5 -9.609 1 97.44 86 PRO B O 1
ATOM 3026 N N . GLU B 1 87 ? 7.129 -24.953 -11.68 1 97.31 87 GLU B N 1
ATOM 3027 C CA . GLU B 1 87 ? 8.5 -25.172 -12.141 1 97.31 87 GLU B CA 1
ATOM 3028 C C . GLU B 1 87 ? 9.453 -24.141 -11.531 1 97.31 87 GLU B C 1
ATOM 3030 O O . GLU B 1 87 ? 10.578 -24.484 -11.156 1 97.31 87 GLU B O 1
ATOM 3035 N N . LEU B 1 88 ? 8.992 -22.906 -11.492 1 98.44 88 LEU B N 1
ATOM 3036 C CA . LEU B 1 88 ? 9.797 -21.859 -10.875 1 98.44 88 LEU B CA 1
ATOM 3037 C C . LEU B 1 88 ? 10.008 -22.141 -9.391 1 98.44 88 LEU B C 1
ATOM 3039 O O . LEU B 1 88 ? 11.125 -21.984 -8.883 1 98.44 88 LEU B O 1
ATOM 3043 N N . VAL B 1 89 ? 8.953 -22.547 -8.719 1 98.38 89 VAL B N 1
ATOM 3044 C CA . VAL B 1 89 ? 9.055 -22.891 -7.305 1 98.38 89 VAL B CA 1
ATOM 3045 C C . VAL B 1 89 ? 10.078 -24 -7.117 1 98.38 89 VAL B C 1
ATOM 3047 O O . VAL B 1 89 ? 10.914 -23.953 -6.215 1 98.38 89 VAL B O 1
ATOM 3050 N N . ASN B 1 90 ? 10.008 -25.016 -7.969 1 97.44 90 ASN B N 1
ATOM 3051 C CA . ASN B 1 90 ? 10.93 -26.141 -7.91 1 97.44 90 ASN B CA 1
ATOM 3052 C C . ASN B 1 90 ? 12.375 -25.703 -8.141 1 97.44 90 ASN B C 1
ATOM 3054 O O . ASN B 1 90 ? 13.312 -26.453 -7.859 1 97.44 90 ASN B O 1
ATOM 3058 N N . ASN B 1 91 ? 12.562 -24.594 -8.695 1 97.69 91 ASN B N 1
ATOM 3059 C CA . ASN B 1 91 ? 13.891 -24.031 -8.914 1 97.69 91 ASN B CA 1
ATOM 3060 C C . ASN B 1 91 ? 14.164 -22.859 -7.977 1 97.69 91 ASN B C 1
ATOM 3062 O O . ASN B 1 91 ? 14.859 -21.906 -8.344 1 97.69 91 ASN B O 1
ATOM 3066 N N . ASP B 1 92 ? 13.5 -22.766 -6.848 1 97.06 92 ASP B N 1
ATOM 3067 C CA . ASP B 1 92 ? 13.812 -21.938 -5.68 1 97.06 92 ASP B CA 1
ATOM 3068 C C . ASP B 1 92 ? 13.32 -20.516 -5.867 1 97.06 92 ASP B C 1
ATOM 3070 O O . ASP B 1 92 ? 13.812 -19.594 -5.219 1 97.06 92 ASP B O 1
ATOM 3074 N N . PHE B 1 93 ? 12.43 -20.328 -6.805 1 98.44 93 PHE B N 1
ATOM 3075 C CA . PHE B 1 93 ? 11.773 -19.031 -6.902 1 98.44 93 PHE B CA 1
ATOM 3076 C C . PHE B 1 93 ? 10.703 -18.875 -5.824 1 98.44 93 PHE B C 1
ATOM 3078 O O . PHE B 1 93 ? 10.078 -19.859 -5.426 1 98.44 93 PHE B O 1
ATOM 3085 N N . LYS B 1 94 ? 10.5 -17.641 -5.398 1 98.19 94 LYS B N 1
ATOM 3086 C CA . LYS B 1 94 ? 9.445 -17.266 -4.461 1 98.19 94 LYS B CA 1
ATOM 3087 C C . LYS B 1 94 ? 8.484 -16.266 -5.09 1 98.19 94 LYS B C 1
ATOM 3089 O O . LYS B 1 94 ? 8.789 -15.672 -6.129 1 98.19 94 LYS B O 1
ATOM 3094 N N . PHE B 1 95 ? 7.328 -16.156 -4.488 1 98.56 95 PHE B N 1
ATOM 3095 C CA . PHE B 1 95 ? 6.395 -15.133 -4.949 1 98.56 95 PHE B CA 1
ATOM 3096 C C . PHE B 1 95 ? 6.828 -13.75 -4.484 1 98.56 95 PHE B C 1
ATOM 3098 O O . PHE B 1 95 ? 7.508 -13.617 -3.465 1 98.56 95 PHE B O 1
ATOM 3105 N N . HIS B 1 96 ? 6.473 -12.758 -5.195 1 97.44 96 HIS B N 1
ATOM 3106 C CA . HIS B 1 96 ? 6.715 -11.383 -4.762 1 97.44 96 HIS B CA 1
ATOM 3107 C C . HIS B 1 96 ? 5.414 -10.594 -4.68 1 97.44 96 HIS B C 1
ATOM 3109 O O . HIS B 1 96 ? 5.074 -10.062 -3.619 1 97.44 96 HIS B O 1
ATOM 3115 N N . HIS B 1 97 ? 4.703 -10.5 -5.762 1 97.25 97 HIS B N 1
ATOM 3116 C CA . HIS B 1 97 ? 3.42 -9.805 -5.82 1 97.25 97 HIS B CA 1
ATOM 3117 C C . HIS B 1 97 ? 2.568 -10.328 -6.973 1 97.25 97 HIS B C 1
ATOM 3119 O O . HIS B 1 97 ? 3.061 -11.062 -7.832 1 97.25 97 HIS B O 1
ATOM 3125 N N . ALA B 1 98 ? 1.311 -9.969 -6.922 1 97.62 98 ALA B N 1
ATOM 3126 C CA . ALA B 1 98 ? 0.407 -10.367 -7.996 1 97.62 98 ALA B CA 1
ATOM 3127 C C . ALA B 1 98 ? -0.621 -9.281 -8.281 1 97.62 98 ALA B C 1
ATOM 3129 O O . ALA B 1 98 ? -0.919 -8.453 -7.414 1 97.62 98 ALA B O 1
ATOM 3130 N N . LYS B 1 99 ? -1.008 -9.234 -9.469 1 94.62 99 LYS B N 1
ATOM 3131 C CA . LYS B 1 99 ? -2.207 -8.539 -9.93 1 94.62 99 LYS B CA 1
ATOM 3132 C C . LYS B 1 99 ? -3.197 -9.516 -10.562 1 94.62 99 LYS B C 1
ATOM 3134 O O . LYS B 1 99 ? -2.943 -10.719 -10.617 1 94.62 99 LYS B O 1
ATOM 3139 N N . GLU B 1 100 ? -4.219 -9 -11.031 1 95 100 GLU B N 1
ATOM 3140 C CA . GLU B 1 100 ? -5.324 -9.859 -11.445 1 95 100 GLU B CA 1
ATOM 3141 C C . GLU B 1 100 ? -4.887 -10.836 -12.531 1 95 100 GLU B C 1
ATOM 3143 O O . GLU B 1 100 ? -5.312 -11.992 -12.539 1 95 100 GLU B O 1
ATOM 3148 N N . ASN B 1 101 ? -3.939 -10.461 -13.359 1 96.69 101 ASN B N 1
ATOM 3149 C CA . ASN B 1 101 ? -3.688 -11.266 -14.555 1 96.69 101 ASN B CA 1
ATOM 3150 C C . ASN B 1 101 ? -2.275 -11.852 -14.547 1 96.69 101 ASN B C 1
ATOM 3152 O O . ASN B 1 101 ? -1.871 -12.516 -15.5 1 96.69 101 ASN B O 1
ATOM 3156 N N . PHE B 1 102 ? -1.545 -11.594 -13.484 1 97.62 102 PHE B N 1
ATOM 3157 C CA . PHE B 1 102 ? -0.207 -12.172 -13.461 1 97.62 102 PHE B CA 1
ATOM 3158 C C . PHE B 1 102 ? 0.314 -12.266 -12.031 1 97.62 102 PHE B C 1
ATOM 3160 O O . PHE B 1 102 ? -0.224 -11.625 -11.125 1 97.62 102 PHE B O 1
ATOM 3167 N N . VAL B 1 103 ? 1.263 -13.07 -11.836 1 98.38 103 VAL B N 1
ATOM 3168 C CA . VAL B 1 103 ? 2.041 -13.164 -10.602 1 98.38 103 VAL B CA 1
ATOM 3169 C C . VAL B 1 103 ? 3.525 -12.984 -10.914 1 98.38 103 VAL B C 1
ATOM 3171 O O . VAL B 1 103 ? 4.016 -13.477 -11.938 1 98.38 103 VAL B O 1
ATOM 3174 N N . THR B 1 104 ? 4.191 -12.211 -10.094 1 98.12 104 THR B N 1
ATOM 3175 C CA . THR B 1 104 ? 5.629 -11.992 -10.227 1 98.12 104 THR B CA 1
ATOM 3176 C C . THR B 1 104 ? 6.398 -12.82 -9.211 1 98.12 104 THR B C 1
ATOM 3178 O O . THR B 1 104 ? 6.078 -12.812 -8.016 1 98.12 104 THR B O 1
ATOM 3181 N N . MET B 1 105 ? 7.332 -13.539 -9.68 1 98.56 105 MET B N 1
ATOM 3182 C CA . MET B 1 105 ? 8.188 -14.383 -8.844 1 98.56 105 MET B CA 1
ATOM 3183 C C . MET B 1 105 ? 9.656 -13.969 -8.984 1 98.56 105 MET B C 1
ATOM 3185 O O . MET B 1 105 ? 10.047 -13.383 -9.992 1 98.56 105 MET B O 1
ATOM 3189 N N . TYR B 1 106 ? 10.492 -14.289 -7.918 1 98.12 106 TYR B N 1
ATOM 3190 C CA . TYR B 1 106 ? 11.883 -13.852 -7.977 1 98.12 106 TYR B CA 1
ATOM 3191 C C . TYR B 1 106 ? 12.805 -14.867 -7.316 1 98.12 106 TYR B C 1
ATOM 3193 O O . TYR B 1 106 ? 12.359 -15.695 -6.523 1 98.12 106 TYR B O 1
ATOM 3201 N N . ARG B 1 107 ? 14.008 -14.828 -7.707 1 97.94 107 ARG B N 1
ATOM 3202 C CA . ARG B 1 107 ? 15.109 -15.555 -7.082 1 97.94 107 ARG B CA 1
ATOM 3203 C C . ARG B 1 107 ? 16.375 -14.703 -7.039 1 97.94 107 ARG B C 1
ATOM 3205 O O . ARG B 1 107 ? 16.766 -14.125 -8.047 1 97.94 107 ARG B O 1
ATOM 3212 N N . TRP B 1 108 ? 16.922 -14.539 -5.824 1 97.44 108 TRP B N 1
ATOM 3213 C CA . TRP B 1 108 ? 18.203 -13.852 -5.645 1 97.44 108 TRP B CA 1
ATOM 3214 C C . TRP B 1 108 ? 19.375 -14.812 -5.848 1 97.44 108 TRP B C 1
ATOM 3216 O O . TRP B 1 108 ? 19.5 -15.812 -5.133 1 97.44 108 TRP B O 1
ATOM 3226 N N . LEU B 1 109 ? 20.25 -14.594 -6.75 1 96.56 109 LEU B N 1
ATOM 3227 C CA . LEU B 1 109 ? 21.234 -15.586 -7.176 1 96.56 109 LEU B CA 1
ATOM 3228 C C . LEU B 1 109 ? 22.5 -15.5 -6.328 1 96.56 109 LEU B C 1
ATOM 3230 O O . LEU B 1 109 ? 23.062 -16.516 -5.926 1 96.56 109 LEU B O 1
ATOM 3234 N N . PRO B 1 110 ? 23 -14.242 -6.043 1 93.94 110 PRO B N 1
ATOM 3235 C CA . PRO B 1 110 ? 24.25 -14.188 -5.289 1 93.94 110 PRO B CA 1
ATOM 3236 C C . PRO B 1 110 ? 24.141 -14.82 -3.904 1 93.94 110 PRO B C 1
ATOM 3238 O O . PRO B 1 110 ? 23.156 -14.594 -3.197 1 93.94 110 PRO B O 1
ATOM 3241 N N . SER B 1 111 ? 25.062 -15.539 -3.545 1 90.12 111 SER B N 1
ATOM 3242 C CA . SER B 1 111 ? 25.062 -16.188 -2.236 1 90.12 111 SER B CA 1
ATOM 3243 C C . SER B 1 111 ? 25.891 -15.383 -1.231 1 90.12 111 SER B C 1
ATOM 3245 O O . SER B 1 111 ? 25.75 -15.57 -0.021 1 90.12 111 SER B O 1
ATOM 3247 N N . ASP B 1 112 ? 26.703 -14.492 -1.674 1 89 112 ASP B N 1
ATOM 3248 C CA . ASP B 1 112 ? 27.625 -13.75 -0.821 1 89 112 ASP B CA 1
ATOM 3249 C C . ASP B 1 112 ? 27.047 -12.398 -0.424 1 89 112 ASP B C 1
ATOM 3251 O O . ASP B 1 112 ? 27.703 -11.594 0.236 1 89 112 ASP B O 1
ATOM 3255 N N . GLU B 1 113 ? 25.938 -12.164 -0.921 1 86.12 113 GLU B N 1
ATOM 3256 C CA . GLU B 1 113 ? 25.234 -10.93 -0.591 1 86.12 113 GLU B CA 1
ATOM 3257 C C . GLU B 1 113 ? 23.859 -11.211 0.009 1 86.12 113 GLU B C 1
ATOM 3259 O O . GLU B 1 113 ? 23.219 -12.203 -0.344 1 86.12 113 GLU B O 1
ATOM 3264 N N . SER B 1 114 ? 23.484 -10.375 0.878 1 85.88 114 SER B N 1
ATOM 3265 C CA . SER B 1 114 ? 22.125 -10.5 1.418 1 85.88 114 SER B CA 1
ATOM 3266 C C . SER B 1 114 ? 21.078 -10.117 0.377 1 85.88 114 SER B C 1
ATOM 3268 O O . SER B 1 114 ? 21.328 -9.25 -0.466 1 85.88 114 SER B O 1
ATOM 3270 N N . VAL B 1 115 ? 20.016 -10.805 0.443 1 87.88 115 VAL B N 1
ATOM 3271 C CA . VAL B 1 115 ? 18.906 -10.531 -0.458 1 87.88 115 VAL B CA 1
ATOM 3272 C C . VAL B 1 115 ? 18.484 -9.062 -0.328 1 87.88 115 VAL B C 1
ATOM 3274 O O . VAL B 1 115 ? 18.281 -8.562 0.781 1 87.88 115 VAL B O 1
ATOM 3277 N N . ASN B 1 116 ? 18.422 -8.391 -1.381 1 85.94 116 ASN B N 1
ATOM 3278 C CA . ASN B 1 116 ? 18.062 -6.973 -1.403 1 85.94 116 ASN B CA 1
ATOM 3279 C C . ASN B 1 116 ? 16.875 -6.707 -2.33 1 85.94 116 ASN B C 1
ATOM 3281 O O . ASN B 1 116 ? 16.984 -5.906 -3.26 1 85.94 116 ASN B O 1
ATOM 3285 N N . ILE B 1 117 ? 15.812 -7.398 -2.1 1 89.5 117 ILE B N 1
ATOM 3286 C CA . ILE B 1 117 ? 14.57 -7.23 -2.842 1 89.5 117 ILE B CA 1
ATOM 3287 C C . ILE B 1 117 ? 13.602 -6.359 -2.037 1 89.5 117 ILE B C 1
ATOM 3289 O O . ILE B 1 117 ? 13.297 -6.668 -0.884 1 89.5 117 ILE B O 1
ATOM 3293 N N . PRO B 1 118 ? 13.234 -5.258 -2.584 1 87.25 118 PRO B N 1
ATOM 3294 C CA . PRO B 1 118 ? 12.273 -4.445 -1.827 1 87.25 118 PRO B CA 1
ATOM 3295 C C . PRO B 1 118 ? 10.922 -5.129 -1.658 1 87.25 118 PRO B C 1
ATOM 3297 O O . PRO B 1 118 ? 10.461 -5.828 -2.562 1 87.25 118 PRO B O 1
ATOM 3300 N N . PRO B 1 119 ? 10.32 -4.914 -0.551 1 90.25 119 PRO B N 1
ATOM 3301 C CA . PRO B 1 119 ? 8.969 -5.453 -0.389 1 90.25 119 PRO B CA 1
ATOM 3302 C C . PRO B 1 119 ? 7.945 -4.77 -1.294 1 90.25 119 PRO B C 1
ATOM 3304 O O . PRO B 1 119 ? 8.172 -3.643 -1.741 1 90.25 119 PRO B O 1
ATOM 3307 N N . TYR B 1 120 ? 6.922 -5.484 -1.682 1 94 120 TYR B N 1
ATOM 3308 C CA . TYR B 1 120 ? 5.805 -4.898 -2.41 1 94 120 TYR B CA 1
ATOM 3309 C C . TYR B 1 120 ? 4.922 -4.07 -1.483 1 94 120 TYR B C 1
ATOM 3311 O O . TYR B 1 120 ? 5.102 -4.094 -0.263 1 94 120 TYR B O 1
ATOM 3319 N N . ALA B 1 121 ? 3.984 -3.34 -2.111 1 95.5 121 ALA B N 1
ATOM 3320 C CA . ALA B 1 121 ? 3.021 -2.533 -1.363 1 95.5 121 ALA B CA 1
ATOM 3321 C C . ALA B 1 121 ? 2.303 -3.373 -0.312 1 95.5 121 ALA B C 1
ATOM 3323 O O . ALA B 1 121 ? 1.896 -4.504 -0.584 1 95.5 121 ALA B O 1
ATOM 3324 N N . HIS B 1 122 ? 2.16 -2.863 0.888 1 95.25 122 HIS B N 1
ATOM 3325 C CA . HIS B 1 122 ? 1.535 -3.584 1.99 1 95.25 122 HIS B CA 1
ATOM 3326 C C . HIS B 1 122 ? 0.678 -2.654 2.844 1 95.25 122 HIS B C 1
ATOM 3328 O O . HIS B 1 122 ? 0.517 -2.881 4.043 1 95.25 122 HIS B O 1
ATOM 3334 N N . THR B 1 123 ? 0.245 -1.615 2.328 1 93.88 123 THR B N 1
ATOM 3335 C CA . THR B 1 123 ? -0.633 -0.666 3.002 1 93.88 123 THR B CA 1
ATOM 3336 C C . THR B 1 123 ? -1.846 -0.34 2.133 1 93.88 123 THR B C 1
ATOM 3338 O O . THR B 1 123 ? -1.7 0.182 1.026 1 93.88 123 THR B O 1
ATOM 3341 N N . MET B 1 124 ? -2.98 -0.711 2.67 1 94.56 124 MET B N 1
ATOM 3342 C CA . MET B 1 124 ? -4.211 -0.291 2.008 1 94.56 124 MET B CA 1
ATOM 3343 C C . MET B 1 124 ? -4.461 1.199 2.219 1 94.56 124 MET B C 1
ATOM 3345 O O . MET B 1 124 ? -4.098 1.753 3.258 1 94.56 124 MET B O 1
ATOM 3349 N N . VAL B 1 125 ? -5.062 1.844 1.233 1 94.88 125 VAL B N 1
ATOM 3350 C CA . VAL B 1 125 ? -5.305 3.277 1.354 1 94.88 125 VAL B CA 1
ATOM 3351 C C . VAL B 1 125 ? -6.785 3.572 1.123 1 94.88 125 VAL B C 1
ATOM 3353 O O . VAL B 1 125 ? -7.348 3.191 0.093 1 94.88 125 VAL B O 1
ATOM 3356 N N . GLY B 1 126 ? -7.395 4.172 2.061 1 95.88 126 GLY B N 1
ATOM 3357 C CA . GLY B 1 126 ? -8.758 4.66 1.971 1 95.88 126 GLY B CA 1
ATOM 3358 C C . GLY B 1 126 ? -8.883 6.148 2.252 1 95.88 126 GLY B C 1
ATOM 3359 O O . GLY B 1 126 ? -7.965 6.758 2.801 1 95.88 126 GLY B O 1
ATOM 3360 N N . VAL B 1 127 ? -10.016 6.684 1.861 1 97 127 VAL B N 1
ATOM 3361 C CA . VAL B 1 127 ? -10.305 8.094 2.111 1 97 127 VAL B CA 1
ATOM 3362 C C . VAL B 1 127 ? -11.664 8.234 2.789 1 97 127 VAL B C 1
ATOM 3364 O O . VAL B 1 127 ? -12.523 7.367 2.646 1 97 127 VAL B O 1
ATOM 3367 N N . GLY B 1 128 ? -11.781 9.203 3.588 1 97.44 128 GLY B N 1
ATOM 3368 C CA . GLY B 1 128 ? -13.031 9.664 4.16 1 97.44 128 GLY B CA 1
ATOM 3369 C C . GLY B 1 128 ? -13.258 11.148 3.988 1 97.44 128 GLY B C 1
ATOM 3370 O O . GLY B 1 128 ? -12.305 11.93 4 1 97.44 128 GLY B O 1
ATOM 3371 N N . ALA B 1 129 ? -14.531 11.531 3.9 1 98.44 129 ALA B N 1
ATOM 3372 C CA . ALA B 1 129 ? -14.836 12.93 3.594 1 98.44 129 ALA B CA 1
ATOM 3373 C C . ALA B 1 129 ? -15.781 13.523 4.633 1 98.44 129 ALA B C 1
ATOM 3375 O O . ALA B 1 129 ? -16.844 12.977 4.895 1 98.44 129 ALA B O 1
ATOM 3376 N N . ILE B 1 130 ? -15.328 14.547 5.207 1 98.38 130 ILE B N 1
ATOM 3377 C CA . ILE B 1 130 ? -16.219 15.414 5.973 1 98.38 130 ILE B CA 1
ATOM 3378 C C . ILE B 1 130 ? -16.859 16.438 5.043 1 98.38 130 ILE B C 1
ATOM 3380 O O . ILE B 1 130 ? -16.188 17.312 4.504 1 98.38 130 ILE B O 1
ATOM 3384 N N . VAL B 1 131 ? -18.125 16.312 4.852 1 98.62 131 VAL B N 1
ATOM 3385 C CA . VAL B 1 131 ? -18.875 17.219 4.004 1 98.62 131 VAL B CA 1
ATOM 3386 C C . VAL B 1 131 ? -19.906 17.984 4.848 1 98.62 131 VAL B C 1
ATOM 3388 O O . VAL B 1 131 ? -20.859 17.406 5.359 1 98.62 131 VAL B O 1
ATOM 3391 N N . VAL B 1 132 ? -19.688 19.266 4.961 1 98 132 VAL B N 1
ATOM 3392 C CA . VAL B 1 132 ? -20.562 20.109 5.773 1 98 132 VAL B CA 1
ATOM 3393 C C . VAL B 1 132 ? -21.219 21.172 4.895 1 98 132 VAL B C 1
ATOM 3395 O O . VAL B 1 132 ? -20.547 21.844 4.121 1 98 132 VAL B O 1
ATOM 3398 N N . ASN B 1 133 ? -22.516 21.234 4.98 1 97.19 133 ASN B N 1
ATOM 3399 C CA . ASN B 1 133 ? -23.219 22.219 4.156 1 97.19 133 ASN B CA 1
ATOM 3400 C C . ASN B 1 133 ? -23.375 23.547 4.883 1 97.19 133 ASN B C 1
ATOM 3402 O O . ASN B 1 133 ? -22.906 23.703 6.004 1 97.19 133 ASN B O 1
ATOM 3406 N N . LYS B 1 134 ? -24.047 24.469 4.238 1 94.94 134 LYS B N 1
ATOM 3407 C CA . LYS B 1 134 ? -24.172 25.828 4.746 1 94.94 134 LYS B CA 1
ATOM 3408 C C . LYS B 1 134 ? -25.109 25.859 5.957 1 94.94 134 LYS B C 1
ATOM 3410 O O . LYS B 1 134 ? -25.109 26.844 6.707 1 94.94 134 LYS B O 1
ATOM 3415 N N . GLN B 1 135 ? -25.922 24.906 6.141 1 96.19 135 GLN B N 1
ATOM 3416 C CA . GLN B 1 135 ? -26.844 24.828 7.262 1 96.19 135 GLN B CA 1
ATOM 3417 C C . GLN B 1 135 ? -26.203 24.156 8.469 1 96.19 135 GLN B C 1
ATOM 3419 O O . GLN B 1 135 ? -26.906 23.75 9.406 1 96.19 135 GLN B O 1
ATOM 3424 N N . ASN B 1 136 ? -24.938 23.891 8.422 1 96.56 136 ASN B N 1
ATOM 3425 C CA . ASN B 1 136 ? -24.172 23.281 9.508 1 96.56 136 ASN B CA 1
ATOM 3426 C C . ASN B 1 136 ? -24.562 21.828 9.727 1 96.56 136 ASN B C 1
ATOM 3428 O O . ASN B 1 136 ? -24.703 21.391 10.867 1 96.56 136 ASN B O 1
ATOM 3432 N N . GLN B 1 137 ? -24.766 21.203 8.633 1 98.25 137 GLN B N 1
ATOM 3433 C CA . GLN B 1 137 ? -25.047 19.766 8.664 1 98.25 137 GLN B CA 1
ATOM 3434 C C . GLN B 1 137 ? -23.938 18.969 8 1 98.25 137 GLN B C 1
ATOM 3436 O O . GLN B 1 137 ? -23.375 19.406 6.992 1 98.25 137 GLN B O 1
ATOM 3441 N N . ILE B 1 138 ? -23.672 17.812 8.594 1 98.56 138 ILE B N 1
ATOM 3442 C CA . ILE B 1 138 ? -22.641 16.922 8.047 1 98.56 138 ILE B CA 1
ATOM 3443 C C . ILE B 1 138 ? -23.312 15.789 7.273 1 98.56 138 ILE B C 1
ATOM 3445 O O . ILE B 1 138 ? -24.328 15.25 7.707 1 98.56 138 ILE B O 1
ATOM 3449 N N . LEU B 1 139 ? -22.781 15.414 6.164 1 98.56 139 LEU B N 1
ATOM 3450 C CA . LEU B 1 139 ? -23.25 14.281 5.375 1 98.56 139 LEU B CA 1
ATOM 3451 C C . LEU B 1 139 ? -22.797 12.961 5.992 1 98.56 139 LEU B C 1
ATOM 3453 O O . LEU B 1 139 ? -21.594 12.688 6.074 1 98.56 139 LEU B O 1
ATOM 3457 N N . ALA B 1 140 ? -23.719 12.148 6.426 1 97.69 140 ALA B N 1
ATOM 3458 C CA . ALA B 1 140 ? -23.406 10.875 7.082 1 97.69 140 ALA B CA 1
ATOM 3459 C C . ALA B 1 140 ? -24.016 9.703 6.324 1 97.69 140 ALA B C 1
ATOM 3461 O O . ALA B 1 140 ? -25.109 9.82 5.762 1 97.69 140 ALA B O 1
ATOM 3462 N N . VAL B 1 141 ? -23.281 8.57 6.312 1 96.94 141 VAL B N 1
ATOM 3463 C CA . VAL B 1 141 ? -23.766 7.387 5.609 1 96.94 141 VAL B CA 1
ATOM 3464 C C . VAL B 1 141 ? -23.719 6.176 6.539 1 96.94 141 VAL B C 1
ATOM 3466 O O . VAL B 1 141 ? -22.953 6.156 7.504 1 96.94 141 VAL B O 1
ATOM 3469 N N . SER B 1 142 ? -24.562 5.281 6.32 1 94.5 142 SER B N 1
ATOM 3470 C CA . SER B 1 142 ? -24.562 3.957 6.93 1 94.5 142 SER B CA 1
ATOM 3471 C C . SER B 1 142 ? -24.531 2.859 5.871 1 94.5 142 SER B C 1
ATOM 3473 O O . SER B 1 142 ? -25.312 2.893 4.918 1 94.5 142 SER B O 1
ATOM 3475 N N . GLU B 1 143 ? -23.656 1.884 6.051 1 88.81 143 GLU B N 1
ATOM 3476 C CA . GLU B 1 143 ? -23.469 0.843 5.043 1 88.81 143 GLU B CA 1
ATOM 3477 C C . GLU B 1 143 ? -24.359 -0.364 5.328 1 88.81 143 GLU B C 1
ATOM 3479 O O . GLU B 1 143 ? -24.641 -0.68 6.488 1 88.81 143 GLU B O 1
ATOM 3484 N N . LYS B 1 144 ? -24.672 -1.092 4.25 1 83.44 144 LYS B N 1
ATOM 3485 C CA . LYS B 1 144 ? -25.5 -2.289 4.379 1 83.44 144 LYS B CA 1
ATOM 3486 C C . LYS B 1 144 ? -24.734 -3.414 5.07 1 83.44 144 LYS B C 1
ATOM 3488 O O . LYS B 1 144 ? -25.297 -4.117 5.918 1 83.44 144 LYS B O 1
ATOM 3493 N N . ASN B 1 145 ? -23.438 -3.523 4.77 1 76.56 145 ASN B N 1
ATOM 3494 C CA . ASN B 1 145 ? -22.625 -4.609 5.316 1 76.56 145 ASN B CA 1
ATOM 3495 C C . ASN B 1 145 ? -21.625 -4.098 6.34 1 76.56 145 ASN B C 1
ATOM 3497 O O . ASN B 1 145 ? -20.5 -4.602 6.414 1 76.56 145 ASN B O 1
ATOM 3501 N N . ALA B 1 146 ? -22.031 -3.131 7.09 1 74.25 146 ALA B N 1
ATOM 3502 C CA . ALA B 1 146 ? -21.141 -2.574 8.102 1 74.25 146 ALA B CA 1
ATOM 3503 C C . ALA B 1 146 ? -20.859 -3.594 9.203 1 74.25 146 ALA B C 1
ATOM 3505 O O . ALA B 1 146 ? -21.703 -4.445 9.5 1 74.25 146 ALA B O 1
ATOM 3506 N N . LEU B 1 147 ? -19.672 -3.584 9.758 1 70.44 147 LEU B N 1
ATOM 3507 C CA . LEU B 1 147 ? -19.312 -4.434 10.883 1 70.44 147 LEU B CA 1
ATOM 3508 C C . LEU B 1 147 ? -20.25 -4.199 12.062 1 70.44 147 LEU B C 1
ATOM 3510 O O . LEU B 1 147 ? -20.641 -5.148 12.742 1 70.44 147 LEU B O 1
ATOM 3514 N N . ILE B 1 148 ? -20.5 -2.873 12.305 1 70.38 148 ILE B N 1
ATOM 3515 C CA . ILE B 1 148 ? -21.469 -2.453 13.305 1 70.38 148 ILE B CA 1
ATOM 3516 C C . ILE B 1 148 ? -22.734 -1.96 12.617 1 70.38 148 ILE B C 1
ATOM 3518 O O . ILE B 1 148 ? -22.75 -0.877 12.023 1 70.38 148 ILE B O 1
ATOM 3522 N N . LYS B 1 149 ? -23.734 -2.781 12.781 1 78.44 149 LYS B N 1
ATOM 3523 C CA . LYS B 1 149 ? -24.984 -2.506 12.062 1 78.44 149 LYS B CA 1
ATOM 3524 C C . LYS B 1 149 ? -25.531 -1.126 12.414 1 78.44 149 LYS B C 1
ATOM 3526 O O . LYS B 1 149 ? -25.531 -0.737 13.586 1 78.44 149 LYS B O 1
ATOM 3531 N N . ASN B 1 150 ? -25.828 -0.32 11.484 1 81.81 150 ASN B N 1
ATOM 3532 C CA . ASN B 1 150 ? -26.516 0.965 11.57 1 81.81 150 ASN B CA 1
ATOM 3533 C C . ASN B 1 150 ? -25.609 2.055 12.117 1 81.81 150 ASN B C 1
ATOM 3535 O O . ASN B 1 150 ? -26.078 3.047 12.68 1 81.81 150 ASN B O 1
ATOM 3539 N N . SER B 1 151 ? -24.391 1.755 12.031 1 89.81 151 SER B N 1
ATOM 3540 C CA . SER B 1 151 ? -23.469 2.803 12.453 1 89.81 151 SER B CA 1
ATOM 3541 C C . SER B 1 151 ? -23.312 3.869 11.375 1 89.81 151 SER B C 1
ATOM 3543 O O . SER B 1 151 ? -23.438 3.58 10.188 1 89.81 151 SER B O 1
ATOM 3545 N N . TRP B 1 152 ? -23.141 5.074 11.867 1 93.69 152 TRP B N 1
ATOM 3546 C CA . TRP B 1 152 ? -22.922 6.191 10.953 1 93.69 152 TRP B CA 1
ATOM 3547 C C . TRP B 1 152 ? -21.438 6.473 10.773 1 93.69 152 TRP B C 1
ATOM 3549 O O . TRP B 1 152 ? -20.672 6.43 11.734 1 93.69 152 TRP B O 1
ATOM 3559 N N . LYS B 1 153 ? -21.078 6.695 9.586 1 93.94 153 LYS B N 1
ATOM 3560 C CA . LYS B 1 153 ? -19.688 7.023 9.281 1 93.94 153 LYS B CA 1
ATOM 3561 C C . LYS B 1 153 ? -19.609 8.094 8.195 1 93.94 153 LYS B C 1
ATOM 3563 O O . LYS B 1 153 ? -20.641 8.578 7.711 1 93.94 153 LYS B O 1
ATOM 3568 N N . LEU B 1 154 ? -18.438 8.523 7.906 1 97 154 LEU B N 1
ATOM 3569 C CA . LEU B 1 154 ? -18.188 9.453 6.809 1 97 154 LEU B CA 1
ATOM 3570 C C . LEU B 1 154 ? -18.234 8.727 5.465 1 97 154 LEU B C 1
ATOM 3572 O O . LEU B 1 154 ? -17.828 7.57 5.363 1 97 154 LEU B O 1
ATOM 3576 N N . PRO B 1 155 ? -18.844 9.383 4.449 1 97.62 155 PRO B N 1
ATOM 3577 C CA . PRO B 1 155 ? -18.672 8.781 3.123 1 97.62 155 PRO B CA 1
ATOM 3578 C C . PRO B 1 155 ? -17.203 8.555 2.764 1 97.62 155 PRO B C 1
ATOM 3580 O O . PRO B 1 155 ? -16.344 9.367 3.115 1 97.62 155 PRO B O 1
ATOM 3583 N N . GLY B 1 156 ? -16.891 7.559 2.082 1 96.38 156 GLY B N 1
ATOM 3584 C CA . GLY B 1 156 ? -15.508 7.242 1.726 1 96.38 156 GLY B CA 1
ATOM 3585 C C . GLY B 1 156 ? -15.352 5.852 1.141 1 96.38 156 GLY B C 1
ATOM 3586 O O . GLY B 1 156 ? -16.344 5.184 0.834 1 96.38 156 GLY B O 1
ATOM 3587 N N . GLY B 1 157 ? -14.141 5.434 0.919 1 94.88 157 GLY B N 1
ATOM 3588 C CA . GLY B 1 157 ? -13.797 4.145 0.339 1 94.88 157 GLY B CA 1
ATOM 3589 C C . GLY B 1 157 ? -12.336 4.031 -0.04 1 94.88 157 GLY B C 1
ATOM 3590 O O . GLY B 1 157 ? -11.523 4.879 0.339 1 94.88 157 GLY B O 1
ATOM 3591 N N . TYR B 1 158 ? -12.039 3.023 -0.726 1 94 158 TYR B N 1
ATOM 3592 C CA . TYR B 1 158 ? -10.656 2.764 -1.099 1 94 158 TYR B CA 1
ATOM 3593 C C . TYR B 1 158 ? -10.234 3.645 -2.266 1 94 158 TYR B C 1
ATOM 3595 O O . TYR B 1 158 ? -11.039 3.961 -3.141 1 94 158 TYR B O 1
ATOM 3603 N N . VAL B 1 159 ? -9.008 3.994 -2.217 1 95.38 159 VAL B N 1
ATOM 3604 C CA . VAL B 1 159 ? -8.391 4.676 -3.348 1 95.38 159 VAL B CA 1
ATOM 3605 C C . VAL B 1 159 ? -8.109 3.676 -4.465 1 95.38 159 VAL B C 1
ATOM 3607 O O . VAL B 1 159 ? -7.641 2.564 -4.207 1 95.38 159 VAL B O 1
ATOM 3610 N N . GLU B 1 160 ? -8.43 4.004 -5.723 1 93.69 160 GLU B N 1
ATOM 3611 C CA . GLU B 1 160 ? -8.133 3.156 -6.871 1 93.69 160 GLU B CA 1
ATOM 3612 C C . GLU B 1 160 ? -6.688 3.344 -7.332 1 93.69 160 GLU B C 1
ATOM 3614 O O . GLU B 1 160 ? -6.07 4.375 -7.059 1 93.69 160 GLU B O 1
ATOM 3619 N N . PRO B 1 161 ? -6.125 2.369 -8.023 1 91.56 161 PRO B N 1
ATOM 3620 C CA . PRO B 1 161 ? -4.754 2.51 -8.523 1 91.56 161 PRO B CA 1
ATOM 3621 C C . PRO B 1 161 ? -4.559 3.775 -9.352 1 91.56 161 PRO B C 1
ATOM 3623 O O . PRO B 1 161 ? -5.367 4.066 -10.242 1 91.56 161 PRO B O 1
ATOM 3626 N N . SER B 1 162 ? -3.512 4.582 -9.039 1 89.69 162 SER B N 1
ATOM 3627 C CA . SER B 1 162 ? -3.096 5.781 -9.758 1 89.69 162 SER B CA 1
ATOM 3628 C C . SER B 1 162 ? -4.094 6.918 -9.57 1 89.69 162 SER B C 1
ATOM 3630 O O . SER B 1 162 ? -4.184 7.816 -10.406 1 89.69 162 SER B O 1
ATOM 3632 N N . GLU B 1 163 ? -4.93 6.867 -8.562 1 92.75 163 GLU B N 1
ATOM 3633 C CA . GLU B 1 163 ? -5.887 7.914 -8.227 1 92.75 163 GLU B CA 1
ATOM 3634 C C . GLU B 1 163 ? -5.352 8.82 -7.117 1 92.75 163 GLU B C 1
ATOM 3636 O O . GLU B 1 163 ? -4.773 8.336 -6.141 1 92.75 163 GLU B O 1
ATOM 3641 N N . ASN B 1 164 ? -5.543 10.102 -7.324 1 92.12 164 ASN B N 1
ATOM 3642 C CA . ASN B 1 164 ? -5.191 11.031 -6.254 1 92.12 164 ASN B CA 1
ATOM 3643 C C . ASN B 1 164 ? -6.18 10.953 -5.098 1 92.12 164 ASN B C 1
ATOM 3645 O O . ASN B 1 164 ? -7.359 10.664 -5.301 1 92.12 164 ASN B O 1
ATOM 3649 N N . PHE B 1 165 ? -5.695 11.25 -3.844 1 93.88 165 PHE B N 1
ATOM 3650 C CA . PHE B 1 165 ? -6.535 11.156 -2.656 1 93.88 165 PHE B CA 1
ATOM 3651 C C . PHE B 1 165 ? -7.77 12.039 -2.795 1 93.88 165 PHE B C 1
ATOM 3653 O O . PHE B 1 165 ? -8.883 11.617 -2.482 1 93.88 165 PHE B O 1
ATOM 3660 N N . VAL B 1 166 ? -7.547 13.266 -3.266 1 93.69 166 VAL B N 1
ATOM 3661 C CA . VAL B 1 166 ? -8.633 14.234 -3.381 1 93.69 166 VAL B CA 1
ATOM 3662 C C . VAL B 1 166 ? -9.672 13.734 -4.383 1 93.69 166 VAL B C 1
ATOM 3664 O O . VAL B 1 166 ? -10.867 13.766 -4.105 1 93.69 166 VAL B O 1
ATOM 3667 N N . GLU B 1 167 ? -9.203 13.227 -5.496 1 94.94 167 GLU B N 1
ATOM 3668 C CA . GLU B 1 167 ? -10.102 12.688 -6.516 1 94.94 167 GLU B CA 1
ATOM 3669 C C . GLU B 1 167 ? -10.883 11.484 -5.98 1 94.94 167 GLU B C 1
ATOM 3671 O O . GLU B 1 167 ? -12.062 11.328 -6.281 1 94.94 167 GLU B O 1
ATOM 3676 N N . ALA B 1 168 ? -10.203 10.656 -5.273 1 96.31 168 ALA B N 1
ATOM 3677 C CA . ALA B 1 168 ? -10.852 9.484 -4.684 1 96.31 168 ALA B CA 1
ATOM 3678 C C . ALA B 1 168 ? -11.977 9.898 -3.738 1 96.31 168 ALA B C 1
ATOM 3680 O O . ALA B 1 168 ? -13.078 9.344 -3.787 1 96.31 168 ALA B O 1
ATOM 3681 N N . ALA B 1 169 ? -11.711 10.891 -2.844 1 96.69 169 ALA B N 1
ATOM 3682 C CA . ALA B 1 169 ? -12.703 11.352 -1.882 1 96.69 169 ALA B CA 1
ATOM 3683 C C . ALA B 1 169 ? -13.93 11.922 -2.594 1 96.69 169 ALA B C 1
ATOM 3685 O O . ALA B 1 169 ? -15.062 11.586 -2.256 1 96.69 169 ALA B O 1
ATOM 3686 N N . ILE B 1 170 ? -13.656 12.75 -3.559 1 97.38 170 ILE B N 1
ATOM 3687 C CA . ILE B 1 170 ? -14.734 13.367 -4.324 1 97.38 170 ILE B CA 1
ATOM 3688 C C . ILE B 1 170 ? -15.555 12.281 -5.023 1 97.38 170 ILE B C 1
ATOM 3690 O O . ILE B 1 170 ? -16.781 12.305 -4.98 1 97.38 170 ILE B O 1
ATOM 3694 N N . ARG B 1 171 ? -14.883 11.352 -5.637 1 97.56 171 ARG B N 1
ATOM 3695 C CA . ARG B 1 171 ? -15.547 10.266 -6.348 1 97.56 171 ARG B CA 1
ATOM 3696 C C . ARG B 1 171 ? -16.406 9.43 -5.398 1 97.56 171 ARG B C 1
ATOM 3698 O O . ARG B 1 171 ? -17.562 9.117 -5.707 1 97.56 171 ARG B O 1
ATOM 3705 N N . GLU B 1 172 ? -15.852 9.008 -4.246 1 97.12 172 GLU B N 1
ATOM 3706 C CA . GLU B 1 172 ? -16.562 8.172 -3.285 1 97.12 172 GLU B CA 1
ATOM 3707 C C . GLU B 1 172 ? -17.828 8.859 -2.775 1 97.12 172 GLU B C 1
ATOM 3709 O O . GLU B 1 172 ? -18.875 8.227 -2.615 1 97.12 172 GLU B O 1
ATOM 3714 N N . VAL B 1 173 ? -17.75 10.172 -2.48 1 98.06 173 VAL B N 1
ATOM 3715 C CA . VAL B 1 173 ? -18.922 10.914 -2.029 1 98.06 173 VAL B CA 1
ATOM 3716 C C . VAL B 1 173 ? -20 10.914 -3.119 1 98.06 173 VAL B C 1
ATOM 3718 O O . VAL B 1 173 ? -21.172 10.664 -2.844 1 98.06 173 VAL B O 1
ATOM 3721 N N . GLN B 1 174 ? -19.562 11.164 -4.32 1 97.94 174 GLN B N 1
ATOM 3722 C CA . GLN B 1 174 ? -20.484 11.18 -5.441 1 97.94 174 GLN B CA 1
ATOM 3723 C C . GLN B 1 174 ? -21.125 9.805 -5.652 1 97.94 174 GLN B C 1
ATOM 3725 O O . GLN B 1 174 ? -22.328 9.695 -5.832 1 97.94 174 GLN B O 1
ATOM 3730 N N . GLU B 1 175 ? -20.328 8.758 -5.621 1 96.25 175 GLU B N 1
ATOM 3731 C CA . GLU B 1 175 ? -20.812 7.402 -5.848 1 96.25 175 GLU B CA 1
ATOM 3732 C C . GLU B 1 175 ? -21.797 6.984 -4.766 1 96.25 175 GLU B C 1
ATOM 3734 O O . GLU B 1 175 ? -22.828 6.363 -5.062 1 96.25 175 GLU B O 1
ATOM 3739 N N . GLU B 1 176 ? -21.484 7.352 -3.523 1 96.62 176 GLU B N 1
ATOM 3740 C CA . GLU B 1 176 ? -22.281 6.852 -2.404 1 96.62 176 GLU B CA 1
ATOM 3741 C C . GLU B 1 176 ? -23.5 7.727 -2.16 1 96.62 176 GLU B C 1
ATOM 3743 O O . GLU B 1 176 ? -24.516 7.246 -1.656 1 96.62 176 GLU B O 1
ATOM 3748 N N . THR B 1 177 ? -23.516 9.047 -2.525 1 97.69 177 THR B N 1
ATOM 3749 C CA . THR B 1 177 ? -24.531 9.969 -2.043 1 97.69 177 THR B CA 1
ATOM 3750 C C . THR B 1 177 ? -25.062 10.836 -3.18 1 97.69 177 THR B C 1
ATOM 3752 O O . THR B 1 177 ? -26.078 11.516 -3.029 1 97.69 177 THR B O 1
ATOM 3755 N N . SER B 1 178 ? -24.438 10.922 -4.32 1 97.44 178 SER B N 1
ATOM 3756 C CA . SER B 1 178 ? -24.75 11.758 -5.473 1 97.44 178 SER B CA 1
ATOM 3757 C C . SER B 1 178 ? -24.469 13.227 -5.184 1 97.44 178 SER B C 1
ATOM 3759 O O . SER B 1 178 ? -24.891 14.109 -5.945 1 97.44 178 SER B O 1
ATOM 3761 N N . ILE B 1 179 ? -23.859 13.555 -4.156 1 98.12 179 ILE B N 1
ATOM 3762 C CA . ILE B 1 179 ? -23.484 14.93 -3.836 1 98.12 179 ILE B CA 1
ATOM 3763 C C . ILE B 1 179 ? -22.172 15.273 -4.531 1 98.12 179 ILE B C 1
ATOM 3765 O O . ILE B 1 179 ? -21.188 14.531 -4.43 1 98.12 179 ILE B O 1
ATOM 3769 N N . MET B 1 180 ? -22.156 16.328 -5.273 1 97.88 180 MET B N 1
ATOM 3770 C CA . MET B 1 180 ? -20.938 16.875 -5.871 1 97.88 180 MET B CA 1
ATOM 3771 C C . MET B 1 180 ? -20.188 17.75 -4.879 1 97.88 180 MET B C 1
ATOM 3773 O O . MET B 1 180 ? -20.797 18.5 -4.117 1 97.88 180 MET B O 1
ATOM 3777 N N . THR B 1 181 ? -18.844 17.594 -4.887 1 98.06 181 THR B N 1
ATOM 3778 C CA . THR B 1 181 ? -18.078 18.328 -3.879 1 98.06 181 THR B CA 1
ATOM 3779 C C . THR B 1 181 ? -16.812 18.906 -4.484 1 98.06 181 THR B C 1
ATOM 3781 O O . THR B 1 181 ? -16.422 18.547 -5.594 1 98.06 181 THR B O 1
ATOM 3784 N N . LYS B 1 182 ? -16.234 19.844 -3.787 1 96.25 182 LYS B N 1
ATOM 3785 C CA . LYS B 1 182 ? -14.898 20.391 -4.051 1 96.25 182 LYS B CA 1
ATOM 3786 C C . LYS B 1 182 ? -13.992 20.25 -2.834 1 96.25 182 LYS B C 1
ATOM 3788 O O . LYS B 1 182 ? -14.453 20.312 -1.694 1 96.25 182 LYS B O 1
ATOM 3793 N N . PHE B 1 183 ? -12.734 20.156 -3.164 1 94.75 183 PHE B N 1
ATOM 3794 C CA . PHE B 1 183 ? -11.75 19.953 -2.107 1 94.75 183 PHE B CA 1
ATOM 3795 C C . PHE B 1 183 ? -11.594 21.203 -1.258 1 94.75 183 PHE B C 1
ATOM 3797 O O . PHE B 1 183 ? -11.562 22.312 -1.788 1 94.75 183 PHE B O 1
ATOM 3804 N N . ASP B 1 184 ? -11.5 21.047 0.109 1 94.06 184 ASP B N 1
ATOM 3805 C CA . ASP B 1 184 ? -11.234 22.141 1.031 1 94.06 184 ASP B CA 1
ATOM 3806 C C . ASP B 1 184 ? -9.883 21.969 1.722 1 94.06 184 ASP B C 1
ATOM 3808 O O . ASP B 1 184 ? -8.914 22.656 1.388 1 94.06 184 ASP B O 1
ATOM 3812 N N . THR B 1 185 ? -9.773 21 2.566 1 92.75 185 THR B N 1
ATOM 3813 C CA . THR B 1 185 ? -8.539 20.781 3.32 1 92.75 185 THR B CA 1
ATOM 3814 C C . THR B 1 185 ? -8.438 19.344 3.797 1 92.75 185 THR B C 1
ATOM 3816 O O . THR B 1 185 ? -9.453 18.656 3.943 1 92.75 185 THR B O 1
ATOM 3819 N N . VAL B 1 186 ? -7.176 18.859 4.035 1 93 186 VAL B N 1
ATOM 3820 C CA . VAL B 1 186 ? -6.965 17.594 4.719 1 93 186 VAL B CA 1
ATOM 3821 C C . VAL B 1 186 ? -7.148 17.781 6.227 1 93 186 VAL B C 1
ATOM 3823 O O . VAL B 1 186 ? -6.691 18.781 6.793 1 93 186 VAL B O 1
ATOM 3826 N N . ILE B 1 187 ? -7.785 16.828 6.828 1 93.12 187 ILE B N 1
ATOM 3827 C CA . ILE B 1 187 ? -8.086 16.953 8.25 1 93.12 187 ILE B CA 1
ATOM 3828 C C . ILE B 1 187 ? -7.102 16.109 9.062 1 93.12 187 ILE B C 1
ATOM 3830 O O . ILE B 1 187 ? -6.488 16.609 10.008 1 93.12 187 ILE B O 1
ATOM 3834 N N . ALA B 1 188 ? -7.004 14.836 8.688 1 91.06 188 ALA B N 1
ATOM 3835 C CA . ALA B 1 188 ? -6.176 13.922 9.461 1 91.06 188 ALA B CA 1
ATOM 3836 C C . ALA B 1 188 ? -5.824 12.68 8.641 1 91.06 188 ALA B C 1
ATOM 3838 O O . ALA B 1 188 ? -6.457 12.398 7.621 1 91.06 188 ALA B O 1
ATOM 3839 N N . ILE B 1 189 ? -4.801 12.023 9.07 1 91.56 189 ILE B N 1
ATOM 3840 C CA . ILE B 1 189 ? -4.402 10.727 8.539 1 91.56 189 ILE B CA 1
ATOM 3841 C C . ILE B 1 189 ? -4.371 9.695 9.672 1 91.56 189 ILE B C 1
ATOM 3843 O O . ILE B 1 189 ? -3.752 9.922 10.711 1 91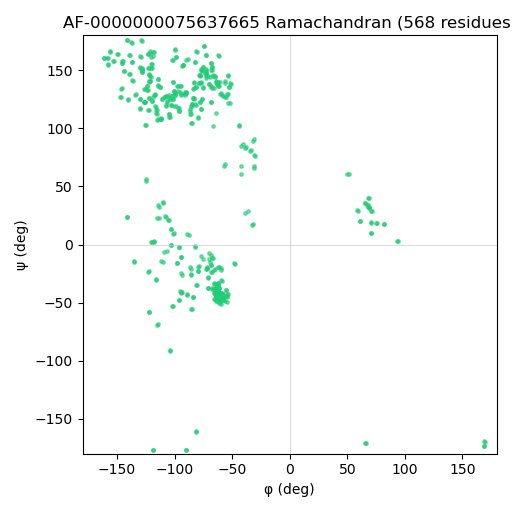.56 189 ILE B O 1
ATOM 3847 N N . ARG B 1 190 ? -5.055 8.641 9.484 1 91.25 190 ARG B N 1
ATOM 3848 C CA . ARG B 1 190 ? -5.027 7.535 10.438 1 91.25 190 ARG B CA 1
ATOM 3849 C C . ARG B 1 190 ? -4.25 6.348 9.875 1 91.25 190 ARG B C 1
ATOM 3851 O O . ARG B 1 190 ? -4.441 5.969 8.719 1 91.25 190 ARG B O 1
ATOM 3858 N N . HIS B 1 191 ? -3.326 5.855 10.594 1 90.81 191 HIS B N 1
ATOM 3859 C CA . HIS B 1 191 ? -2.52 4.695 10.227 1 90.81 191 HIS B CA 1
ATOM 3860 C C . HIS B 1 191 ? -2.729 3.549 11.211 1 90.81 191 HIS B C 1
ATOM 3862 O O . HIS B 1 191 ? -2.523 3.715 12.414 1 90.81 191 HIS B O 1
ATOM 3868 N N . ALA B 1 192 ? -3.213 2.445 10.703 1 88.44 192 ALA B N 1
ATOM 3869 C CA . ALA B 1 192 ? -3.453 1.258 11.516 1 88.44 192 ALA B CA 1
ATOM 3870 C C . ALA B 1 192 ? -2.834 0.019 10.875 1 88.44 192 ALA B C 1
ATOM 3872 O O . ALA B 1 192 ? -2.438 0.049 9.711 1 88.44 192 ALA B O 1
ATOM 3873 N N . HIS B 1 193 ? -2.674 -1.045 11.711 1 87.56 193 HIS B N 1
ATOM 3874 C CA . HIS B 1 193 ? -2.072 -2.279 11.219 1 87.56 193 HIS B CA 1
ATOM 3875 C C . HIS B 1 193 ? -3.045 -3.449 11.328 1 87.56 193 HIS B C 1
ATOM 3877 O O . HIS B 1 193 ? -4.125 -3.309 11.906 1 87.56 193 HIS B O 1
ATOM 3883 N N . ASN B 1 194 ? -2.688 -4.594 10.609 1 80.81 194 ASN B N 1
ATOM 3884 C CA . ASN B 1 194 ? -3.451 -5.836 10.633 1 80.81 194 ASN B CA 1
ATOM 3885 C C . ASN B 1 194 ? -4.836 -5.656 10.016 1 80.81 194 ASN B C 1
ATOM 3887 O O . ASN B 1 194 ? -5.828 -6.141 10.555 1 80.81 194 ASN B O 1
ATOM 3891 N N . ALA B 1 195 ? -4.844 -4.832 9.008 1 80.38 195 ALA B N 1
ATOM 3892 C CA . ALA B 1 195 ? -6.09 -4.641 8.266 1 80.38 195 ALA B CA 1
ATOM 3893 C C . ALA B 1 195 ? -6.301 -5.758 7.25 1 80.38 195 ALA B C 1
ATOM 3895 O O . ALA B 1 195 ? -5.824 -6.879 7.441 1 80.38 195 ALA B O 1
ATOM 3896 N N . GLY B 1 196 ? -7.109 -5.531 6.316 1 79.94 196 GLY B N 1
ATOM 3897 C CA . GLY B 1 196 ? -7.402 -6.523 5.293 1 79.94 196 GLY B CA 1
ATOM 3898 C C . GLY B 1 196 ? -6.16 -7.098 4.645 1 79.94 196 GLY B C 1
ATOM 3899 O O . GLY B 1 196 ? -5.191 -6.375 4.391 1 79.94 196 GLY B O 1
ATOM 3900 N N . PHE B 1 197 ? -6.156 -8.391 4.418 1 87.94 197 PHE B N 1
ATOM 3901 C CA . PHE B 1 197 ? -5.094 -9.117 3.721 1 87.94 197 PHE B CA 1
ATOM 3902 C C . PHE B 1 197 ? -3.773 -8.984 4.469 1 87.94 197 PHE B C 1
ATOM 3904 O O . PHE B 1 197 ? -2.705 -8.953 3.854 1 87.94 197 PHE B O 1
ATOM 3911 N N . GLU B 1 198 ? -3.885 -8.648 5.758 1 86.19 198 GLU B N 1
ATOM 3912 C CA . GLU B 1 198 ? -2.736 -8.531 6.648 1 86.19 198 GLU B CA 1
ATOM 3913 C C . GLU B 1 198 ? -1.896 -7.305 6.312 1 86.19 198 GLU B C 1
ATOM 3915 O O . GLU B 1 198 ? -0.671 -7.328 6.449 1 86.19 198 GLU B O 1
ATOM 3920 N N . CYS B 1 199 ? -2.512 -6.328 5.793 1 92.12 199 CYS B N 1
ATOM 3921 C CA . CYS B 1 199 ? -1.86 -5.078 5.43 1 92.12 199 CYS B CA 1
ATOM 3922 C C . CYS B 1 199 ? -2.072 -4.02 6.504 1 92.12 199 CYS B C 1
ATOM 3924 O O . CYS B 1 199 ? -2.908 -4.188 7.391 1 92.12 199 CYS B O 1
ATOM 3926 N N . SER B 1 200 ? -1.249 -3.029 6.48 1 92.44 200 SER B N 1
ATOM 3927 C CA . SER B 1 200 ? -1.576 -1.783 7.164 1 92.44 200 SER B CA 1
ATOM 3928 C C . SER B 1 200 ? -2.668 -1.017 6.422 1 92.44 200 SER B C 1
ATOM 3930 O O . SER B 1 200 ? -3.018 -1.36 5.293 1 92.44 200 SER B O 1
ATOM 3932 N N . ASP B 1 201 ? -3.246 -0.096 7.152 1 91.25 201 ASP B N 1
ATOM 3933 C CA . ASP B 1 201 ? -4.336 0.698 6.594 1 91.25 201 ASP B CA 1
ATOM 3934 C C . ASP B 1 201 ? -4.102 2.189 6.82 1 91.25 201 ASP B C 1
ATOM 3936 O O . ASP B 1 201 ? -3.801 2.611 7.938 1 91.25 201 ASP B O 1
ATOM 3940 N N . LEU B 1 202 ? -4.137 2.926 5.73 1 93.62 202 LEU B N 1
ATOM 3941 C CA . LEU B 1 202 ? -4.09 4.383 5.77 1 93.62 202 LEU B CA 1
ATOM 3942 C C . LEU B 1 202 ? -5.449 4.984 5.426 1 93.62 202 LEU B C 1
ATOM 3944 O O . LEU B 1 202 ? -6.047 4.633 4.406 1 93.62 202 LEU B O 1
ATOM 3948 N N . TYR B 1 203 ? -5.969 5.691 6.336 1 93.94 203 TYR B N 1
ATOM 3949 C CA . TYR B 1 203 ? -7.238 6.387 6.152 1 93.94 203 TYR B CA 1
ATOM 3950 C C . TYR B 1 203 ? -7.035 7.898 6.133 1 93.94 203 TYR B C 1
ATOM 3952 O O . TYR B 1 203 ? -6.723 8.5 7.16 1 93.94 203 TYR B O 1
ATOM 3960 N N . ILE B 1 204 ? -7.16 8.531 4.965 1 95.31 204 ILE B N 1
ATOM 3961 C CA . ILE B 1 204 ? -6.973 9.969 4.797 1 95.31 204 ILE B CA 1
ATOM 3962 C C . ILE B 1 204 ? -8.328 10.672 4.859 1 95.31 204 ILE B C 1
ATOM 3964 O O . ILE B 1 204 ? -9.156 10.516 3.965 1 95.31 204 ILE B O 1
ATOM 3968 N N . VAL B 1 205 ? -8.492 11.484 5.891 1 96.38 205 VAL B N 1
ATOM 3969 C CA . VAL B 1 205 ? -9.742 12.203 6.082 1 96.38 205 VAL B CA 1
ATOM 3970 C C . VAL B 1 205 ? -9.602 13.641 5.582 1 96.38 205 VAL B C 1
ATOM 3972 O O . VAL B 1 205 ? -8.656 14.336 5.938 1 96.38 205 VAL B O 1
ATOM 3975 N N . MET B 1 206 ? -10.547 14.07 4.77 1 96 206 MET B N 1
ATOM 3976 C CA . MET B 1 206 ? -10.477 15.438 4.25 1 96 206 MET B CA 1
ATOM 3977 C C . MET B 1 206 ? -11.844 16.109 4.289 1 96 206 MET B C 1
ATOM 3979 O O . MET B 1 206 ? -12.875 15.422 4.371 1 96 206 MET B O 1
ATOM 3983 N N . ALA B 1 207 ? -11.797 17.375 4.301 1 97.25 207 ALA B N 1
ATOM 3984 C CA . ALA B 1 207 ? -13.008 18.188 4.234 1 97.25 207 ALA B CA 1
ATOM 3985 C C . ALA B 1 207 ? -13.32 18.594 2.799 1 97.25 207 ALA B C 1
ATOM 3987 O O . ALA B 1 207 ? -12.43 19.016 2.061 1 97.25 207 ALA B O 1
ATOM 3988 N N . LEU B 1 208 ? -14.531 18.344 2.422 1 97.44 208 LEU B N 1
ATOM 3989 C CA . LEU B 1 208 ? -15.039 18.766 1.121 1 97.44 208 LEU B CA 1
ATOM 3990 C C . LEU B 1 208 ? -16.234 19.703 1.278 1 97.44 208 LEU B C 1
ATOM 3992 O O . LEU B 1 208 ? -16.984 19.594 2.246 1 97.44 208 LEU B O 1
ATOM 3996 N N . THR B 1 209 ? -16.391 20.562 0.288 1 97.38 209 THR B N 1
ATOM 3997 C CA . THR B 1 209 ? -17.547 21.469 0.247 1 97.38 209 THR B CA 1
ATOM 3998 C C . THR B 1 209 ? -18.578 20.984 -0.773 1 97.38 209 THR B C 1
ATOM 4000 O O . THR B 1 209 ? -18.234 20.75 -1.938 1 97.38 209 THR B O 1
ATOM 4003 N N . PRO B 1 210 ? -19.828 20.797 -0.344 1 98.25 210 PRO B N 1
ATOM 4004 C CA . PRO B 1 210 ? -20.844 20.328 -1.281 1 98.25 210 PRO B CA 1
ATOM 4005 C C . PRO B 1 210 ? -21.281 21.406 -2.275 1 98.25 210 PRO B C 1
ATOM 4007 O O . PRO B 1 210 ? -21.344 22.594 -1.921 1 98.25 210 PRO B O 1
ATOM 4010 N N . GLU B 1 211 ? -21.625 20.984 -3.459 1 97.38 211 GLU B N 1
ATOM 4011 C CA . GLU B 1 211 ? -22.078 21.875 -4.516 1 97.38 211 GLU B CA 1
ATOM 4012 C C . GLU B 1 211 ? -23.562 21.688 -4.793 1 97.38 211 GLU B C 1
ATOM 4014 O O . GLU B 1 211 ? -24.156 22.453 -5.562 1 97.38 211 GLU B O 1
ATOM 4019 N N . ASN B 1 212 ? -24.156 20.641 -4.328 1 96.31 212 ASN B N 1
ATOM 4020 C CA . ASN B 1 212 ? -25.594 20.391 -4.355 1 96.31 212 ASN B CA 1
ATOM 4021 C C . ASN B 1 212 ? -26.078 19.797 -3.031 1 96.31 212 ASN B C 1
ATOM 4023 O O . ASN B 1 212 ? -25.281 19.531 -2.133 1 96.31 212 ASN B O 1
ATOM 4027 N N . LYS B 1 213 ? -27.422 19.625 -2.893 1 94.19 213 LYS B N 1
ATOM 4028 C CA . LYS B 1 213 ? -27.953 19.266 -1.584 1 94.19 213 LYS B CA 1
ATOM 4029 C C . LYS B 1 213 ? -28.75 17.969 -1.659 1 94.19 213 LYS B C 1
ATOM 4031 O O . LYS B 1 213 ? -28.922 17.266 -0.653 1 94.19 213 LYS B O 1
ATOM 4036 N N . GLU B 1 214 ? -29.219 17.641 -2.744 1 96.25 214 GLU B N 1
ATOM 4037 C CA . GLU B 1 214 ? -30.125 16.5 -2.875 1 96.25 214 GLU B CA 1
ATOM 4038 C C . GLU B 1 214 ? -29.359 15.18 -2.854 1 96.25 214 GLU B C 1
ATOM 4040 O O . GLU B 1 214 ? -28.531 14.922 -3.738 1 96.25 214 GLU B O 1
ATOM 4045 N N . ILE B 1 215 ? -29.734 14.367 -1.932 1 97.06 215 ILE B N 1
ATOM 4046 C CA . ILE B 1 215 ? -29.062 13.086 -1.758 1 97.06 215 ILE B CA 1
ATOM 4047 C C . ILE B 1 215 ? -29.766 12.016 -2.604 1 97.06 215 ILE B C 1
ATOM 4049 O O . ILE B 1 215 ? -30.984 11.93 -2.604 1 97.06 215 ILE B O 1
ATOM 4053 N N . LYS B 1 216 ? -29.125 11.312 -3.291 1 96.5 216 LYS B N 1
ATOM 4054 C CA . LYS B 1 216 ? -29.5 10.023 -3.867 1 96.5 216 LYS B CA 1
ATOM 4055 C C . LYS B 1 216 ? -28.484 8.938 -3.508 1 96.5 216 LYS B C 1
ATOM 4057 O O . LYS B 1 216 ? -27.406 8.867 -4.105 1 96.5 216 LYS B O 1
ATOM 4062 N N . LYS B 1 217 ? -28.844 8.117 -2.58 1 94.25 217 LYS B N 1
ATOM 4063 C CA . LYS B 1 217 ? -27.875 7.152 -2.051 1 94.25 217 LYS B CA 1
ATOM 4064 C C . LYS B 1 217 ? -27.672 5.988 -3.014 1 94.25 217 LYS B C 1
ATOM 4066 O O . LYS B 1 217 ? -28.594 5.637 -3.77 1 94.25 217 LYS B O 1
ATOM 4071 N N . CYS B 1 218 ? -26.547 5.414 -3.006 1 91.69 218 CYS B N 1
ATOM 4072 C CA . CYS B 1 218 ? -26.297 4.164 -3.717 1 91.69 218 CYS B CA 1
ATOM 4073 C C . CYS B 1 218 ? -27.047 3.008 -3.076 1 91.69 218 CYS B C 1
ATOM 4075 O O . CYS B 1 218 ? -26.781 2.652 -1.926 1 91.69 218 CYS B O 1
ATOM 4077 N N . GLU B 1 219 ? -27.859 2.33 -3.736 1 89.06 219 GLU B N 1
ATOM 4078 C CA . GLU B 1 219 ? -28.734 1.301 -3.182 1 89.06 219 GLU B CA 1
ATOM 4079 C C . GLU B 1 219 ? -27.969 -0.005 -2.959 1 89.06 219 GLU B C 1
ATOM 4081 O O . GLU B 1 219 ? -28.391 -0.846 -2.164 1 89.06 219 GLU B O 1
ATOM 4086 N N . ARG B 1 220 ? -26.938 -0.13 -3.553 1 83.19 220 ARG B N 1
ATOM 4087 C CA . ARG B 1 220 ? -26.188 -1.379 -3.465 1 83.19 220 ARG B CA 1
ATOM 4088 C C . ARG B 1 220 ? -25.359 -1.432 -2.186 1 83.19 220 ARG B C 1
ATOM 4090 O O . ARG B 1 220 ? -25.266 -2.48 -1.545 1 83.19 220 ARG B O 1
ATOM 4097 N N . GLU B 1 221 ? -24.828 -0.282 -1.735 1 83.69 221 GLU B N 1
ATOM 4098 C CA . GLU B 1 221 ? -23.812 -0.279 -0.676 1 83.69 221 GLU B CA 1
ATOM 4099 C C . GLU B 1 221 ? -24.344 0.428 0.574 1 83.69 221 GLU B C 1
ATOM 4101 O O . GLU B 1 221 ? -23.891 0.134 1.687 1 83.69 221 GLU B O 1
ATOM 4106 N N . ILE B 1 222 ? -25.219 1.391 0.346 1 90.94 222 ILE B N 1
ATOM 4107 C CA . ILE B 1 222 ? -25.562 2.318 1.419 1 90.94 222 ILE B CA 1
ATOM 4108 C C . ILE B 1 222 ? -26.984 2.043 1.904 1 90.94 222 ILE B C 1
ATOM 4110 O O . ILE B 1 222 ? -27.922 1.979 1.102 1 90.94 222 ILE B O 1
ATOM 4114 N N . SER B 1 223 ? -27.109 1.854 3.16 1 93.12 223 SER B N 1
ATOM 4115 C CA . SER B 1 223 ? -28.422 1.628 3.771 1 93.12 223 SER B CA 1
ATOM 4116 C C . SER B 1 223 ? -29.125 2.947 4.062 1 93.12 223 SER B C 1
ATOM 4118 O O . SER B 1 223 ? -30.328 3.092 3.785 1 93.12 223 SER B O 1
ATOM 4120 N N . LYS B 1 224 ? -28.375 3.939 4.641 1 95.12 224 LYS B N 1
ATOM 4121 C CA . LYS B 1 224 ? -28.906 5.258 4.973 1 95.12 224 LYS B CA 1
ATOM 4122 C C . LYS B 1 224 ? -27.906 6.359 4.637 1 95.12 224 LYS B C 1
ATOM 4124 O O . LYS B 1 224 ? -26.703 6.141 4.691 1 95.12 224 LYS B O 1
ATOM 4129 N N . CYS B 1 225 ? -28.406 7.418 4.266 1 96.62 225 CYS B N 1
ATOM 4130 C CA . CYS B 1 225 ? -27.625 8.625 4 1 96.62 225 CYS B CA 1
ATOM 4131 C C . CYS B 1 225 ? -28.438 9.875 4.352 1 96.62 225 CYS B C 1
ATOM 4133 O O . CYS B 1 225 ? -29.562 10.039 3.887 1 96.62 225 CYS B O 1
ATOM 4135 N N . GLU B 1 226 ? -27.859 10.727 5.16 1 96.69 226 GLU B N 1
ATOM 4136 C CA . GLU B 1 226 ? -28.625 11.914 5.551 1 96.69 226 GLU B CA 1
ATOM 4137 C C . GLU B 1 226 ? -27.688 13.07 5.906 1 96.69 226 GLU B C 1
ATOM 4139 O O . GLU B 1 226 ? -26.516 12.852 6.203 1 96.69 226 GLU B O 1
ATOM 4144 N N . TRP B 1 227 ? -28.312 14.219 5.805 1 98 227 TRP B N 1
ATOM 4145 C CA . TRP B 1 227 ? -27.703 15.398 6.43 1 98 227 TRP B CA 1
ATOM 4146 C C . TRP B 1 227 ? -28.031 15.445 7.918 1 98 227 TRP B C 1
ATOM 4148 O O . TRP B 1 227 ? -29.203 15.492 8.305 1 98 227 TRP B O 1
ATOM 4158 N N . MET B 1 228 ? -27 15.438 8.719 1 97.56 228 MET B N 1
ATOM 4159 C CA . MET B 1 228 ? -27.188 15.477 10.164 1 97.56 228 MET B CA 1
ATOM 4160 C C . MET B 1 228 ? -26.641 16.766 10.75 1 97.56 228 MET B C 1
ATOM 4162 O O . MET B 1 228 ? -25.547 17.203 10.375 1 97.56 228 MET B O 1
ATOM 4166 N N . ASN B 1 229 ? -27.422 17.328 11.68 1 97.94 229 ASN B N 1
ATOM 4167 C CA . ASN B 1 229 ? -26.859 18.453 12.406 1 97.94 229 ASN B CA 1
ATOM 4168 C C . ASN B 1 229 ? -25.547 18.078 13.086 1 97.94 229 ASN B C 1
ATOM 4170 O O . ASN B 1 229 ? -25.422 17 13.656 1 97.94 229 ASN B O 1
ATOM 4174 N N . ILE B 1 230 ? -24.625 18.953 13.039 1 97.75 230 ILE B N 1
ATOM 4175 C CA . ILE B 1 230 ? -23.297 18.703 13.578 1 97.75 230 ILE B CA 1
ATOM 4176 C C . ILE B 1 230 ? -23.406 18.266 15.039 1 97.75 230 ILE B C 1
ATOM 4178 O O . ILE B 1 230 ? -22.766 17.281 15.445 1 97.75 230 ILE B O 1
ATOM 4182 N N . ASP B 1 231 ? -24.219 18.969 15.758 1 97.19 231 ASP B N 1
ATOM 4183 C CA . ASP B 1 231 ? -24.391 18.625 17.172 1 97.19 231 ASP B CA 1
ATOM 4184 C C . ASP B 1 231 ? -24.969 17.219 17.344 1 97.19 231 ASP B C 1
ATOM 4186 O O . ASP B 1 231 ? -24.547 16.484 18.234 1 97.19 231 ASP B O 1
ATOM 4190 N N . ASP B 1 232 ? -25.875 16.906 16.547 1 97 232 ASP B N 1
ATOM 4191 C CA . ASP B 1 232 ? -26.469 15.562 16.578 1 97 232 ASP B CA 1
ATOM 4192 C C . ASP B 1 232 ? -25.422 14.492 16.25 1 97 232 ASP B C 1
ATOM 4194 O O . ASP B 1 232 ? -25.375 13.453 16.906 1 97 232 ASP B O 1
ATOM 4198 N N . TYR B 1 233 ? -24.641 14.781 15.281 1 97.06 233 TYR B N 1
ATOM 4199 C CA . TYR B 1 233 ? -23.594 13.836 14.883 1 97.06 233 TYR B CA 1
ATOM 4200 C C . TYR B 1 233 ? -22.578 13.633 16 1 97.06 233 TYR B C 1
ATOM 4202 O O . TYR B 1 233 ? -22.188 12.5 16.281 1 97.06 233 TYR B O 1
ATOM 4210 N N . LEU B 1 234 ? -22.156 14.648 16.703 1 96.44 234 LEU B N 1
ATOM 4211 C CA . LEU B 1 234 ? -21.141 14.609 17.75 1 96.44 234 LEU B CA 1
ATOM 4212 C C . LEU B 1 234 ? -21.641 13.852 18.969 1 96.44 234 LEU B C 1
ATOM 4214 O O . LEU B 1 234 ? -20.844 13.344 19.766 1 96.44 234 LEU B O 1
ATOM 4218 N N . ASN B 1 235 ? -22.953 13.695 19.047 1 95.31 235 ASN B N 1
ATOM 4219 C CA . ASN B 1 235 ? -23.531 13.078 20.234 1 95.31 235 ASN B CA 1
ATOM 4220 C C . ASN B 1 235 ? -24.297 11.805 19.891 1 95.31 235 ASN B C 1
ATOM 4222 O O . ASN B 1 235 ? -24.906 11.18 20.75 1 95.31 235 ASN B O 1
ATOM 4226 N N . HIS B 1 236 ? -24.281 11.477 18.688 1 94.06 236 HIS B N 1
ATOM 4227 C CA . HIS B 1 236 ? -25.062 10.32 18.25 1 94.06 236 HIS B CA 1
ATOM 4228 C C . HIS B 1 236 ? -24.484 9.031 18.812 1 94.06 236 HIS B C 1
ATOM 4230 O O . HIS B 1 236 ? -23.281 8.773 18.703 1 94.06 236 HIS B O 1
ATOM 4236 N N . PRO B 1 237 ? -25.25 8.195 19.281 1 91.81 237 PRO B N 1
ATOM 4237 C CA . PRO B 1 237 ? -24.734 6.98 19.922 1 91.81 237 PRO B CA 1
ATOM 4238 C C . PRO B 1 237 ? -24.141 5.984 18.938 1 91.81 237 PRO B C 1
ATOM 4240 O O . PRO B 1 237 ? -23.359 5.113 19.328 1 91.81 237 PRO B O 1
ATOM 4243 N N . LYS B 1 238 ? -24.516 6.098 17.688 1 92.31 238 LYS B N 1
ATOM 4244 C CA . LYS B 1 238 ? -24.062 5.133 16.703 1 92.31 238 LYS B CA 1
ATOM 4245 C C . LYS B 1 238 ? -22.938 5.711 15.844 1 92.31 238 LYS B C 1
ATOM 4247 O O . LYS B 1 238 ? -22.656 5.207 14.758 1 92.31 238 LYS B O 1
ATOM 4252 N N . VAL B 1 239 ? -22.391 6.812 16.266 1 91.75 239 VAL B N 1
ATOM 4253 C CA . VAL B 1 239 ? -21.188 7.363 15.648 1 91.75 239 VAL B CA 1
ATOM 4254 C C . VAL B 1 239 ? -19.969 7.027 16.516 1 91.75 239 VAL B C 1
ATOM 4256 O O . VAL B 1 239 ? -19.953 7.32 17.703 1 91.75 239 VAL B O 1
ATOM 4259 N N . HIS B 1 240 ? -19.047 6.426 15.875 1 87.38 240 HIS B N 1
ATOM 4260 C CA . HIS B 1 240 ? -17.844 6.059 16.594 1 87.38 240 HIS B CA 1
ATOM 4261 C C . HIS B 1 240 ? -17.047 7.293 17.016 1 87.38 240 HIS B C 1
ATOM 4263 O O . HIS B 1 240 ? -17 8.281 16.281 1 87.38 240 HIS B O 1
ATOM 4269 N N . GLU B 1 241 ? -16.312 7.145 18.078 1 87.25 241 GLU B N 1
ATOM 4270 C CA . GLU B 1 241 ? -15.562 8.266 18.656 1 87.25 241 GLU B CA 1
ATOM 4271 C C . GLU B 1 241 ? -14.531 8.805 17.672 1 87.25 241 GLU B C 1
ATOM 4273 O O . GLU B 1 241 ? -14.312 10.016 17.594 1 87.25 241 GLU B O 1
ATOM 4278 N N . THR B 1 242 ? -13.938 7.996 16.953 1 86.62 242 THR B N 1
ATOM 4279 C CA . THR B 1 242 ? -12.922 8.422 15.992 1 86.62 242 THR B CA 1
ATOM 4280 C C . THR B 1 242 ? -13.523 9.367 14.961 1 86.62 242 THR B C 1
ATOM 4282 O O . THR B 1 242 ? -12.914 10.383 14.609 1 86.62 242 THR B O 1
ATOM 4285 N N . ASN B 1 243 ? -14.688 9.031 14.508 1 91.31 243 ASN B N 1
ATOM 4286 C CA . ASN B 1 243 ? -15.352 9.883 13.531 1 91.31 243 ASN B CA 1
ATOM 4287 C C . ASN B 1 243 ? -15.758 11.219 14.141 1 91.31 243 ASN B C 1
ATOM 4289 O O . ASN B 1 243 ? -15.672 12.258 13.484 1 91.31 243 ASN B O 1
ATOM 4293 N N . ARG B 1 244 ? -16.203 11.195 1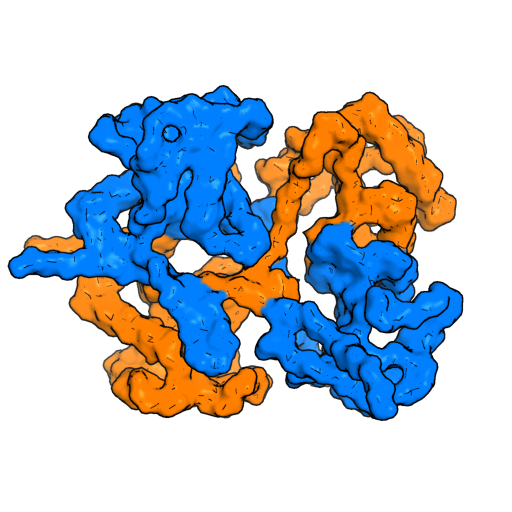5.383 1 93.25 244 ARG B N 1
ATOM 4294 C CA . ARG B 1 244 ? -16.5 12.438 16.078 1 93.25 244 ARG B CA 1
ATOM 4295 C C . ARG B 1 244 ? -15.258 13.32 16.188 1 93.25 244 ARG B C 1
ATOM 4297 O O . ARG B 1 244 ? -15.344 14.539 15.977 1 93.25 244 ARG B O 1
ATOM 4304 N N . ASN B 1 245 ? -14.203 12.688 16.469 1 91.12 245 ASN B N 1
ATOM 4305 C CA . ASN B 1 245 ? -12.945 13.414 16.625 1 91.12 245 ASN B CA 1
ATOM 4306 C C . ASN B 1 245 ? -12.516 14.078 15.32 1 91.12 245 ASN B C 1
ATOM 4308 O O . ASN B 1 245 ? -11.969 15.188 15.328 1 91.12 245 ASN B O 1
ATOM 4312 N N . PHE B 1 246 ? -12.742 13.414 14.227 1 94.06 246 PHE B N 1
ATOM 4313 C CA . PHE B 1 246 ? -12.43 14.023 12.938 1 94.06 246 PHE B CA 1
ATOM 4314 C C . PHE B 1 246 ? -13.258 15.289 12.727 1 94.06 246 PHE B C 1
ATOM 4316 O O . PHE B 1 246 ? -12.742 16.297 12.227 1 94.06 246 PHE B O 1
ATOM 4323 N N . LEU B 1 247 ? -14.516 15.211 13.086 1 96.12 247 LEU B N 1
ATOM 4324 C CA . LEU B 1 247 ? -15.375 16.375 12.953 1 96.12 247 LEU B CA 1
ATOM 4325 C C . LEU B 1 247 ? -14.914 17.5 13.883 1 96.12 247 LEU B C 1
ATOM 4327 O O . LEU B 1 247 ? -14.898 18.672 13.484 1 96.12 247 LEU B O 1
ATOM 4331 N N . ARG B 1 248 ? -14.555 17.172 15.109 1 95.12 248 ARG B N 1
ATOM 4332 C CA . ARG B 1 248 ? -14.047 18.172 16.047 1 95.12 248 ARG B CA 1
ATOM 4333 C C . ARG B 1 248 ? -12.805 18.859 15.484 1 95.12 248 ARG B C 1
ATOM 4335 O O . ARG B 1 248 ? -12.656 20.078 15.609 1 95.12 248 ARG B O 1
ATOM 4342 N N . LEU B 1 249 ? -11.961 18.078 14.914 1 92.38 249 LEU B N 1
ATOM 4343 C CA . LEU B 1 249 ? -10.758 18.641 14.305 1 92.38 249 LEU B CA 1
ATOM 4344 C C . LEU B 1 249 ? -11.109 19.609 13.18 1 92.38 249 LEU B C 1
ATOM 4346 O O . LEU B 1 249 ? -10.523 20.688 13.07 1 92.38 249 LEU B O 1
ATOM 4350 N N . TYR B 1 250 ? -12.031 19.203 12.367 1 95.38 250 TYR B N 1
ATOM 4351 C CA . TYR B 1 250 ? -12.508 20.062 11.289 1 95.38 250 TYR B CA 1
ATOM 4352 C C . TYR B 1 250 ? -12.984 21.406 11.828 1 95.38 250 TYR B C 1
ATOM 4354 O O . TYR B 1 250 ? -12.625 22.469 11.289 1 95.38 250 TYR B O 1
ATOM 4362 N N . LEU B 1 251 ? -13.797 21.344 12.836 1 95.19 251 LEU B N 1
ATOM 4363 C CA . LEU B 1 251 ? -14.336 22.547 13.438 1 95.19 251 LEU B CA 1
ATOM 4364 C C . LEU B 1 251 ? -13.227 23.422 14.023 1 95.19 251 LEU B C 1
ATOM 4366 O O . LEU B 1 251 ? -13.25 24.641 13.898 1 95.19 251 LEU B O 1
ATOM 4370 N N . LYS B 1 252 ? -12.281 22.734 14.617 1 91.81 252 LYS B N 1
ATOM 4371 C CA . LYS B 1 252 ? -11.141 23.453 15.172 1 91.81 252 LYS B CA 1
ATOM 4372 C C . LYS B 1 252 ? -10.336 24.141 14.078 1 91.81 252 LYS B C 1
ATOM 4374 O O . LYS B 1 252 ? -9.898 25.281 14.242 1 91.81 252 LYS B O 1
ATOM 4379 N N . TYR B 1 253 ? -10.07 23.406 12.992 1 91.25 253 TYR B N 1
ATOM 4380 C CA . TYR B 1 253 ? -9.344 23.984 11.867 1 91.25 253 TYR B CA 1
ATOM 4381 C C . TYR B 1 253 ? -10.078 25.203 11.32 1 91.25 253 TYR B C 1
ATOM 4383 O O . TYR B 1 253 ? -9.461 26.234 11.055 1 91.25 253 TYR B O 1
ATOM 4391 N N . LYS B 1 254 ? -11.367 25.062 11.102 1 90.5 254 LYS B N 1
ATOM 4392 C CA . LYS B 1 254 ? -12.188 26.156 10.578 1 90.5 254 LYS B CA 1
ATOM 4393 C C . LYS B 1 254 ? -12.117 27.375 11.492 1 90.5 254 LYS B C 1
ATOM 4395 O O . LYS B 1 254 ? -11.961 28.5 11.016 1 90.5 254 LYS B O 1
ATOM 4400 N N . GLU B 1 255 ? -12.18 27.172 12.766 1 90.88 255 GLU B N 1
ATOM 4401 C CA . GLU B 1 255 ? -12.156 28.25 13.75 1 90.88 255 GLU B CA 1
ATOM 4402 C C . GLU B 1 255 ? -10.82 28.969 13.758 1 90.88 255 GLU B C 1
ATOM 4404 O O . GLU B 1 255 ? -10.758 30.188 13.977 1 90.88 255 GLU B O 1
ATOM 4409 N N . ASN B 1 256 ? -9.703 28.234 13.5 1 87.62 256 ASN B N 1
ATOM 4410 C CA . ASN B 1 256 ? -8.367 28.812 13.625 1 87.62 256 ASN B CA 1
ATOM 4411 C C . ASN B 1 256 ? -7.773 29.156 12.258 1 87.62 256 ASN B C 1
ATOM 4413 O O . ASN B 1 256 ? -6.617 29.562 12.172 1 87.62 256 ASN B O 1
ATOM 4417 N N . GLY B 1 257 ? -8.484 28.906 11.203 1 86.81 257 GLY B N 1
ATOM 4418 C CA . GLY B 1 257 ? -8.008 29.219 9.867 1 86.81 257 GLY B CA 1
ATOM 4419 C C . GLY B 1 257 ? -6.852 28.344 9.422 1 86.81 257 GLY B C 1
ATOM 4420 O O . GLY B 1 257 ? -5.914 28.828 8.781 1 86.81 257 GLY B O 1
ATOM 4421 N N . ILE B 1 258 ? -6.883 27.156 9.891 1 85.06 258 ILE B N 1
ATOM 4422 C CA . ILE B 1 258 ? -5.844 26.203 9.531 1 85.06 258 ILE B CA 1
ATOM 4423 C C . ILE B 1 258 ? -6.254 25.438 8.273 1 85.06 258 ILE B C 1
ATOM 4425 O O . ILE B 1 258 ? -7.395 24.984 8.164 1 85.06 258 ILE B O 1
ATOM 4429 N N . THR B 1 259 ? -5.348 25.375 7.309 1 86.5 259 THR B N 1
ATOM 4430 C CA . THR B 1 259 ? -5.602 24.594 6.102 1 86.5 259 THR B CA 1
ATOM 4431 C C . THR B 1 259 ? -4.387 23.75 5.746 1 86.5 259 THR B C 1
ATOM 4433 O O . THR B 1 259 ? -3.248 24.203 5.832 1 86.5 259 THR B O 1
ATOM 4436 N N . LEU B 1 260 ? -4.676 22.578 5.562 1 85.25 260 LEU B N 1
ATOM 4437 C CA . LEU B 1 260 ? -3.684 21.703 4.945 1 85.25 260 LEU B CA 1
ATOM 4438 C C . LEU B 1 260 ? -3.92 21.578 3.443 1 85.25 260 LEU B C 1
ATOM 4440 O O . LEU B 1 260 ? -4.922 21 3.01 1 85.25 260 LEU B O 1
ATOM 4444 N N . THR B 1 261 ? -2.988 22.016 2.723 1 81.06 261 THR B N 1
ATOM 4445 C CA . THR B 1 261 ? -3.189 22.156 1.284 1 81.06 261 THR B CA 1
ATOM 4446 C C . THR B 1 261 ? -2.531 21 0.534 1 81.06 261 THR B C 1
ATOM 4448 O O . THR B 1 261 ? -1.714 20.266 1.101 1 81.06 261 THR B O 1
ATOM 4451 N N . CYS B 1 262 ? -3.02 20.812 -0.646 1 81 262 CYS B N 1
ATOM 4452 C CA . CYS B 1 262 ? -2.461 19.891 -1.626 1 81 262 CYS B CA 1
ATOM 4453 C C . CYS B 1 262 ? -1.942 20.641 -2.848 1 81 262 CYS B C 1
ATOM 4455 O O . CYS B 1 262 ? -2.713 21.297 -3.553 1 81 262 CYS B O 1
ATOM 4457 N N . LYS B 1 263 ? -0.612 20.547 -3.047 1 78.38 263 LYS B N 1
ATOM 4458 C CA . LYS B 1 263 ? -0.017 21.234 -4.195 1 78.38 263 LYS B CA 1
ATOM 4459 C C . LYS B 1 263 ? 0.523 20.219 -5.207 1 78.38 263 LYS B C 1
ATOM 4461 O O . LYS B 1 263 ? 1.116 19.203 -4.832 1 78.38 263 LYS B O 1
ATOM 4466 N N . ASP B 1 264 ? 0.217 20.5 -6.477 1 78.12 264 ASP B N 1
ATOM 4467 C CA . ASP B 1 264 ? 0.778 19.703 -7.559 1 78.12 264 ASP B CA 1
ATOM 4468 C C . ASP B 1 264 ? 2.182 20.172 -7.926 1 78.12 264 ASP B C 1
ATOM 4470 O O . ASP B 1 264 ? 2.406 21.375 -8.117 1 78.12 264 ASP B O 1
ATOM 4474 N N . GLU B 1 265 ? 3.084 19.281 -7.906 1 75.12 265 GLU B N 1
ATOM 4475 C CA . GLU B 1 265 ? 4.453 19.578 -8.305 1 75.12 265 GLU B CA 1
ATOM 4476 C C . GLU B 1 265 ? 4.973 18.562 -9.312 1 75.12 265 GLU B C 1
ATOM 4478 O O . GLU B 1 265 ? 4.395 17.5 -9.477 1 75.12 265 GLU B O 1
ATOM 4483 N N . VAL B 1 266 ? 5.898 18.953 -10.164 1 67 266 VAL B N 1
ATOM 4484 C CA . VAL B 1 266 ? 6.531 18.094 -11.156 1 67 266 VAL B CA 1
ATOM 4485 C C . VAL B 1 266 ? 8.023 17.984 -10.867 1 67 266 VAL B C 1
ATOM 4487 O O . VAL B 1 266 ? 8.688 19 -10.609 1 67 266 VAL B O 1
ATOM 4490 N N . HIS B 1 267 ? 8.453 16.719 -10.828 1 63.94 267 HIS B N 1
ATOM 4491 C CA . HIS B 1 267 ? 9.883 16.516 -10.664 1 63.94 267 HIS B CA 1
ATOM 4492 C C . HIS B 1 267 ? 10.672 17.141 -11.805 1 63.94 267 HIS B C 1
ATOM 4494 O O . HIS B 1 267 ? 10.375 16.891 -12.977 1 63.94 267 HIS B O 1
ATOM 4500 N N . GLN B 1 268 ? 11.672 17.922 -11.438 1 58.06 268 GLN B N 1
ATOM 4501 C CA . GLN B 1 268 ? 12.359 18.734 -12.438 1 58.06 268 GLN B CA 1
ATOM 4502 C C . GLN B 1 268 ? 13.102 17.844 -13.438 1 58.06 268 GLN B C 1
ATOM 4504 O O . GLN B 1 268 ? 13.07 18.109 -14.641 1 58.06 268 GLN B O 1
ATOM 4509 N N . ILE B 1 269 ? 13.68 16.781 -12.961 1 57.81 269 ILE B N 1
ATOM 4510 C CA . ILE B 1 269 ? 14.547 15.961 -13.797 1 57.81 269 ILE B CA 1
ATOM 4511 C C . ILE B 1 269 ? 13.734 14.805 -14.391 1 57.81 269 ILE B C 1
ATOM 4513 O O . ILE B 1 269 ? 13.773 14.57 -15.602 1 57.81 269 ILE B O 1
ATOM 4517 N N . LEU B 1 270 ? 12.875 14.203 -13.594 1 60.69 270 LEU B N 1
ATOM 4518 C CA . LEU B 1 270 ? 12.188 12.992 -14.016 1 60.69 270 LEU B CA 1
ATOM 4519 C C . LEU B 1 270 ? 10.828 13.312 -14.625 1 60.69 270 LEU B C 1
ATOM 4521 O O . LEU B 1 270 ? 10.203 12.461 -15.25 1 60.69 270 LEU B O 1
ATOM 4525 N N . LYS B 1 271 ? 10.289 14.617 -14.516 1 63.78 271 LYS B N 1
ATOM 4526 C CA . LYS B 1 271 ? 9.031 15.117 -15.055 1 63.78 271 LYS B CA 1
ATOM 4527 C C . LYS B 1 271 ? 7.844 14.32 -14.508 1 63.78 271 LYS B C 1
ATOM 4529 O O . LYS B 1 271 ? 6.852 14.109 -15.211 1 63.78 271 LYS B O 1
ATOM 4534 N N . LYS B 1 272 ? 8.07 13.828 -13.305 1 68.31 272 LYS B N 1
ATOM 4535 C CA . LYS B 1 272 ? 7.004 13.094 -12.625 1 68.31 272 LYS B CA 1
ATOM 4536 C C . LYS B 1 272 ? 6.148 14.023 -11.773 1 68.31 272 LYS B C 1
ATOM 4538 O O . LYS B 1 272 ? 6.68 14.859 -11.031 1 68.31 272 LYS B O 1
ATOM 4543 N N . GLN B 1 273 ? 4.816 13.906 -12 1 71 273 GLN B N 1
ATOM 4544 C CA . GLN B 1 273 ? 3.871 14.703 -11.219 1 71 273 GLN B CA 1
ATOM 4545 C C . GLN B 1 273 ? 3.602 14.062 -9.867 1 71 273 GLN B C 1
ATOM 4547 O O . GLN B 1 273 ? 3.537 12.836 -9.75 1 71 273 GLN B O 1
ATOM 4552 N N . TYR B 1 274 ? 3.607 14.875 -8.836 1 78 274 TYR B N 1
ATOM 4553 C CA . TYR B 1 274 ? 3.252 14.375 -7.516 1 78 274 TYR B CA 1
ATOM 4554 C C . TYR B 1 274 ? 2.506 15.438 -6.715 1 78 274 TYR B C 1
ATOM 4556 O O . TYR B 1 274 ? 2.52 16.625 -7.07 1 78 274 TYR B O 1
ATOM 4564 N N . ASN B 1 275 ? 1.758 15.031 -5.734 1 78.25 275 ASN B N 1
ATOM 4565 C CA . ASN B 1 275 ? 1.052 15.898 -4.793 1 78.25 275 ASN B CA 1
ATOM 4566 C C . ASN B 1 275 ? 1.802 16.016 -3.471 1 78.25 275 ASN B C 1
ATOM 4568 O O . ASN B 1 275 ? 2.318 15.023 -2.951 1 78.25 275 ASN B O 1
ATOM 4572 N N . ILE B 1 276 ? 1.946 17.281 -3.018 1 74.5 276 ILE B N 1
ATOM 4573 C CA . ILE B 1 276 ? 2.514 17.516 -1.693 1 74.5 276 ILE B CA 1
ATOM 4574 C C . ILE B 1 276 ? 1.433 18.047 -0.754 1 74.5 276 ILE B C 1
ATOM 4576 O O . ILE B 1 276 ? 0.748 19.031 -1.073 1 74.5 276 ILE B O 1
ATOM 4580 N N . TYR B 1 277 ? 1.236 17.391 0.369 1 78.06 277 TYR B N 1
ATOM 4581 C CA . TYR B 1 277 ? 0.327 17.828 1.424 1 78.06 277 TYR B CA 1
ATOM 4582 C C . TYR B 1 277 ? 1.096 18.438 2.592 1 78.06 277 TYR B C 1
ATOM 4584 O O . TYR B 1 277 ? 1.98 17.797 3.16 1 78.06 277 TYR B O 1
ATOM 4592 N N . SER B 1 278 ? 0.836 19.641 2.875 1 78.5 278 SER B N 1
ATOM 4593 C CA . SER B 1 278 ? 1.509 20.344 3.967 1 78.5 278 SER B CA 1
ATOM 4594 C C . SER B 1 278 ? 0.602 21.391 4.59 1 78.5 278 SER B C 1
ATOM 4596 O O . SER B 1 278 ? -0.448 21.734 4.035 1 78.5 278 SER B O 1
ATOM 4598 N N . VAL B 1 279 ? 1.003 21.812 5.746 1 77.31 279 VAL B N 1
ATOM 4599 C CA . VAL B 1 279 ? 0.207 22.797 6.465 1 77.31 279 VAL B CA 1
ATOM 4600 C C . VAL B 1 279 ? 0.416 24.172 5.844 1 77.31 279 VAL B C 1
ATOM 4602 O O . VAL B 1 279 ? 1.549 24.562 5.551 1 77.31 279 VAL B O 1
ATOM 4605 N N . ASP B 1 280 ? -0.613 24.844 5.441 1 73.06 280 ASP B N 1
ATOM 4606 C CA . ASP B 1 280 ? -0.606 26.234 4.984 1 73.06 280 ASP B CA 1
ATOM 4607 C C . ASP B 1 280 ? -1.349 27.141 5.965 1 73.06 280 ASP B C 1
ATOM 4609 O O . ASP B 1 280 ? -2.502 26.875 6.312 1 73.06 280 ASP B O 1
ATOM 4613 N N . LEU B 1 281 ? -0.569 28 6.707 1 63.09 281 LEU B N 1
ATOM 4614 C CA . LEU B 1 281 ? -1.202 28.938 7.633 1 63.09 281 LEU B CA 1
ATOM 4615 C C . LEU B 1 281 ? -1.742 30.156 6.887 1 63.09 281 LEU B C 1
ATOM 4617 O O . LEU B 1 281 ? -1.081 30.688 5.992 1 63.09 281 LEU B O 1
ATOM 4621 N N . ALA B 1 282 ? -2.992 30.281 6.785 1 55.34 282 ALA B N 1
ATOM 4622 C CA . ALA B 1 282 ? -3.533 31.531 6.246 1 55.34 282 ALA B CA 1
ATOM 4623 C C . ALA B 1 282 ? -2.826 32.75 6.852 1 55.34 282 ALA B C 1
ATOM 4625 O O . ALA B 1 282 ? -2.502 32.75 8.039 1 55.34 282 ALA B O 1
ATOM 4626 N N . GLU B 1 283 ? -1.91 33.375 6.121 1 47.06 283 GLU B N 1
ATOM 4627 C CA . GLU B 1 283 ? -1.366 34.656 6.559 1 47.06 283 GLU B CA 1
ATOM 4628 C C . GLU B 1 283 ? -2.404 35.469 7.336 1 47.06 283 GLU B C 1
ATOM 4630 O O . GLU B 1 283 ? -3.529 35.656 6.871 1 47.06 283 GLU B O 1
ATOM 4635 N N . LYS B 1 284 ? -2.436 35.25 8.672 1 42.56 284 LYS B N 1
ATOM 4636 C CA . LYS B 1 284 ? -3.18 36.281 9.398 1 42.56 284 LYS B CA 1
ATOM 4637 C C . LYS B 1 284 ? -2.896 37.656 8.844 1 42.56 284 LYS B C 1
ATOM 4639 O O . LYS B 1 284 ? -1.738 38.062 8.719 1 42.56 284 LYS B O 1
ATOM 4644 N N . LYS B 1 285 ? -3.602 38.094 7.836 1 37.81 285 LYS B N 1
ATOM 4645 C CA . LYS B 1 285 ? -3.611 39.531 7.664 1 37.81 285 LYS B CA 1
ATOM 4646 C C . LYS B 1 285 ? -3.672 40.25 9.008 1 37.81 285 LYS B C 1
ATOM 4648 O O . LYS B 1 285 ? -4.629 40.094 9.766 1 37.81 285 LYS B O 1
ATOM 4653 N N . CYS B 1 286 ? -2.486 40.438 9.703 1 29.23 286 CYS B N 1
ATOM 4654 C CA . CYS B 1 286 ? -2.555 41.656 10.539 1 29.23 286 CYS B CA 1
ATOM 4655 C C . CYS B 1 286 ? -2.893 42.875 9.703 1 29.23 286 CYS B C 1
ATOM 4657 O O . CYS B 1 286 ? -2.453 43 8.562 1 29.23 286 CYS B O 1
#

InterPro domains:
  IPR000086 NUDIX hydrolase domain [PF00293] (124-249)
  IPR000086 NUDIX hydrolase domain [PS51462] (122-251)
  IPR003293 Nudix hydrolase 6-like [PR01356] (81-99)
  IPR003293 Nudix hydrolase 6-like [PR01356] (120-138)
  IPR003293 Nudix hydrolase 6-like [PR01356] (138-155)
  IPR003293 Nudix hydrolase 6-like [PR01356] (206-230)
  IPR003293 Nudix hydrolase 6-like [PTHR13994] (23-277)
  IPR015797 NUDIX hydrolase-like domain superfamily [SSF55811] (102-257)
  IPR020476 NUDIX hydrolase [PR00502] (152-166)
  IPR020476 NUDIX hydrolase [PR00502] (166-181)
  IPR040618 Pre-nudix hydrolase domain [PF18290] (30-109)

Secondary structure (DSSP, 8-state):
-----------TTHHHH--EE--SPPTTS---EE-TTS-EEEETTTS---GGGHHHHHHHHHHHHHHTT--EEEEEEEGGGTTHHHHHHHTT-EEEEEETTEEEEEEE--SSS---PPPPP-EEEEEEEEEB-TTSEEEEEEETT-SSTT-BB-SEEEPPTT--HHHHHHHHHHHHH---EEEEEEEEEEEESS-GGG-EEEEEEEEEEES-------TTTEEEEEEEEHHHHHH-TTB-HHHHHHHHHHHHHHHHTEEEEEEEEE-TTT--EEEEEEEEE-----/-----------TTHHHH--EE--SPPTTS---EE-TTS-EEEETTTS---GGGHHHHHHHHHHHHHHTT--EEEEEEEGGGTTHHHHHHHTT-EEEEEETTEEEEEEE--SSS---PPPPP-EEEEEEEEEB-TTSEEEEEEETT-SSTT-BB-SEEEPPTT--HHHHHHHHHHHHH---EEEEEEEEEEEESS-GGG-EEEEEEEEEEES-------TTTEEEEEEEEHHHHHH-TTB-HHHHHHHHHHHHHHHHTEEEEEEEEE-TTT--EEEEEEEEE-----

Nearest PDB structures (foldseek):
  7b65-assembly1_B  TM=7.483E-01  e=4.845E-09  Homo sapiens
  7b67-assembly1_A  TM=7.540E-01  e=5.141E-09  Homo sapiens
  5lpg-assembly1_B  TM=7.486E-01  e=7.339E-09  Homo sapiens
  7b64-assembly1_A-2  TM=7.583E-01  e=9.873E-09  Homo sapiens
  7b66-assembly1_A  TM=6.998E-01  e=6.916E-09  Homo sapiens

Organism: Culex quinquefasciatus (NCBI:txid7176)

Sequence (572 aa):
MSEQQDNILNAADSWFNKYAAVEDAPEGIFKGVSDRFNGITVDSNLETCLPDKFTSILQKSLAYWTESRKRGIWFKVHLNSSHWVPELVNNDFKFHHAKENFVTMYRWLPSDESVNIPPYAHTMVGVGAIVVNKQNQILAVSEKNALIKNSWKLPGGYVEPSENFVEAAIREVQEETSIMTKFDTVIAIRHAHNAGFECSDLYIVMALTPENKEIKKCEREISKCEWMNIDDYLNHPKVHETNRNFLRLYLKYKENGITLTCKDEVHQILKKQYNIYSVDLAEKKCMSEQQDNILNAADSWFNKYAAVEDAPEGIFKGVSDRFNGITVDSNLETCLPDKFTSILQKSLAYWTESRKRGIWFKVHLNSSHWVPELVNNDFKFHHAKENFVTMYRWLPSDESVNIPPYAHTMVGVGAIVVNKQNQILAVSEKNALIKNSWKLPGGYVEPSENFVEAAIREVQEETSIMTKFDTVIAIRHAHNAGFECSDLYIVMALTPENKEIKKCEREISKCEWMNIDDYLNHPKVHETNRNFLRLYLKYKENGITLTCKDEVHQILKKQYNIYSVDLAEKKC